Protein AF-0000000085054450 (afdb_homodimer)

Sequence (594 aa):
MSSVLVLGSTGAIGFDIAAAFLNKGFKVYGLTRDQEKAKFLQKNEIIPIVGNAGDVNVWSPIAEKVDVVIEAVGDFTNPATSDSIFAKLKEISAKRKELTVIYTSGGMVYGEHDQELVFENSKKVVVNGLISGRVDIENQYLSIGAIVVQPSFVFGRKGSASGVYFDIATKHTGDVTIFGKATQYRSFVHSYDLAQLYLLIALRGQSLRGEVFIANSHYIRTEELIRDVARVANIPIKSVNYVSPPDDNPMAQILAVSLKLSSKKAQTILGWNPTQPSLSDDIERYYQAWKLSKEQQMSSVLVLGSTGAIGFDIAAAFLNKGFKVYGLTRDQEKAKFLQKNEIIPIVGNAGDVNVWSPIAEKVDVVIEAVGDFTNPATSDSIFAKLKEISAKRKELTVIYTSGGMVYGEHDQELVFENSKKVVVNGLISGRVDIENQYLSIGAIVVQPSFVFGRKGSASGVYFDIATKHTGDVTIFGKATQYRSFVHSYDLAQLYLLIALRGQSLRGEVFIANSHYIRTEELIRDVARVANIPIKSVNYVSPPDDNPMAQILAVSLKLSSKKAQTILGWNPTQPSLSDDIERYYQAWKLSKEQQ

Solvent-accessible surface area (backbone atoms only — not comparable to full-atom values): 30443 Å² total; per-residue (Å²): 124,60,28,35,36,30,37,25,22,78,42,78,57,21,30,45,31,49,49,48,39,40,68,65,28,32,48,36,36,26,31,29,75,43,70,69,56,31,51,54,34,24,35,67,56,25,46,58,39,79,38,53,73,54,46,46,80,67,52,44,72,55,61,72,68,34,44,30,38,35,45,43,59,77,59,83,84,42,64,64,36,58,51,41,40,47,54,50,48,51,55,47,43,73,74,33,78,80,49,31,42,38,40,56,66,41,46,63,41,33,30,65,44,95,82,41,80,37,49,85,84,48,73,69,29,76,74,43,72,74,40,43,52,49,50,54,50,51,52,55,43,37,73,76,38,19,26,39,37,19,39,33,41,33,26,51,36,65,14,62,63,43,34,58,48,52,44,55,29,65,72,45,82,28,61,37,75,43,44,28,57,86,83,26,30,39,28,30,19,43,37,64,45,50,18,50,46,55,48,54,49,58,75,55,32,73,82,44,51,48,39,70,35,41,40,40,66,45,64,44,46,49,60,59,51,30,51,52,47,9,56,74,67,70,40,65,75,73,44,78,44,64,37,79,48,54,90,90,31,67,66,38,45,58,62,29,42,28,33,39,62,43,26,60,65,35,31,70,76,65,65,50,70,70,48,67,71,48,65,81,78,41,41,63,50,44,48,50,4,24,56,52,46,56,68,79,98,124,59,28,33,36,30,38,25,22,79,42,77,56,21,31,44,32,49,50,49,39,40,68,67,28,31,48,35,35,26,32,29,75,42,71,70,56,30,51,52,33,24,36,67,55,24,45,56,38,80,39,54,72,53,47,47,80,66,52,44,72,55,60,72,68,34,46,31,39,35,46,42,59,78,60,83,86,42,64,65,35,60,51,43,40,46,55,50,48,52,55,46,43,72,75,33,78,79,48,31,43,37,39,57,65,40,44,62,38,34,29,66,42,96,82,42,80,36,49,86,85,48,74,70,31,76,74,44,72,74,40,42,53,48,51,55,50,50,51,55,42,38,74,74,38,19,26,38,37,19,39,32,41,32,26,51,35,65,14,62,62,43,35,57,48,52,44,55,28,65,73,46,80,28,62,36,77,41,43,28,60,86,83,27,30,38,29,28,20,44,37,63,46,51,17,50,47,55,48,53,50,57,74,54,32,74,83,42,53,48,40,69,33,40,40,40,65,44,65,43,46,49,60,59,50,30,51,54,47,10,56,73,68,68,38,66,74,74,44,80,43,64,37,79,46,54,90,91,32,67,67,40,46,58,61,28,40,28,33,39,61,43,26,60,66,37,32,72,76,64,63,50,70,70,48,66,73,49,65,81,77,42,39,63,52,42,47,51,4,24,55,51,47,56,68,79,101

Nearest PDB structures (foldseek):
  2x4g-assembly1_A-2  TM=8.032E-01  e=1.997E-15  Pseudomonas aeruginosa PAO1
  2pzl-assembly1_A  TM=7.691E-01  e=6.117E-14  Bordetella bronchiseptica
  3gpi-assembly1_A  TM=7.588E-01  e=5.988E-13  Methylobacillus flagellatus KT
  3e48-assembly1_A  TM=7.073E-01  e=2.476E-11  Staphylococcus aureus subsp. aureus Mu50
  7er7-assembly1_A  TM=6.919E-01  e=6.842E-08  Homo sapiens

Foldseek 3Di:
DAEEEEEQCLDPQNVLLQLVCVVVPYQAEYEDQDPVVCVVCVVSVHHYQHHQLLVCVRCLVVLLPGQEYEYDNLPLPDLSSLVSNLVSVLVSCVVPVRHAYEYEAAPCQQFADPQDEDEPPHDGDDLDDSSVSRVVSLVSCLVSQYEYEHEFLEQAQLGHSNVVLLCQLQVDAAEGEFEADQQAKGFYAYSNLSSVLVVLDSVCGNVQGSYYFYGTQDMDRSVLLSVLSNVLVVGDYNYYHYDHFDPPDSVSSSRRHRHHYDRVVSCVPRVRHGDDDDCNVCVNNRSVSNVVSVVVD/DAEEEEEQCLDPQNVLLQLVCVVVPHQAEYEDQDPVVCVVCVVSVHHYQHHQLLVCVRCLVVLLPGQEYEYDNLPLPDVSSLVSNLVSVLVSCVVPVRHAYEYEAAPCQQFADPQDADEPPHDGDDLDPSSVSSVVSLVSCLVSQYEYEHEFLEQFQLGHSNVVLLCQLQVDAAEGEFEADQQAKGFYAYSNLSSVLVVLDSVCGNVQGSYYFYGTQDMDRSVLLSVLSNVLVVGDHNYYHYDHFDPPDSVSSSRRHRHHYDRVVSCVVRVRHGDDDDCNVCVNNRSVSNVVSVVVD

InterPro domains:
  IPR001509 NAD-dependent epimerase/dehydratase [PF01370] (138-207)
  IPR008030 NmrA-like domain [PF05368] (2-75)
  IPR036291 NAD(P)-binding domain superfamily [SSF51735] (4-290)
  IPR051783 NAD(P)-dependent oxidoreductase-like [PTHR48079] (1-295)

Radius of gyration: 25.68 Å; Cα contacts (8 Å, |Δi|>4): 1299; chains: 2; bounding box: 60×76×54 Å

Secondary structure (DSSP, 8-state):
--EEEEETTTSTTHHHHHHHHHHTT-EEEEEES-HHHHHHHHHTTPEEEES-TT-HHHHHHHHTT-SEEEE----SS-HHHHHHHHHHHHHHHHH-TT-EEEEE--GGGG---TT-EE-TTSPP---SHHHHHHHHHHHHHHHTT-EEEEE-EEESTT-GGGHHHHHHHHHSSEEEEEES-TT-EEEEEEHHHHHHHHHHHHHHGGGGTT-EEEE-SEEEEHHHHHHHHHHHTT--EEEEEEEPPPTT-HHHHHHT---EE--HHHHHHH-----SPPTTTTHHHHHHHHHHHHHT-/--EEEEETTTSTTHHHHHHHHHHTT-EEEEEES-HHHHHHHHHTT-EEEES-TT-HHHHHHHHTT-SEEEE-----S-HHHHHHHHHHHHHHHHH-TT-EEEEE--GGGG---TT-EE-TTSPP---SHHHHHHHHHHHHHHHTT-EEEEE-EEESTT-GGGHHHHHHHHHSSEEEEEES-TT-EEEEEEHHHHHHHHHHHHHHGGGGTT-EEEE--EEEEHHHHHHHHHHHHT--EEEEEEEPPPTT-HHHHHHT---EE--HHHHHHH-----SPPTTTTHHHHHHHHHHHHHT-

Organism: Heterostelium pallidum (strain ATCC 26659 / Pp 5 / PN500) (NCBI:txid670386)

pLDDT: mean 94.54, std 5.99, range [50.66, 98.88]

Structure (mmCIF, N/CA/C/O backbone):
data_AF-0000000085054450-model_v1
#
loop_
_entity.id
_entity.type
_entity.pdbx_description
1 polymer 'Uncharacterized protein'
#
loop_
_atom_site.group_PDB
_atom_site.id
_atom_site.type_symbol
_atom_site.label_atom_id
_atom_site.label_alt_id
_atom_site.label_comp_id
_atom_site.label_asym_id
_atom_site.label_entity_id
_atom_site.label_seq_id
_atom_site.pdbx_PDB_ins_code
_atom_site.Cartn_x
_atom_site.Cartn_y
_atom_site.Cartn_z
_atom_site.occupancy
_atom_site.B_iso_or_equiv
_atom_site.auth_seq_id
_atom_site.auth_comp_id
_atom_site.auth_asym_id
_atom_site.auth_atom_id
_atom_site.pdbx_PDB_model_num
ATOM 1 N N . MET A 1 1 ? -15.68 -10.57 8.109 1 72.62 1 MET A N 1
ATOM 2 C CA . MET A 1 1 ? -14.633 -9.68 7.629 1 72.62 1 MET A CA 1
ATOM 3 C C . MET A 1 1 ? -14.898 -8.242 8.062 1 72.62 1 MET A C 1
ATOM 5 O O . MET A 1 1 ? -16.016 -7.742 7.906 1 72.62 1 MET A O 1
ATOM 9 N N . SER A 1 2 ? -13.984 -7.594 8.719 1 93.75 2 SER A N 1
ATOM 10 C CA . SER A 1 2 ? -14.18 -6.203 9.117 1 93.75 2 SER A CA 1
ATOM 11 C C . SER A 1 2 ? -14.297 -5.293 7.906 1 93.75 2 SER A C 1
ATOM 13 O O . SER A 1 2 ? -13.844 -5.641 6.812 1 93.75 2 SER A O 1
ATOM 15 N N . SER A 1 3 ? -15.07 -4.258 8.055 1 98.06 3 SER A N 1
ATOM 16 C CA . SER A 1 3 ? -15.305 -3.357 6.934 1 98.06 3 SER A CA 1
ATOM 17 C C . SER A 1 3 ? -15.148 -1.899 7.348 1 98.06 3 SER A C 1
ATOM 19 O O . SER A 1 3 ? -15.336 -1.559 8.516 1 98.06 3 SER A O 1
ATOM 21 N N . VAL A 1 4 ? -14.766 -1.105 6.344 1 98.75 4 VAL A N 1
ATOM 22 C CA . VAL A 1 4 ? -14.523 0.303 6.637 1 98.75 4 VAL A CA 1
ATOM 23 C C . VAL A 1 4 ? -15.023 1.165 5.48 1 98.75 4 VAL A C 1
ATOM 25 O O . VAL A 1 4 ? -14.93 0.773 4.316 1 98.75 4 VAL A O 1
ATOM 28 N N . LEU A 1 5 ? -15.617 2.289 5.812 1 98.88 5 LEU A N 1
ATOM 29 C CA . LEU A 1 5 ? -15.953 3.348 4.867 1 98.88 5 LEU A CA 1
ATOM 30 C C . LEU A 1 5 ? -15.031 4.551 5.051 1 98.88 5 LEU A C 1
ATOM 32 O O . LEU A 1 5 ? -14.938 5.102 6.152 1 98.88 5 LEU A O 1
ATOM 36 N N . VAL A 1 6 ? -14.352 4.914 4.039 1 98.81 6 VAL A N 1
ATOM 37 C CA . VAL A 1 6 ? -13.484 6.082 4.059 1 98.81 6 VAL A CA 1
ATOM 38 C C . VAL A 1 6 ? -14.109 7.215 3.25 1 98.81 6 VAL A C 1
ATOM 40 O O . VAL A 1 6 ? -14.227 7.121 2.025 1 98.81 6 VAL A O 1
ATOM 43 N N . LEU A 1 7 ? -14.547 8.25 3.936 1 98.25 7 LEU A N 1
ATOM 44 C CA . LEU A 1 7 ? -14.961 9.477 3.266 1 98.25 7 LEU A CA 1
ATOM 45 C C . LEU A 1 7 ? -13.75 10.32 2.877 1 98.25 7 LEU A C 1
ATOM 47 O O . LEU A 1 7 ? -12.969 10.727 3.74 1 98.25 7 LEU A O 1
ATOM 51 N N . GLY A 1 8 ? -13.578 10.57 1.613 1 95.75 8 GLY A N 1
ATOM 52 C CA . GLY A 1 8 ? -12.367 11.211 1.114 1 95.75 8 GLY A CA 1
ATOM 53 C C . GLY A 1 8 ? -11.305 10.227 0.682 1 95.75 8 GLY A C 1
ATOM 54 O O . GLY A 1 8 ? -10.109 10.469 0.873 1 95.75 8 GLY A O 1
ATOM 55 N N . SER A 1 9 ? -11.688 9.125 0.067 1 96.69 9 SER A N 1
ATOM 56 C CA . SER A 1 9 ? -10.82 7.98 -0.181 1 96.69 9 SER A CA 1
ATOM 57 C C . SER A 1 9 ? -9.859 8.25 -1.338 1 96.69 9 SER A C 1
ATOM 59 O O . SER A 1 9 ? -8.898 7.508 -1.542 1 96.69 9 SER A O 1
ATOM 61 N N . THR A 1 10 ? -10.016 9.312 -2.096 1 94.69 10 THR A N 1
ATOM 62 C CA . THR A 1 10 ? -9.117 9.594 -3.211 1 94.69 10 THR A CA 1
ATOM 63 C C . THR A 1 10 ? -8.227 10.789 -2.9 1 94.69 10 THR A C 1
ATOM 65 O O . THR A 1 10 ? -7.504 11.273 -3.771 1 94.69 10 THR A O 1
ATOM 68 N N . GLY A 1 11 ? -8.32 11.242 -1.687 1 92.44 11 GLY A N 1
ATOM 69 C CA . GLY A 1 11 ? -7.457 12.336 -1.251 1 92.44 11 GLY A CA 1
ATOM 70 C C . GLY A 1 11 ? -6.078 11.867 -0.827 1 92.44 11 GLY A C 1
ATOM 71 O O . GLY A 1 11 ? -5.762 10.68 -0.92 1 92.44 11 GLY A O 1
ATOM 72 N N . ALA A 1 12 ? -5.246 12.797 -0.379 1 89.44 12 ALA A N 1
ATOM 73 C CA . ALA A 1 12 ? -3.848 12.562 -0.025 1 89.44 12 ALA A CA 1
ATOM 74 C C . ALA A 1 12 ? -3.736 11.602 1.153 1 89.44 12 ALA A C 1
ATOM 76 O O . ALA A 1 12 ? -2.818 10.781 1.206 1 89.44 12 ALA A O 1
ATOM 77 N N . ILE A 1 13 ? -4.691 11.719 2.045 1 94.81 13 ILE A N 1
ATOM 78 C CA . ILE A 1 13 ? -4.648 10.906 3.254 1 94.81 13 ILE A CA 1
ATOM 79 C C . ILE A 1 13 ? -5.559 9.688 3.09 1 94.81 13 ILE A C 1
ATOM 81 O O . ILE A 1 13 ? -5.168 8.562 3.418 1 94.81 13 ILE A O 1
ATOM 85 N N . GLY A 1 14 ? -6.695 9.906 2.512 1 96.94 14 GLY A N 1
ATOM 86 C CA . GLY A 1 14 ? -7.754 8.914 2.477 1 96.94 14 GLY A CA 1
ATOM 87 C C . GLY A 1 14 ? -7.383 7.672 1.688 1 96.94 14 GLY A C 1
ATOM 88 O O . GLY A 1 14 ? -7.734 6.555 2.072 1 96.94 14 GLY A O 1
ATOM 89 N N . PHE A 1 15 ? -6.695 7.883 0.596 1 96.5 15 PHE A N 1
ATOM 90 C CA . PHE A 1 15 ? -6.355 6.73 -0.229 1 96.5 15 PHE A CA 1
ATOM 91 C C . PHE A 1 15 ? -5.379 5.812 0.497 1 96.5 15 PHE A C 1
ATOM 93 O O . PHE A 1 15 ? -5.527 4.59 0.468 1 96.5 15 PHE A O 1
ATOM 100 N N . ASP A 1 16 ? -4.363 6.375 1.074 1 96.88 16 ASP A N 1
ATOM 101 C CA . ASP A 1 16 ? -3.385 5.574 1.807 1 96.88 16 ASP A CA 1
ATOM 102 C C . ASP A 1 16 ? -4.039 4.844 2.977 1 96.88 16 ASP A C 1
ATOM 104 O O . ASP A 1 16 ? -3.672 3.709 3.289 1 96.88 16 ASP A O 1
ATOM 108 N N . ILE A 1 17 ? -5.02 5.492 3.594 1 98.19 17 ILE A N 1
ATOM 109 C CA . ILE A 1 17 ? -5.777 4.84 4.656 1 98.19 17 ILE A CA 1
ATOM 110 C C . ILE A 1 17 ? -6.531 3.641 4.09 1 98.19 17 ILE A C 1
ATOM 112 O O . ILE A 1 17 ? -6.438 2.531 4.617 1 98.19 17 ILE A O 1
ATOM 116 N N . ALA A 1 18 ? -7.23 3.857 2.992 1 98.31 18 ALA A N 1
ATOM 117 C CA . ALA A 1 18 ? -7.992 2.783 2.359 1 98.31 18 ALA A CA 1
ATOM 118 C C . ALA A 1 18 ? -7.09 1.605 2.006 1 98.31 18 ALA A C 1
ATOM 120 O O . ALA A 1 18 ? -7.434 0.45 2.271 1 98.31 18 ALA A O 1
ATOM 121 N N . ALA A 1 19 ? -5.957 1.936 1.486 1 96.44 19 ALA A N 1
ATOM 122 C CA . ALA A 1 19 ? -5.008 0.905 1.072 1 96.44 19 ALA A CA 1
ATOM 123 C C . ALA A 1 19 ? -4.504 0.109 2.273 1 96.44 19 ALA A C 1
ATOM 125 O O . ALA A 1 19 ? -4.367 -1.114 2.201 1 96.44 19 ALA A O 1
ATOM 126 N N . ALA A 1 20 ? -4.195 0.809 3.348 1 97.25 20 ALA A N 1
ATOM 127 C CA . ALA A 1 20 ? -3.721 0.133 4.551 1 97.25 20 ALA A CA 1
ATOM 128 C C . ALA A 1 20 ? -4.77 -0.84 5.086 1 97.25 20 ALA A C 1
ATOM 130 O O . ALA A 1 20 ? -4.438 -1.957 5.492 1 97.25 20 ALA A O 1
ATOM 131 N N . PHE A 1 21 ? -6.008 -0.415 5.07 1 98.25 21 PHE A N 1
ATOM 132 C CA . PHE A 1 21 ? -7.086 -1.277 5.543 1 98.25 21 PHE A CA 1
ATOM 133 C C . PHE A 1 21 ? -7.273 -2.469 4.609 1 98.25 21 PHE A C 1
ATOM 135 O O . PHE A 1 21 ? -7.484 -3.594 5.066 1 98.25 21 PHE A O 1
ATOM 142 N N . LEU A 1 22 ? -7.172 -2.174 3.314 1 96.94 22 LEU A N 1
ATOM 143 C CA . LEU A 1 22 ? -7.289 -3.25 2.336 1 96.94 22 LEU A CA 1
ATOM 144 C C . LEU A 1 22 ? -6.195 -4.293 2.545 1 96.94 22 LEU A C 1
ATOM 146 O O . LEU A 1 22 ? -6.469 -5.496 2.535 1 96.94 22 LEU A O 1
ATOM 150 N N . ASN A 1 23 ? -5.008 -3.834 2.734 1 95.06 23 ASN A N 1
ATOM 151 C CA . ASN A 1 23 ? -3.865 -4.715 2.951 1 95.06 23 ASN A CA 1
ATOM 152 C C . ASN A 1 23 ? -4.062 -5.598 4.18 1 95.06 23 ASN A C 1
ATOM 154 O O . ASN A 1 23 ? -3.523 -6.703 4.246 1 95.06 23 ASN A O 1
ATOM 158 N N . LYS A 1 24 ? -4.848 -5.133 5.074 1 95.62 24 LYS A N 1
ATOM 159 C CA . LYS A 1 24 ? -5.09 -5.875 6.309 1 95.62 24 LYS A CA 1
ATOM 160 C C . LYS A 1 24 ? -6.324 -6.766 6.188 1 95.62 24 LYS A C 1
ATOM 162 O O . LYS A 1 24 ? -6.754 -7.375 7.164 1 95.62 24 LYS A O 1
ATOM 167 N N . GLY A 1 25 ? -6.988 -6.754 5.012 1 95.69 25 GLY A N 1
ATOM 168 C CA . GLY A 1 25 ? -8.055 -7.707 4.734 1 95.69 25 GLY A CA 1
ATOM 169 C C . GLY A 1 25 ? -9.438 -7.125 4.945 1 95.69 25 GLY A C 1
ATOM 170 O O . GLY A 1 25 ? -10.438 -7.848 4.879 1 95.69 25 GLY A O 1
ATOM 171 N N . PHE A 1 26 ? -9.555 -5.816 5.227 1 97.69 26 PHE A N 1
ATOM 172 C CA . PHE A 1 26 ? -10.852 -5.176 5.363 1 97.69 26 PHE A CA 1
ATOM 173 C C . PHE A 1 26 ? -11.57 -5.105 4.02 1 97.69 26 PHE A C 1
ATOM 175 O O . PHE A 1 26 ? -10.93 -4.953 2.977 1 97.69 26 PHE A O 1
ATOM 182 N N . LYS A 1 27 ? -12.867 -5.301 4.102 1 97.88 27 LYS A N 1
ATOM 183 C CA . LYS A 1 27 ? -13.68 -4.793 2.994 1 97.88 27 LYS A CA 1
ATOM 184 C C . LYS A 1 27 ? -13.734 -3.27 3.01 1 97.88 27 LYS A C 1
ATOM 186 O O . LYS A 1 27 ? -14.156 -2.67 4.004 1 97.88 27 LYS A O 1
ATOM 191 N N . VAL A 1 28 ? -13.289 -2.592 1.932 1 98.62 28 VAL A N 1
ATOM 192 C CA . VAL A 1 28 ? -13.094 -1.146 1.977 1 98.62 28 VAL A CA 1
ATOM 193 C C . VAL A 1 28 ? -14.031 -0.468 0.978 1 98.62 28 VAL A C 1
ATOM 195 O O . VAL A 1 28 ? -14.008 -0.785 -0.214 1 98.62 28 VAL A O 1
ATOM 198 N N . TYR A 1 29 ? -14.82 0.45 1.522 1 98.75 29 TYR A N 1
ATOM 199 C CA . TYR A 1 29 ? -15.625 1.363 0.72 1 98.75 29 TYR A CA 1
ATOM 200 C C . TYR A 1 29 ? -14.992 2.75 0.673 1 98.75 29 TYR A C 1
ATOM 202 O O . TYR A 1 29 ? -14.492 3.244 1.686 1 98.75 29 TYR A O 1
ATOM 210 N N . GLY A 1 30 ? -14.922 3.312 -0.495 1 98.69 30 GLY A N 1
ATOM 211 C CA . GLY A 1 30 ? -14.344 4.641 -0.646 1 98.69 30 GLY A CA 1
ATOM 212 C C . GLY A 1 30 ? -15.266 5.609 -1.365 1 98.69 30 GLY A C 1
ATOM 213 O O . GLY A 1 30 ? -15.711 5.34 -2.482 1 98.69 30 GLY A O 1
ATOM 214 N N . LEU A 1 31 ? -15.516 6.723 -0.777 1 98.25 31 LEU A N 1
ATOM 215 C CA . LEU A 1 31 ? -16.312 7.777 -1.389 1 98.25 31 LEU A CA 1
ATOM 216 C C . LEU A 1 31 ? -15.453 8.656 -2.291 1 98.25 31 LEU A C 1
ATOM 218 O O . LEU A 1 31 ? -14.336 9.031 -1.922 1 98.25 31 LEU A O 1
ATOM 222 N N . THR A 1 32 ? -15.914 8.922 -3.424 1 96.5 32 THR A N 1
ATOM 223 C CA . THR A 1 32 ? -15.297 9.852 -4.359 1 96.5 32 THR A CA 1
ATOM 224 C C . THR A 1 32 ? -16.359 10.625 -5.137 1 96.5 32 THR A C 1
ATOM 226 O O . THR A 1 32 ? -17.469 10.125 -5.352 1 96.5 32 THR A O 1
ATOM 229 N N . ARG A 1 33 ? -16.016 11.883 -5.512 1 92.44 33 ARG A N 1
ATOM 230 C CA . ARG A 1 33 ? -16.953 12.688 -6.277 1 92.44 33 ARG A CA 1
ATOM 231 C C . ARG A 1 33 ? -16.797 12.445 -7.773 1 92.44 33 ARG A C 1
ATOM 233 O O . ARG A 1 33 ? -17.672 12.812 -8.562 1 92.44 33 ARG A O 1
ATOM 240 N N . ASP A 1 34 ? -15.734 11.75 -8.156 1 91.44 34 ASP A N 1
ATOM 241 C CA . ASP A 1 34 ? -15.281 11.664 -9.539 1 91.44 34 ASP A CA 1
ATOM 242 C C . ASP A 1 34 ? -15.398 10.227 -10.062 1 91.44 34 ASP A C 1
ATOM 244 O O . ASP A 1 34 ? -14.914 9.289 -9.422 1 91.44 34 ASP A O 1
ATOM 248 N N . GLN A 1 35 ? -15.961 10.102 -11.25 1 90.12 35 GLN A N 1
ATOM 249 C CA . GLN A 1 35 ? -16.172 8.781 -11.828 1 90.12 35 GLN A CA 1
ATOM 250 C C . GLN A 1 35 ? -14.852 8.133 -12.211 1 90.12 35 GLN A C 1
ATOM 252 O O . GLN A 1 35 ? -14.695 6.914 -12.086 1 90.12 35 GLN A O 1
ATOM 257 N N . GLU A 1 36 ? -14.008 8.914 -12.727 1 92.62 36 GLU A N 1
ATOM 258 C CA . GLU A 1 36 ? -12.695 8.375 -13.078 1 92.62 36 GLU A CA 1
ATOM 259 C C . GLU A 1 36 ? -11.953 7.879 -11.844 1 92.62 36 GLU A C 1
ATOM 261 O O . GLU A 1 36 ? -11.289 6.84 -11.891 1 92.62 36 GLU A O 1
ATOM 266 N N . LYS A 1 37 ? -12.07 8.602 -10.805 1 95.25 37 LYS A N 1
ATOM 267 C CA . LYS A 1 37 ? -11.422 8.18 -9.562 1 95.25 37 LYS A CA 1
ATOM 268 C C . LYS A 1 37 ? -12.117 6.965 -8.961 1 95.25 37 LYS A C 1
ATOM 270 O O . LYS A 1 37 ? -11.484 6.164 -8.266 1 95.25 37 LYS A O 1
ATOM 275 N N . ALA A 1 38 ? -13.422 6.855 -9.266 1 96.25 38 ALA A N 1
ATOM 276 C CA . ALA A 1 38 ? -14.125 5.645 -8.859 1 96.25 38 ALA A CA 1
ATOM 277 C C . ALA A 1 38 ? -13.516 4.41 -9.516 1 96.25 38 ALA A C 1
ATOM 279 O O . ALA A 1 38 ? -13.336 3.377 -8.867 1 96.25 38 ALA A O 1
ATOM 280 N N . LYS A 1 39 ? -13.195 4.5 -10.789 1 95.75 39 LYS A N 1
ATOM 281 C CA . LYS A 1 39 ? -12.539 3.4 -11.492 1 95.75 39 LYS A CA 1
ATOM 282 C C . LYS A 1 39 ? -11.172 3.098 -10.891 1 95.75 39 LYS A C 1
ATOM 284 O O . LYS A 1 39 ? -10.797 1.934 -10.734 1 95.75 39 LYS A O 1
ATOM 289 N N . PHE A 1 40 ? -10.516 4.18 -10.578 1 94.81 40 PHE A N 1
ATOM 290 C CA . PHE A 1 40 ? -9.219 4.031 -9.938 1 94.81 40 PHE A CA 1
ATOM 291 C C . PHE A 1 40 ? -9.344 3.264 -8.625 1 94.81 40 PHE A C 1
ATOM 293 O O . PHE A 1 40 ? -8.562 2.346 -8.359 1 94.81 40 PHE A O 1
ATOM 300 N N . LEU A 1 41 ? -10.352 3.598 -7.801 1 97.38 41 LEU A N 1
ATOM 301 C CA . LEU A 1 41 ? -10.602 2.889 -6.551 1 97.38 41 LEU A CA 1
ATOM 302 C C . LEU A 1 41 ? -10.891 1.414 -6.812 1 97.38 41 LEU A C 1
ATOM 304 O O . LEU A 1 41 ? -10.312 0.538 -6.164 1 97.38 41 LEU A O 1
ATOM 308 N N . GLN A 1 42 ? -11.695 1.16 -7.754 1 96.31 42 GLN A N 1
ATOM 309 C CA . GLN A 1 42 ? -12.102 -0.207 -8.07 1 96.31 42 GLN A CA 1
ATOM 310 C C . GLN A 1 42 ? -10.914 -1.032 -8.555 1 96.31 42 GLN A C 1
ATOM 312 O O . GLN A 1 42 ? -10.766 -2.197 -8.18 1 96.31 42 GLN A O 1
ATOM 317 N N . LYS A 1 43 ? -10.047 -0.457 -9.375 1 95.31 43 LYS A N 1
ATOM 318 C CA . LYS A 1 43 ? -8.852 -1.134 -9.859 1 95.31 43 LYS A CA 1
ATOM 319 C C . LYS A 1 43 ? -7.945 -1.547 -8.703 1 95.31 43 LYS A C 1
ATOM 321 O O . LYS A 1 43 ? -7.191 -2.518 -8.812 1 95.31 43 LYS A O 1
ATOM 326 N N . ASN A 1 44 ? -8.102 -0.781 -7.648 1 96 44 ASN A N 1
ATOM 327 C CA . ASN A 1 44 ? -7.305 -1.064 -6.461 1 96 44 ASN A CA 1
ATOM 328 C C . ASN A 1 44 ? -8.109 -1.823 -5.41 1 96 44 ASN A C 1
ATOM 330 O O . ASN A 1 44 ? -7.762 -1.815 -4.227 1 96 44 ASN A O 1
ATOM 334 N N . GLU A 1 45 ? -9.219 -2.418 -5.84 1 97.25 45 GLU A N 1
ATOM 335 C CA . GLU A 1 45 ? -10.023 -3.357 -5.07 1 97.25 45 GLU A CA 1
ATOM 336 C C . GLU A 1 45 ? -10.75 -2.656 -3.922 1 97.25 45 GLU A C 1
ATOM 338 O O . GLU A 1 45 ? -11.039 -3.271 -2.895 1 97.25 45 GLU A O 1
ATOM 343 N N . ILE A 1 46 ? -10.93 -1.337 -4.031 1 98 46 ILE A N 1
ATOM 344 C CA . ILE A 1 46 ? -11.766 -0.535 -3.145 1 98 46 ILE A CA 1
ATOM 345 C C . ILE A 1 46 ? -13.141 -0.33 -3.775 1 98 46 ILE A C 1
ATOM 347 O O . ILE A 1 46 ? -13.242 0.01 -4.957 1 98 46 ILE A O 1
ATOM 351 N N . ILE A 1 47 ? -14.172 -0.625 -3.029 1 97.94 47 ILE A N 1
ATOM 352 C CA . ILE A 1 47 ? -15.523 -0.492 -3.561 1 97.94 47 ILE A CA 1
ATOM 353 C C . ILE A 1 47 ? -15.922 0.981 -3.584 1 97.94 47 ILE A C 1
ATOM 355 O O . ILE A 1 47 ? -16.094 1.6 -2.533 1 97.94 47 ILE A O 1
ATOM 359 N N . PRO A 1 48 ? -16.156 1.52 -4.75 1 98 48 PRO A N 1
ATOM 360 C CA . PRO A 1 48 ? -16.406 2.959 -4.832 1 98 48 PRO A CA 1
ATOM 361 C C . PRO A 1 48 ? -17.859 3.316 -4.512 1 98 48 PRO A C 1
ATOM 363 O O . PRO A 1 48 ? -18.781 2.557 -4.84 1 98 48 PRO A O 1
ATOM 366 N N . ILE A 1 49 ? -18 4.355 -3.789 1 98.06 49 ILE A N 1
ATOM 367 C CA . ILE A 1 49 ? -19.25 5.094 -3.66 1 98.06 49 ILE A CA 1
ATOM 368 C C . ILE A 1 49 ? -19.125 6.461 -4.328 1 98.06 49 ILE A C 1
ATOM 370 O O . ILE A 1 49 ? -18.25 7.258 -3.957 1 98.06 49 ILE A O 1
ATOM 374 N N . VAL A 1 50 ? -19.984 6.73 -5.305 1 97.38 50 VAL A N 1
ATOM 375 C CA . VAL A 1 50 ? -19.812 7.957 -6.078 1 97.38 50 VAL A CA 1
ATOM 376 C C . VAL A 1 50 ? -20.812 9.008 -5.598 1 97.38 50 VAL A C 1
ATOM 378 O O . VAL A 1 50 ? -22.031 8.773 -5.629 1 97.38 50 VAL A O 1
ATOM 381 N N . GLY A 1 51 ? -20.297 10.086 -5.188 1 96 51 GLY A N 1
ATOM 382 C CA . GLY A 1 51 ? -21.125 11.203 -4.742 1 96 51 GLY A CA 1
ATOM 383 C C . GLY A 1 51 ? -20.359 12.203 -3.889 1 96 51 GLY A C 1
ATOM 384 O O . GLY A 1 51 ? -19.203 11.969 -3.531 1 96 51 GLY A O 1
ATOM 385 N N . ASN A 1 52 ? -21.047 13.273 -3.627 1 93.94 52 ASN A N 1
ATOM 386 C CA . ASN A 1 52 ? -20.484 14.289 -2.74 1 93.94 52 ASN A CA 1
ATOM 387 C C . ASN A 1 52 ? -20.641 13.898 -1.273 1 93.94 52 ASN A C 1
ATOM 389 O O . ASN A 1 52 ? -21.656 13.32 -0.879 1 93.94 52 ASN A O 1
ATOM 393 N N . ALA A 1 53 ? -19.625 14.242 -0.488 1 94.12 53 ALA A N 1
ATOM 394 C CA . ALA A 1 53 ? -19.641 13.891 0.93 1 94.12 53 ALA A CA 1
ATOM 395 C C . ALA A 1 53 ? -20.812 14.539 1.646 1 94.12 53 ALA A C 1
ATOM 397 O O . ALA A 1 53 ? -21.359 13.977 2.602 1 94.12 53 ALA A O 1
ATOM 398 N N . GLY A 1 54 ? -21.203 15.703 1.153 1 93.94 54 GLY A N 1
ATOM 399 C CA . GLY A 1 54 ? -22.328 16.406 1.761 1 93.94 54 GLY A CA 1
ATOM 400 C C . GLY A 1 54 ? -23.672 15.758 1.468 1 93.94 54 GLY A C 1
ATOM 401 O O . GLY A 1 54 ? -24.656 16.062 2.133 1 93.94 54 GLY A O 1
ATOM 402 N N . ASP A 1 55 ? -23.719 14.992 0.401 1 95.12 55 ASP A N 1
ATOM 403 C CA . ASP A 1 55 ? -24.922 14.203 0.126 1 95.12 55 ASP A CA 1
ATOM 404 C C . ASP A 1 55 ? -24.906 12.898 0.929 1 95.12 55 ASP A C 1
ATOM 406 O O . ASP A 1 55 ? -24.531 11.844 0.412 1 95.12 55 ASP A O 1
ATOM 410 N N . VAL A 1 56 ? -25.406 13.023 2.092 1 97.19 56 VAL A N 1
ATOM 411 C CA . VAL A 1 56 ? -25.234 11.977 3.092 1 97.19 56 VAL A CA 1
ATOM 412 C C . VAL A 1 56 ? -26 10.727 2.668 1 97.19 56 VAL A C 1
ATOM 414 O O . VAL A 1 56 ? -25.688 9.617 3.111 1 97.19 56 VAL A O 1
ATOM 417 N N . ASN A 1 57 ? -26.984 10.852 1.812 1 97.19 57 ASN A N 1
ATOM 418 C CA . ASN A 1 57 ? -27.797 9.719 1.396 1 97.19 57 ASN A CA 1
ATOM 419 C C . ASN A 1 57 ? -27.016 8.758 0.501 1 97.19 57 ASN A C 1
ATOM 421 O O . ASN A 1 57 ? -27.391 7.598 0.349 1 97.19 57 ASN A O 1
ATOM 425 N N . VAL A 1 58 ? -25.969 9.266 0.004 1 97 58 VAL A N 1
ATOM 426 C CA . VAL A 1 58 ? -25.188 8.477 -0.944 1 97 58 VAL A CA 1
ATOM 427 C C . VAL A 1 58 ? -24.344 7.457 -0.191 1 97 58 VAL A C 1
ATOM 429 O O . VAL A 1 58 ? -24.156 6.328 -0.651 1 97 58 VAL A O 1
ATOM 432 N N . TRP A 1 59 ? -23.828 7.809 0.948 1 98.31 59 TRP A N 1
ATOM 433 C CA . TRP A 1 59 ? -22.875 6.941 1.616 1 98.31 59 TRP A CA 1
ATOM 434 C C . TRP A 1 59 ? -23.422 6.438 2.945 1 98.31 59 TRP A C 1
ATOM 436 O O . TRP A 1 59 ? -22.891 5.477 3.518 1 98.31 59 TRP A O 1
ATOM 446 N N . SER A 1 60 ? -24.516 6.996 3.457 1 98.44 60 SER A N 1
ATOM 447 C CA . SER A 1 60 ? -25 6.652 4.785 1 98.44 60 SER A CA 1
ATOM 448 C C . SER A 1 60 ? -25.5 5.211 4.836 1 98.44 60 SER A C 1
ATOM 450 O O . SER A 1 60 ? -25.359 4.531 5.852 1 98.44 60 SER A O 1
ATOM 452 N N . PRO A 1 61 ? -26.141 4.676 3.77 1 98.44 61 PRO A N 1
ATOM 453 C CA . PRO A 1 61 ? -26.547 3.271 3.832 1 98.44 61 PRO A CA 1
ATOM 454 C C . PRO A 1 61 ? -25.375 2.326 4.078 1 98.44 61 PRO A C 1
ATOM 456 O O . PRO A 1 61 ? -25.547 1.288 4.723 1 98.44 61 PRO A O 1
ATOM 459 N N . ILE A 1 62 ? -24.219 2.637 3.543 1 98.38 62 ILE A N 1
ATOM 460 C CA . ILE A 1 62 ? -23.031 1.835 3.756 1 98.38 62 ILE A CA 1
ATOM 461 C C . ILE A 1 62 ? -22.5 2.064 5.168 1 98.38 62 ILE A C 1
ATOM 463 O O . ILE A 1 62 ? -22.109 1.114 5.859 1 98.38 62 ILE A O 1
ATOM 467 N N . ALA A 1 63 ? -22.516 3.303 5.578 1 98.44 63 ALA A N 1
ATOM 468 C CA . ALA A 1 63 ? -22.047 3.65 6.918 1 98.44 63 ALA A CA 1
ATOM 469 C C . ALA A 1 63 ? -22.828 2.904 7.988 1 98.44 63 ALA A C 1
ATOM 471 O O . ALA A 1 63 ? -22.312 2.602 9.062 1 98.44 63 ALA A O 1
ATOM 472 N N . GLU A 1 64 ? -24.062 2.592 7.703 1 98.25 64 GLU A N 1
ATOM 473 C CA . GLU A 1 64 ? -24.953 1.913 8.648 1 98.25 64 GLU A CA 1
ATOM 474 C C . GLU A 1 64 ? -24.578 0.438 8.781 1 98.25 64 GLU A C 1
ATOM 476 O O . GLU A 1 64 ? -25.062 -0.248 9.688 1 98.25 64 GLU A O 1
ATOM 481 N N . LYS A 1 65 ? -23.688 -0.024 7.949 1 97.94 65 LYS A N 1
ATOM 482 C CA . LYS A 1 65 ? -23.438 -1.461 7.918 1 97.94 65 LYS A CA 1
ATOM 483 C C . LYS A 1 65 ? -21.969 -1.766 8.227 1 97.94 65 LYS A C 1
ATOM 485 O O . LYS A 1 65 ? -21.625 -2.885 8.617 1 97.94 65 LYS A O 1
ATOM 490 N N . VAL A 1 66 ? -21.094 -0.831 8.07 1 98.44 66 VAL A N 1
ATOM 491 C CA . VAL A 1 66 ? -19.656 -1.089 8.203 1 98.44 66 VAL A CA 1
ATOM 492 C C . VAL A 1 66 ? -19.266 -1.029 9.68 1 98.44 66 VAL A C 1
ATOM 494 O O . VAL A 1 66 ? -20.016 -0.541 10.516 1 98.44 66 VAL A O 1
ATOM 497 N N . ASP A 1 67 ? -18.047 -1.507 9.977 1 98.38 67 ASP A N 1
ATOM 498 C CA . ASP A 1 67 ? -17.531 -1.528 11.344 1 98.38 67 ASP A CA 1
ATOM 499 C C . ASP A 1 67 ? -16.859 -0.2 11.695 1 98.38 67 ASP A C 1
ATOM 501 O O . ASP A 1 67 ? -16.828 0.194 12.859 1 98.38 67 ASP A O 1
ATOM 505 N N . VAL A 1 68 ? -16.266 0.436 10.711 1 98.69 68 VAL A N 1
ATOM 506 C CA . VAL A 1 68 ? -15.5 1.661 10.914 1 98.69 68 VAL A CA 1
ATOM 507 C C . VAL A 1 68 ? -15.883 2.691 9.852 1 98.69 68 VAL A C 1
ATOM 509 O O . VAL A 1 68 ? -16.062 2.35 8.68 1 98.69 68 VAL A O 1
ATOM 512 N N . VAL A 1 69 ? -16.031 3.91 10.258 1 98.81 69 VAL A N 1
ATOM 513 C CA . VAL A 1 69 ? -16.156 5.039 9.344 1 98.81 69 VAL A CA 1
ATOM 514 C C . VAL A 1 69 ? -15.031 6.043 9.617 1 98.81 69 VAL A C 1
ATOM 516 O O . VAL A 1 69 ? -14.836 6.461 10.758 1 98.81 69 VAL A O 1
ATOM 519 N N . ILE A 1 70 ? -14.328 6.395 8.602 1 98.75 70 ILE A N 1
ATOM 520 C CA . ILE A 1 70 ? -13.266 7.387 8.695 1 98.75 70 ILE A CA 1
ATOM 521 C C . ILE A 1 70 ? -13.641 8.625 7.895 1 98.75 70 ILE A C 1
ATOM 523 O O . ILE A 1 70 ? -13.922 8.539 6.699 1 98.75 70 ILE A O 1
ATOM 527 N N . GLU A 1 71 ? -13.711 9.695 8.539 1 98.19 71 GLU A N 1
ATOM 528 C CA . GLU A 1 71 ? -13.953 10.984 7.902 1 98.19 71 GLU A CA 1
ATOM 529 C C . GLU A 1 71 ? -12.648 11.695 7.574 1 98.19 71 GLU A C 1
ATOM 531 O O . GLU A 1 71 ? -12.023 12.289 8.453 1 98.19 71 GLU A O 1
ATOM 536 N N . ALA A 1 72 ? -12.258 11.625 6.309 1 96.75 72 ALA A N 1
ATOM 537 C CA . ALA A 1 72 ? -11.008 12.227 5.852 1 96.75 72 ALA A CA 1
ATOM 538 C C . ALA A 1 72 ? -11.25 13.211 4.711 1 96.75 72 ALA A C 1
ATOM 540 O O . ALA A 1 72 ? -10.406 13.375 3.832 1 96.75 72 ALA A O 1
ATOM 541 N N . VAL A 1 73 ? -12.305 13.844 4.547 1 92.5 73 VAL A N 1
ATOM 542 C CA . VAL A 1 73 ? -12.688 14.758 3.471 1 92.5 73 VAL A CA 1
ATOM 543 C C . VAL A 1 73 ? -11.914 16.062 3.605 1 92.5 73 VAL A C 1
ATOM 545 O O . VAL A 1 73 ? -11.328 16.547 2.637 1 92.5 73 VAL A O 1
ATOM 548 N N . GLY A 1 74 ? -11.648 16.609 4.691 1 79.06 74 GLY A N 1
ATOM 549 C CA . GLY A 1 74 ? -10.961 17.875 4.902 1 79.06 74 GLY A CA 1
ATOM 550 C C . GLY A 1 74 ? -11.453 18.984 3.98 1 79.06 74 GLY A C 1
ATOM 551 O O . GLY A 1 74 ? -10.648 19.672 3.354 1 79.06 74 GLY A O 1
ATOM 552 N N . ASP A 1 75 ? -12.75 19.188 3.814 1 69.06 75 ASP A N 1
ATOM 553 C CA . ASP A 1 75 ? -13.312 20.234 2.982 1 69.06 75 ASP A CA 1
ATOM 554 C C . ASP A 1 75 ? -13.258 21.594 3.695 1 69.06 75 ASP A C 1
ATOM 556 O O . ASP A 1 75 ? -14.164 21.922 4.461 1 69.06 75 ASP A O 1
ATOM 560 N N . PHE A 1 76 ? -12.219 22.328 3.404 1 65.19 76 PHE A N 1
ATOM 561 C CA . PHE A 1 76 ? -12.016 23.594 4.09 1 65.19 76 PHE A CA 1
ATOM 562 C C . PHE A 1 76 ? -12.797 24.719 3.396 1 65.19 76 PHE A C 1
ATOM 564 O O . PHE A 1 76 ? -12.984 25.797 3.965 1 65.19 76 PHE A O 1
ATOM 571 N N . THR A 1 77 ? -13.344 24.359 2.279 1 68.44 77 THR A N 1
ATOM 572 C CA . THR A 1 77 ? -14 25.406 1.49 1 68.44 77 THR A CA 1
ATOM 573 C C . THR A 1 77 ? -15.484 25.484 1.828 1 68.44 77 THR A C 1
ATOM 575 O O . THR A 1 77 ? -16.109 26.531 1.647 1 68.44 77 THR A O 1
ATOM 578 N N . ASN A 1 78 ? -16.031 24.406 2.256 1 79.38 78 ASN A N 1
ATOM 579 C CA . ASN A 1 78 ? -17.469 24.359 2.557 1 79.38 78 ASN A CA 1
ATOM 580 C C . ASN A 1 78 ? -17.734 23.719 3.92 1 79.38 78 ASN A C 1
ATOM 582 O O . ASN A 1 78 ? -17.953 22.516 4.02 1 79.38 78 ASN A O 1
ATOM 586 N N . PRO A 1 79 ? -17.828 24.562 4.891 1 79.81 79 PRO A N 1
ATOM 587 C CA . PRO A 1 79 ? -18.047 24.062 6.25 1 79.81 79 PRO A CA 1
ATOM 588 C C . PRO A 1 79 ? -19.344 23.25 6.371 1 79.81 79 PRO A C 1
ATOM 590 O O . PRO A 1 79 ? -19.453 22.391 7.246 1 79.81 79 PRO A O 1
ATOM 593 N N . ALA A 1 80 ? -20.281 23.531 5.453 1 86.88 80 ALA A N 1
ATOM 594 C CA . ALA A 1 80 ? -21.562 22.812 5.5 1 86.88 80 ALA A CA 1
ATOM 595 C C . ALA A 1 80 ? -21.375 21.328 5.254 1 86.88 80 ALA A C 1
ATOM 597 O O . ALA A 1 80 ? -22.156 20.5 5.742 1 86.88 80 ALA A O 1
ATOM 598 N N . THR A 1 81 ? -20.375 21.031 4.562 1 91.31 81 THR A N 1
ATOM 599 C CA . THR A 1 81 ? -20.109 19.625 4.273 1 91.31 81 THR A CA 1
ATOM 600 C C . THR A 1 81 ? -19.766 18.859 5.547 1 91.31 81 THR A C 1
ATOM 602 O O . THR A 1 81 ? -20.344 17.812 5.828 1 91.31 81 THR A O 1
ATOM 605 N N . SER A 1 82 ? -18.891 19.422 6.332 1 91.62 82 SER A N 1
ATOM 606 C CA . SER A 1 82 ? -18.484 18.781 7.578 1 91.62 82 SER A CA 1
ATOM 607 C C . SER A 1 82 ? -19.672 18.641 8.539 1 91.62 82 SER A C 1
ATOM 609 O O . SER A 1 82 ? -19.797 17.625 9.227 1 91.62 82 SER A O 1
ATOM 611 N N . ASP A 1 83 ? -20.516 19.656 8.516 1 92.5 83 ASP A N 1
ATOM 612 C CA . ASP A 1 83 ? -21.688 19.641 9.398 1 92.5 83 ASP A CA 1
ATOM 613 C C . ASP A 1 83 ? -22.641 18.516 9.008 1 92.5 83 ASP A C 1
ATOM 615 O O . ASP A 1 83 ? -23.156 17.812 9.875 1 92.5 83 ASP A O 1
ATOM 619 N N . SER A 1 84 ? -22.844 18.422 7.727 1 95.56 84 SER A N 1
ATOM 620 C CA . SER A 1 84 ? -23.75 17.391 7.238 1 95.56 84 SER A CA 1
ATOM 621 C C . SER A 1 84 ? -23.219 16 7.539 1 95.56 84 SER A C 1
ATOM 623 O O . SER A 1 84 ? -23.969 15.117 7.957 1 95.56 84 SER A O 1
ATOM 625 N N . ILE A 1 85 ? -21.969 15.805 7.332 1 97.38 85 ILE A N 1
ATOM 626 C CA . ILE A 1 85 ? -21.344 14.516 7.602 1 97.38 85 ILE A CA 1
ATOM 627 C C . ILE A 1 85 ? -21.484 14.172 9.086 1 97.38 85 ILE A C 1
ATOM 629 O O . ILE A 1 85 ? -21.938 13.078 9.438 1 97.38 85 ILE A O 1
ATOM 633 N N . PHE A 1 86 ? -21.219 15.133 9.914 1 97.12 86 PHE A N 1
ATOM 634 C CA . PHE A 1 86 ? -21.281 14.906 11.352 1 97.12 86 PHE A CA 1
ATOM 635 C C . PHE A 1 86 ? -22.688 14.57 11.789 1 97.12 86 PHE A C 1
ATOM 637 O O . PHE A 1 86 ? -22.906 13.617 12.547 1 97.12 86 PHE A O 1
ATOM 644 N N . ALA A 1 87 ? -23.578 15.383 11.312 1 97.81 87 ALA A N 1
ATOM 645 C CA . ALA A 1 87 ? -24.969 15.164 11.711 1 97.81 87 ALA A CA 1
ATOM 646 C C . ALA A 1 87 ? -25.422 13.75 11.383 1 97.81 87 ALA A C 1
ATOM 648 O O . ALA A 1 87 ? -26.078 13.094 12.195 1 97.81 87 ALA A O 1
ATOM 649 N N . LYS A 1 88 ? -25.031 13.312 10.258 1 98.38 88 LYS A N 1
ATOM 650 C CA . LYS A 1 88 ? -25.438 11.969 9.844 1 98.38 88 LYS A CA 1
ATOM 651 C C . LYS A 1 88 ? -24.703 10.898 10.656 1 98.38 88 LYS A C 1
ATOM 653 O O . LYS A 1 88 ? -25.312 9.914 11.078 1 98.38 88 LYS A O 1
ATOM 658 N N . LEU A 1 89 ? -23.438 11.086 10.898 1 98.44 89 LEU A N 1
ATOM 659 C CA . LEU A 1 89 ? -22.688 10.117 11.672 1 98.44 89 LEU A CA 1
ATOM 660 C C . LEU A 1 89 ? -23.172 10.078 13.117 1 98.44 89 LEU A C 1
ATOM 662 O O . LEU A 1 89 ? -23.172 9.016 13.75 1 98.44 89 LEU A O 1
ATOM 666 N N . LYS A 1 90 ? -23.562 11.234 13.617 1 98.5 90 LYS A N 1
ATOM 667 C CA . LYS A 1 90 ? -24.172 11.281 14.938 1 98.5 90 LYS A CA 1
ATOM 668 C C . LYS A 1 90 ? -25.422 10.398 15 1 98.5 90 LYS A C 1
ATOM 670 O O . LYS A 1 90 ? -25.578 9.609 15.93 1 98.5 90 LYS A O 1
ATOM 675 N N . GLU A 1 91 ? -26.203 10.547 13.969 1 98.44 91 GLU A N 1
ATOM 676 C CA . GLU A 1 91 ? -27.422 9.742 13.883 1 98.44 91 GLU A CA 1
ATOM 677 C C . GLU A 1 91 ? -27.094 8.25 13.828 1 98.44 91 GLU A C 1
ATOM 679 O O . GLU A 1 91 ? -27.672 7.453 14.562 1 98.44 91 GLU A O 1
ATOM 684 N N . ILE A 1 92 ? -26.172 7.875 13.008 1 98.44 92 ILE A N 1
ATOM 685 C CA . ILE A 1 92 ? -25.812 6.477 12.797 1 98.44 92 ILE A CA 1
ATOM 686 C C . ILE A 1 92 ? -25.172 5.906 14.055 1 98.44 92 ILE A C 1
ATOM 688 O O . ILE A 1 92 ? -25.5 4.793 14.477 1 98.44 92 ILE A O 1
ATOM 692 N N . SER A 1 93 ? -24.312 6.715 14.641 1 97.19 93 SER A N 1
ATOM 693 C CA . SER A 1 93 ? -23.594 6.258 15.828 1 97.19 93 SER A CA 1
ATOM 694 C C . SER A 1 93 ? -24.562 6.051 17 1 97.19 93 SER A C 1
ATOM 696 O O . SER A 1 93 ? -24.312 5.211 17.859 1 97.19 93 SER A O 1
ATOM 698 N N . ALA A 1 94 ? -25.594 6.832 17.047 1 97.44 94 ALA A N 1
ATOM 699 C CA . ALA A 1 94 ? -26.594 6.684 18.109 1 97.44 94 ALA A CA 1
ATOM 700 C C . ALA A 1 94 ? -27.312 5.344 18 1 97.44 94 ALA A C 1
ATOM 702 O O . ALA A 1 94 ? -27.719 4.766 19.016 1 97.44 94 ALA A O 1
ATOM 703 N N . LYS A 1 95 ? -27.438 4.879 16.812 1 97.31 95 LYS A N 1
ATOM 704 C CA . LYS A 1 95 ? -28.156 3.631 16.562 1 97.31 95 LYS A CA 1
ATOM 705 C C . LYS A 1 95 ? -27.203 2.438 16.594 1 97.31 95 LYS A C 1
ATOM 707 O O . LYS A 1 95 ? -27.609 1.317 16.906 1 97.31 95 LYS A O 1
ATOM 712 N N . ARG A 1 96 ? -26 2.645 16.281 1 96.62 96 ARG A N 1
ATOM 713 C CA . ARG A 1 96 ? -24.984 1.594 16.203 1 96.62 96 ARG A CA 1
ATOM 714 C C . ARG A 1 96 ? -23.828 1.872 17.156 1 96.62 96 ARG A C 1
ATOM 716 O O . ARG A 1 96 ? -22.781 2.383 16.75 1 96.62 96 ARG A O 1
ATOM 723 N N . LYS A 1 97 ? -23.922 1.373 18.281 1 93.62 97 LYS A N 1
ATOM 724 C CA . LYS A 1 97 ? -22.969 1.674 19.344 1 93.62 97 LYS A CA 1
ATOM 725 C C . LYS A 1 97 ? -21.625 0.997 19.078 1 93.62 97 LYS A C 1
ATOM 727 O O . LYS A 1 97 ? -20.594 1.41 19.609 1 93.62 97 LYS A O 1
ATOM 732 N N . GLU A 1 98 ? -21.672 -0.007 18.266 1 95.12 98 GLU A N 1
ATOM 733 C CA . GLU A 1 98 ? -20.453 -0.758 17.984 1 95.12 98 GLU A CA 1
ATOM 734 C C . GLU A 1 98 ? -19.641 -0.103 16.875 1 95.12 98 GLU A C 1
ATOM 736 O O . GLU A 1 98 ? -18.484 -0.474 16.625 1 95.12 98 GLU A O 1
ATOM 741 N N . LEU A 1 99 ? -20.203 0.908 16.172 1 97.56 99 LEU A N 1
ATOM 742 C CA . LEU A 1 99 ? -19.516 1.597 15.086 1 97.56 99 LEU A CA 1
ATOM 743 C C . LEU A 1 99 ? -18.328 2.408 15.609 1 97.56 99 LEU A C 1
ATOM 745 O O . LEU A 1 99 ? -18.469 3.156 16.578 1 97.56 99 LEU A O 1
ATOM 749 N N . THR A 1 100 ? -17.188 2.223 15.039 1 98.38 100 THR A N 1
ATOM 750 C CA . THR A 1 100 ? -16.047 3.084 15.305 1 98.38 100 THR A CA 1
ATOM 751 C C . THR A 1 100 ? -16 4.242 14.312 1 98.38 100 THR A C 1
ATOM 753 O O . THR A 1 100 ? -15.93 4.027 13.102 1 98.38 100 THR A O 1
ATOM 756 N N . VAL A 1 101 ? -16.078 5.441 14.836 1 98.62 101 VAL A N 1
ATOM 757 C CA . VAL A 1 101 ? -15.969 6.641 14.008 1 98.62 101 VAL A CA 1
ATOM 758 C C . VAL A 1 101 ? -14.633 7.324 14.273 1 98.62 101 VAL A C 1
ATOM 760 O O . VAL A 1 101 ? -14.289 7.605 15.422 1 98.62 101 VAL A O 1
ATOM 763 N N . ILE A 1 102 ? -13.844 7.551 13.25 1 98.75 102 ILE A N 1
ATOM 764 C CA . ILE A 1 102 ? -12.57 8.25 13.344 1 98.75 102 ILE A CA 1
ATOM 765 C C . ILE A 1 102 ? -12.633 9.547 12.539 1 98.75 102 ILE A C 1
ATOM 767 O O . ILE A 1 102 ? -12.953 9.531 11.344 1 98.75 102 ILE A O 1
ATOM 771 N N . TYR A 1 103 ? -12.367 10.656 13.172 1 98.25 103 TYR A N 1
ATOM 772 C CA . TYR A 1 103 ? -12.344 11.969 12.539 1 98.25 103 TYR A CA 1
ATOM 773 C C . TYR A 1 103 ? -10.914 12.445 12.328 1 98.25 103 TYR A C 1
ATOM 775 O O . TYR A 1 103 ? -10.086 12.375 13.242 1 98.25 103 TYR A O 1
ATOM 783 N N . THR A 1 104 ? -10.648 12.922 11.102 1 97.81 104 THR A N 1
ATOM 784 C CA . THR A 1 104 ? -9.336 13.461 10.766 1 97.81 104 THR A CA 1
ATOM 785 C C . THR A 1 104 ? -9.297 14.969 11 1 97.81 104 THR A C 1
ATOM 787 O O . THR A 1 104 ? -9.812 15.742 10.18 1 97.81 104 THR A O 1
ATOM 790 N N . SER A 1 105 ? -8.727 15.383 11.984 1 96.31 105 SER A N 1
ATOM 791 C CA . SER A 1 105 ? -8.492 16.797 12.273 1 96.31 105 SER A CA 1
ATOM 792 C C . SER A 1 105 ? -7.117 17.234 11.789 1 96.31 105 SER A C 1
ATOM 794 O O . SER A 1 105 ? -6.77 17.031 10.625 1 96.31 105 SER A O 1
ATOM 796 N N . GLY A 1 106 ? -6.402 17.875 12.648 1 96.06 106 GLY A N 1
ATOM 797 C CA . GLY A 1 106 ? -5.055 18.328 12.344 1 96.06 106 GLY A CA 1
ATOM 798 C C . GLY A 1 106 ? -4.336 18.922 13.539 1 96.06 106 GLY A C 1
ATOM 799 O O . GLY A 1 106 ? -4.965 19.547 14.398 1 96.06 106 GLY A O 1
ATOM 800 N N . GLY A 1 107 ? -3.076 18.781 13.492 1 96.56 107 GLY A N 1
ATOM 801 C CA . GLY A 1 107 ? -2.279 19.266 14.609 1 96.56 107 GLY A CA 1
ATOM 802 C C . GLY A 1 107 ? -2.266 20.766 14.742 1 96.56 107 GLY A C 1
ATOM 803 O O . GLY A 1 107 ? -1.896 21.297 15.789 1 96.56 107 GLY A O 1
ATOM 804 N N . MET A 1 108 ? -2.719 21.5 13.742 1 95.25 108 MET A N 1
ATOM 805 C CA . MET A 1 108 ? -2.658 22.953 13.734 1 95.25 108 MET A CA 1
ATOM 806 C C . MET A 1 108 ? -3.643 23.547 14.734 1 95.25 108 MET A C 1
ATOM 808 O O . MET A 1 108 ? -3.574 24.734 15.055 1 95.25 108 MET A O 1
ATOM 812 N N . VAL A 1 109 ? -4.527 22.766 15.266 1 96.12 109 VAL A N 1
ATOM 813 C CA . VAL A 1 109 ? -5.48 23.234 16.266 1 96.12 109 VAL A CA 1
ATOM 814 C C . VAL A 1 109 ? -4.73 23.766 17.484 1 96.12 109 VAL A C 1
ATOM 816 O O . VAL A 1 109 ? -5.277 24.547 18.266 1 96.12 109 VAL A O 1
ATOM 819 N N . TYR A 1 110 ? -3.475 23.391 17.641 1 96.75 110 TYR A N 1
ATOM 820 C CA . TYR A 1 110 ? -2.699 23.812 18.812 1 96.75 110 TYR A CA 1
ATOM 821 C C . TYR A 1 110 ? -2.023 25.156 18.562 1 96.75 110 TYR A C 1
ATOM 823 O O . TYR A 1 110 ? -1.639 25.844 19.516 1 96.75 110 TYR A O 1
ATOM 831 N N . GLY A 1 111 ? -1.859 25.547 17.312 1 94.44 111 GLY A N 1
ATOM 832 C CA . GLY A 1 111 ? -1.246 26.812 16.984 1 94.44 111 GLY A CA 1
ATOM 833 C C . GLY A 1 111 ? 0.157 26.969 17.531 1 94.44 111 GLY A C 1
ATOM 834 O O . GLY A 1 111 ? 0.882 25.984 17.672 1 94.44 111 GLY A O 1
ATOM 835 N N . GLU A 1 112 ? 0.549 28.156 17.766 1 92.31 112 GLU A N 1
ATOM 836 C CA . GLU A 1 112 ? 1.904 28.5 18.188 1 92.31 112 GLU A CA 1
ATOM 837 C C . GLU A 1 112 ? 2.15 28.094 19.641 1 92.31 112 GLU A C 1
ATOM 839 O O . GLU A 1 112 ? 1.365 28.438 20.531 1 92.31 112 GLU A O 1
ATOM 844 N N . HIS A 1 113 ? 3.248 27.359 19.984 1 90.31 113 HIS A N 1
ATOM 845 C CA . HIS A 1 113 ? 3.643 27 21.344 1 90.31 113 HIS A CA 1
ATOM 846 C C . HIS A 1 113 ? 5.121 27.281 21.594 1 90.31 113 HIS A C 1
ATOM 848 O O . HIS A 1 113 ? 5.855 26.422 22.062 1 90.31 113 HIS A O 1
ATOM 854 N N . ASP A 1 114 ? 5.578 28.484 21.547 1 80 114 ASP A N 1
ATOM 855 C CA . ASP A 1 114 ? 6.895 29.031 21.891 1 80 114 ASP A CA 1
ATOM 856 C C . ASP A 1 114 ? 7.953 27.922 21.906 1 80 114 ASP A C 1
ATOM 858 O O . ASP A 1 114 ? 8.711 27.797 22.875 1 80 114 ASP A O 1
ATOM 862 N N . GLN A 1 115 ? 8.102 26.922 21.094 1 84.56 115 GLN A N 1
ATOM 863 C CA . GLN A 1 115 ? 9.117 25.906 20.828 1 84.56 115 GLN A CA 1
ATOM 864 C C . GLN A 1 115 ? 8.93 24.688 21.734 1 84.56 115 GLN A C 1
ATOM 866 O O . GLN A 1 115 ? 9.719 23.75 21.688 1 84.56 115 GLN A O 1
ATOM 871 N N . GLU A 1 116 ? 7.918 24.781 22.5 1 92.69 116 GLU A N 1
ATOM 872 C CA . GLU A 1 116 ? 7.617 23.641 23.359 1 92.69 116 GLU A CA 1
ATOM 873 C C . GLU A 1 116 ? 7 22.5 22.562 1 92.69 116 GLU A C 1
ATOM 875 O O . GLU A 1 116 ? 6.34 22.719 21.547 1 92.69 116 GLU A O 1
ATOM 880 N N . LEU A 1 117 ? 7.324 21.281 23.125 1 97.06 117 LEU A N 1
ATOM 881 C CA . LEU A 1 117 ? 6.652 20.109 22.562 1 97.06 117 LEU A CA 1
ATOM 882 C C . LEU A 1 117 ? 5.176 20.094 22.953 1 97.06 117 LEU A C 1
ATOM 884 O O . LEU A 1 117 ? 4.824 20.391 24.094 1 97.06 117 LEU A O 1
ATOM 888 N N . VAL A 1 118 ? 4.316 19.828 22 1 98.12 118 VAL A N 1
ATOM 889 C CA . VAL A 1 118 ? 2.867 19.891 22.188 1 98.12 118 VAL A CA 1
ATOM 890 C C . VAL A 1 118 ? 2.307 18.469 22.281 1 98.12 118 VAL A C 1
ATOM 892 O O . VAL A 1 118 ? 2.68 17.594 21.5 1 98.12 118 VAL A O 1
ATOM 895 N N . PHE A 1 119 ? 1.476 18.266 23.266 1 98.38 119 PHE A N 1
ATOM 896 C CA . PHE A 1 119 ? 0.774 17 23.484 1 98.38 119 PHE A CA 1
ATOM 897 C C . PHE A 1 119 ? -0.733 17.203 23.375 1 98.38 119 PHE A C 1
ATOM 899 O O . PHE A 1 119 ? -1.212 18.328 23.234 1 98.38 119 PHE A O 1
ATOM 906 N N . GLU A 1 120 ? -1.48 16.094 23.406 1 98.25 120 GLU A N 1
ATOM 907 C CA . GLU A 1 120 ? -2.92 16.141 23.172 1 98.25 120 GLU A CA 1
ATOM 908 C C . GLU A 1 120 ? -3.627 16.953 24.266 1 98.25 120 GLU A C 1
ATOM 910 O O . GLU A 1 120 ? -4.727 17.469 24.047 1 98.25 120 GLU A O 1
ATOM 915 N N . ASN A 1 121 ? -2.984 17.078 25.391 1 97.06 121 ASN A N 1
ATOM 916 C CA . ASN A 1 121 ? -3.604 17.828 26.469 1 97.06 121 ASN A CA 1
ATOM 917 C C . ASN A 1 121 ? -3.133 19.281 26.484 1 97.06 121 ASN A C 1
ATOM 919 O O . ASN A 1 121 ? -3.539 20.062 27.344 1 97.06 121 ASN A O 1
ATOM 923 N N . SER A 1 122 ? -2.289 19.656 25.531 1 97.19 122 SER A N 1
ATOM 924 C CA . SER A 1 122 ? -1.854 21.047 25.438 1 97.19 122 SER A CA 1
ATOM 925 C C . SER A 1 122 ? -3.01 21.969 25.062 1 97.19 122 SER A C 1
ATOM 927 O O . SER A 1 122 ? -4.008 21.516 24.484 1 97.19 122 SER A O 1
ATOM 929 N N . LYS A 1 123 ? -2.861 23.219 25.391 1 94.5 123 LYS A N 1
ATOM 930 C CA . LYS A 1 123 ? -3.889 24.219 25.094 1 94.5 123 LYS A CA 1
ATOM 931 C C . LYS A 1 123 ? -4.027 24.422 23.578 1 94.5 123 LYS A C 1
ATOM 933 O O . LYS A 1 123 ? -3.027 24.5 22.875 1 94.5 123 LYS A O 1
ATOM 938 N N . LYS A 1 124 ? -5.273 24.406 23.125 1 94.69 124 LYS A N 1
ATOM 939 C CA . LYS A 1 124 ? -5.527 24.75 21.734 1 94.69 124 LYS A CA 1
ATOM 940 C C . LYS A 1 124 ? -5.492 26.25 21.516 1 94.69 124 LYS A C 1
ATOM 942 O O . LYS A 1 124 ? -5.977 27.016 22.359 1 94.69 124 LYS A O 1
ATOM 947 N N . VAL A 1 125 ? -4.793 26.656 20.453 1 90.06 125 VAL A N 1
ATOM 948 C CA . VAL A 1 125 ? -4.59 28.078 20.172 1 90.06 125 VAL A CA 1
ATOM 949 C C . VAL A 1 125 ? -5.203 28.422 18.812 1 90.06 125 VAL A C 1
ATOM 951 O O . VAL A 1 125 ? -4.898 27.781 17.797 1 90.06 125 VAL A O 1
ATOM 954 N N . VAL A 1 126 ? -6.086 29.344 18.781 1 87.19 126 VAL A N 1
ATOM 955 C CA . VAL A 1 126 ? -6.762 29.766 17.562 1 87.19 126 VAL A CA 1
ATOM 956 C C . VAL A 1 126 ? -5.785 30.516 16.656 1 87.19 126 VAL A C 1
ATOM 958 O O . VAL A 1 126 ? -5.328 31.609 17.016 1 87.19 126 VAL A O 1
ATOM 961 N N . VAL A 1 127 ? -5.457 29.969 15.523 1 87.94 127 VAL A N 1
ATOM 962 C CA . VAL A 1 127 ? -4.59 30.609 14.539 1 87.94 127 VAL A CA 1
ATOM 963 C C . VAL A 1 127 ? -5.414 31.516 13.633 1 87.94 127 VAL A C 1
ATOM 965 O O . VAL A 1 127 ? -5.027 32.656 13.375 1 87.94 127 VAL A O 1
ATOM 968 N N . ASN A 1 128 ? -6.5 31.062 13.227 1 89.56 128 ASN A N 1
ATOM 969 C CA . ASN A 1 128 ? -7.449 31.781 12.383 1 89.56 128 ASN A CA 1
ATOM 970 C C . ASN A 1 128 ? -8.805 31.078 12.336 1 89.56 128 ASN A C 1
ATOM 972 O O . ASN A 1 128 ? -9.031 30.109 13.07 1 89.56 128 ASN A O 1
ATOM 976 N N . GLY A 1 129 ? -9.68 31.641 11.602 1 84.69 129 GLY A N 1
ATOM 977 C CA . GLY A 1 129 ? -11.031 31.109 11.539 1 84.69 129 GLY A CA 1
ATOM 978 C C . GLY A 1 129 ? -11.102 29.688 11 1 84.69 129 GLY A C 1
ATOM 979 O O . GLY A 1 129 ? -11.953 28.906 11.422 1 84.69 129 GLY A O 1
ATOM 980 N N . LEU A 1 130 ? -10.258 29.359 10.094 1 82.81 130 LEU A N 1
ATOM 981 C CA . LEU A 1 130 ? -10.219 28.031 9.516 1 82.81 130 LEU A CA 1
ATOM 982 C C . LEU A 1 130 ? -9.875 26.984 10.578 1 82.81 130 LEU A C 1
ATOM 984 O O . LEU A 1 130 ? -10.539 25.953 10.672 1 82.81 130 LEU A O 1
ATOM 988 N N . ILE A 1 131 ? -8.977 27.328 11.414 1 87.94 131 ILE A N 1
ATOM 989 C CA . ILE A 1 131 ? -8.5 26.391 12.422 1 87.94 131 ILE A CA 1
ATOM 990 C C . ILE A 1 131 ? -9.477 26.344 13.594 1 87.94 131 ILE A C 1
ATOM 992 O O . ILE A 1 131 ? -9.719 25.281 14.164 1 87.94 131 ILE A O 1
ATOM 996 N N . SER A 1 132 ? -10.031 27.5 13.953 1 88.19 132 SER A N 1
ATOM 997 C CA . SER A 1 132 ? -10.992 27.516 15.047 1 88.19 132 SER A CA 1
ATOM 998 C C . SER A 1 132 ? -12.188 26.625 14.75 1 88.19 132 SER A C 1
ATOM 1000 O O . SER A 1 132 ? -12.734 25.984 15.648 1 88.19 132 SER A O 1
ATOM 1002 N N . GLY A 1 133 ? -12.656 26.656 13.555 1 88.12 133 GLY A N 1
ATOM 1003 C CA . GLY A 1 133 ? -13.758 25.797 13.156 1 88.12 133 GLY A CA 1
ATOM 1004 C C . GLY A 1 133 ? -13.453 24.328 13.352 1 88.12 133 GLY A C 1
ATOM 1005 O O . GLY A 1 133 ? -14.328 23.547 13.742 1 88.12 133 GLY A O 1
ATOM 1006 N N . ARG A 1 134 ? -12.25 23.953 13.188 1 91 134 ARG A N 1
ATOM 1007 C CA . ARG A 1 134 ? -11.844 22.562 13.336 1 91 134 ARG A CA 1
ATOM 1008 C C . ARG A 1 134 ? -11.914 22.125 14.789 1 91 134 ARG A C 1
ATOM 1010 O O . ARG A 1 134 ? -12.242 20.969 15.086 1 91 134 ARG A O 1
ATOM 1017 N N . VAL A 1 135 ? -11.594 23.016 15.664 1 93 135 VAL A N 1
ATOM 1018 C CA . VAL A 1 135 ? -11.68 22.719 17.094 1 93 135 VAL A CA 1
ATOM 1019 C C . VAL A 1 135 ? -13.125 22.391 17.469 1 93 135 VAL A C 1
ATOM 1021 O O . VAL A 1 135 ? -13.375 21.422 18.188 1 93 135 VAL A O 1
ATOM 1024 N N . ASP A 1 136 ? -14.008 23.172 16.969 1 92.31 136 ASP A N 1
ATOM 1025 C CA . ASP A 1 136 ? -15.43 22.938 17.234 1 92.31 136 ASP A CA 1
ATOM 1026 C C . ASP A 1 136 ? -15.867 21.578 16.688 1 92.31 136 ASP A C 1
ATOM 1028 O O . ASP A 1 136 ? -16.594 20.844 17.359 1 92.31 136 ASP A O 1
ATOM 1032 N N . ILE A 1 137 ? -15.43 21.266 15.562 1 94.06 137 ILE A N 1
ATOM 1033 C CA . ILE A 1 137 ? -15.781 20 14.93 1 94.06 137 ILE A CA 1
ATOM 1034 C C . ILE A 1 137 ? -15.211 18.844 15.742 1 94.06 137 ILE A C 1
ATOM 1036 O O . ILE A 1 137 ? -15.891 17.844 15.969 1 94.06 137 ILE A O 1
ATOM 1040 N N . GLU A 1 138 ? -13.977 18.969 16.219 1 95.62 138 GLU A N 1
ATOM 1041 C CA . GLU A 1 138 ? -13.383 17.953 17.094 1 95.62 138 GLU A CA 1
ATOM 1042 C C . GLU A 1 138 ? -14.273 17.656 18.297 1 95.62 138 GLU A C 1
ATOM 1044 O O . GLU A 1 138 ? -14.523 16.5 18.625 1 95.62 138 GLU A O 1
ATOM 1049 N N . ASN A 1 139 ? -14.68 18.75 18.891 1 96.12 139 ASN A N 1
ATOM 1050 C CA . ASN A 1 139 ? -15.508 18.609 20.078 1 96.12 139 ASN A CA 1
ATOM 1051 C C . ASN A 1 139 ? -16.812 17.891 19.7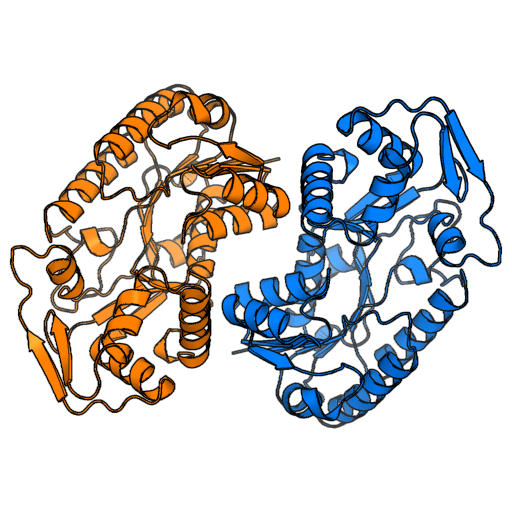81 1 96.12 139 ASN A C 1
ATOM 1053 O O . ASN A 1 139 ? -17.281 17.078 20.578 1 96.12 139 ASN A O 1
ATOM 1057 N N . GLN A 1 140 ? -17.391 18.188 18.672 1 97 140 GLN A N 1
ATOM 1058 C CA . GLN A 1 140 ? -18.594 17.5 18.234 1 97 140 GLN A CA 1
ATOM 1059 C C . GLN A 1 140 ? -18.359 16 18.109 1 97 140 GLN A C 1
ATOM 1061 O O . GLN A 1 140 ? -19.109 15.195 18.656 1 97 140 GLN A O 1
ATOM 1066 N N . TYR A 1 141 ? -17.312 15.641 17.438 1 98.06 141 TYR A N 1
ATOM 1067 C CA . TYR A 1 141 ? -17.016 14.227 17.234 1 98.06 141 TYR A CA 1
ATOM 1068 C C . TYR A 1 141 ? -16.719 13.523 18.547 1 98.06 141 TYR A C 1
ATOM 1070 O O . TYR A 1 141 ? -17.141 12.391 18.766 1 98.06 141 TYR A O 1
ATOM 1078 N N . LEU A 1 142 ? -15.992 14.211 19.406 1 98.19 142 LEU A N 1
ATOM 1079 C CA . LEU A 1 142 ? -15.688 13.641 20.719 1 98.19 142 LEU A CA 1
ATOM 1080 C C . LEU A 1 142 ? -16.969 13.43 21.516 1 98.19 142 LEU A C 1
ATOM 1082 O O . LEU A 1 142 ? -17.062 12.477 22.297 1 98.19 142 LEU A O 1
ATOM 1086 N N . SER A 1 143 ? -17.953 14.266 21.344 1 97.62 143 SER A N 1
ATOM 1087 C CA . SER A 1 143 ? -19.188 14.195 22.094 1 97.62 143 SER A CA 1
ATOM 1088 C C . SER A 1 143 ? -19.953 12.906 21.781 1 97.62 143 SER A C 1
ATOM 1090 O O . SER A 1 143 ? -20.781 12.461 22.594 1 97.62 143 SER A O 1
ATOM 1092 N N . ILE A 1 144 ? -19.656 12.297 20.656 1 97.5 144 ILE A N 1
ATOM 1093 C CA . ILE A 1 144 ? -20.359 11.062 20.312 1 97.5 144 ILE A CA 1
ATOM 1094 C C . ILE A 1 144 ? -19.438 9.867 20.484 1 97.5 144 ILE A C 1
ATOM 1096 O O . ILE A 1 144 ? -19.703 8.781 19.984 1 97.5 144 ILE A O 1
ATOM 1100 N N . GLY A 1 145 ? -18.281 10.125 21.094 1 97.62 145 GLY A N 1
ATOM 1101 C CA . GLY A 1 145 ? -17.359 9.047 21.391 1 97.62 145 GLY A CA 1
ATOM 1102 C C . GLY A 1 145 ? -16.453 8.695 20.234 1 97.62 145 GLY A C 1
ATOM 1103 O O . GLY A 1 145 ? -15.781 7.66 20.25 1 97.62 145 GLY A O 1
ATOM 1104 N N . ALA A 1 146 ? -16.375 9.523 19.219 1 98.44 146 ALA A N 1
ATOM 1105 C CA . ALA A 1 146 ? -15.477 9.289 18.078 1 98.44 146 ALA A CA 1
ATOM 1106 C C . ALA A 1 146 ? -14.023 9.469 18.5 1 98.44 146 ALA A C 1
ATOM 1108 O O . ALA A 1 146 ? -13.734 10.109 19.516 1 98.44 146 ALA A O 1
ATOM 1109 N N . ILE A 1 147 ? -13.188 8.828 17.781 1 98.81 147 ILE A N 1
ATOM 1110 C CA . ILE A 1 147 ? -11.75 9 17.953 1 98.81 147 ILE A CA 1
ATOM 1111 C C . ILE A 1 147 ? -11.25 10.102 17.016 1 98.81 147 ILE A C 1
ATOM 1113 O O . ILE A 1 147 ? -11.648 10.156 15.844 1 98.81 147 ILE A O 1
ATOM 1117 N N . VAL A 1 148 ? -10.438 10.977 17.516 1 98.62 148 VAL A N 1
ATOM 1118 C CA . VAL A 1 148 ? -9.922 12.086 16.719 1 98.62 148 VAL A CA 1
ATOM 1119 C C . VAL A 1 148 ? -8.43 11.883 16.453 1 98.62 148 VAL A C 1
ATOM 1121 O O . VAL A 1 148 ? -7.66 11.609 17.375 1 98.62 148 VAL A O 1
ATOM 1124 N N . VAL A 1 149 ? -8.047 11.938 15.227 1 98.81 149 VAL A N 1
ATOM 1125 C CA . VAL A 1 149 ? -6.645 11.93 14.836 1 98.81 149 VAL A CA 1
ATOM 1126 C C . VAL A 1 149 ? -6.23 13.328 14.383 1 98.81 149 VAL A C 1
ATOM 1128 O O . VAL A 1 149 ? -6.949 13.984 13.625 1 98.81 149 VAL A O 1
ATOM 1131 N N . GLN A 1 150 ? -5.121 13.773 14.859 1 98.5 150 GLN A N 1
ATOM 1132 C CA . GLN A 1 150 ? -4.586 15.094 14.539 1 98.5 150 GLN A CA 1
ATOM 1133 C C . GLN A 1 150 ? -3.244 14.984 13.82 1 98.5 150 GLN A C 1
ATOM 1135 O O . GLN A 1 150 ? -2.188 15.117 14.438 1 98.5 150 GLN A O 1
ATOM 1140 N N . PRO A 1 151 ? -3.309 14.828 12.531 1 98.19 151 PRO A N 1
ATOM 1141 C CA . PRO A 1 151 ? -2.053 14.734 11.781 1 98.19 151 PRO A CA 1
ATOM 1142 C C . PRO A 1 151 ? -1.292 16.062 11.734 1 98.19 151 PRO A C 1
ATOM 1144 O O . PRO A 1 151 ? -1.906 17.125 11.664 1 98.19 151 PRO A O 1
ATOM 1147 N N . SER A 1 152 ? 0.019 15.969 11.797 1 97.81 152 SER A N 1
ATOM 1148 C CA . SER A 1 152 ? 0.861 17.094 11.406 1 97.81 152 SER A CA 1
ATOM 1149 C C . SER A 1 152 ? 0.869 17.281 9.891 1 97.81 152 SER A C 1
ATOM 1151 O O . SER A 1 152 ? 0.018 16.734 9.188 1 97.81 152 SER A O 1
ATOM 1153 N N . PHE A 1 153 ? 1.757 18.172 9.367 1 97.12 153 PHE A N 1
ATOM 1154 C CA . PHE A 1 153 ? 1.829 18.359 7.922 1 97.12 153 PHE A CA 1
ATOM 1155 C C . PHE A 1 153 ? 2.182 17.047 7.227 1 97.12 153 PHE A C 1
ATOM 1157 O O . PHE A 1 153 ? 3.268 16.5 7.434 1 97.12 153 PHE A O 1
ATOM 1164 N N . VAL A 1 154 ? 1.263 16.562 6.441 1 97.38 154 VAL A N 1
ATOM 1165 C CA . VAL A 1 154 ? 1.452 15.297 5.762 1 97.38 154 VAL A CA 1
ATOM 1166 C C . VAL A 1 154 ? 2.436 15.461 4.605 1 97.38 154 VAL A C 1
ATOM 1168 O O . VAL A 1 154 ? 2.375 16.453 3.873 1 97.38 154 VAL A O 1
ATOM 1171 N N . PHE A 1 155 ? 3.359 14.531 4.52 1 96.88 155 PHE A N 1
ATOM 1172 C CA . PHE A 1 155 ? 4.277 14.516 3.387 1 96.88 155 PHE A CA 1
ATOM 1173 C C . PHE A 1 155 ? 4.355 13.117 2.777 1 96.88 155 PHE A C 1
ATOM 1175 O O . PHE A 1 155 ? 3.758 12.18 3.297 1 96.88 155 PHE A O 1
ATOM 1182 N N . GLY A 1 156 ? 5.074 13.062 1.646 1 95.12 156 GLY A N 1
ATOM 1183 C CA . GLY A 1 156 ? 5.215 11.828 0.892 1 95.12 156 GLY A CA 1
ATOM 1184 C C . GLY A 1 156 ? 4.441 11.836 -0.414 1 95.12 156 GLY A C 1
ATOM 1185 O O . GLY A 1 156 ? 3.486 12.594 -0.573 1 95.12 156 GLY A O 1
ATOM 1186 N N . ARG A 1 157 ? 4.902 11.047 -1.359 1 91.62 157 ARG A N 1
ATOM 1187 C CA . ARG A 1 157 ? 4.277 10.906 -2.67 1 91.62 157 ARG A CA 1
ATOM 1188 C C . ARG A 1 157 ? 4.07 12.266 -3.33 1 91.62 157 ARG A C 1
ATOM 1190 O O . ARG A 1 157 ? 5.023 13.023 -3.521 1 91.62 157 ARG A O 1
ATOM 1197 N N . LYS A 1 158 ? 2.842 12.703 -3.49 1 86.44 158 LYS A N 1
ATOM 1198 C CA . LYS A 1 158 ? 2.564 13.977 -4.164 1 86.44 158 LYS A CA 1
ATOM 1199 C C . LYS A 1 158 ? 2.85 15.156 -3.242 1 86.44 158 LYS A C 1
ATOM 1201 O O . LYS A 1 158 ? 2.719 16.312 -3.652 1 86.44 158 LYS A O 1
ATOM 1206 N N . GLY A 1 159 ? 3.32 14.875 -2.031 1 80.62 159 GLY A N 1
ATOM 1207 C CA . GLY A 1 159 ? 3.725 15.914 -1.101 1 80.62 159 GLY A CA 1
ATOM 1208 C C . GLY A 1 159 ? 2.639 16.281 -0.105 1 80.62 159 GLY A C 1
ATOM 1209 O O . GLY A 1 159 ? 2.895 16.359 1.099 1 80.62 159 GLY A O 1
ATOM 1210 N N . SER A 1 160 ? 1.388 16.516 -0.586 1 87.56 160 SER A N 1
ATOM 1211 C CA . SER A 1 160 ? 0.263 16.984 0.217 1 87.56 160 SER A CA 1
ATOM 1212 C C . SER A 1 160 ? 0.572 18.328 0.87 1 87.56 160 SER A C 1
ATOM 1214 O O . SER A 1 160 ? 0.899 19.297 0.183 1 87.56 160 SER A O 1
ATOM 1216 N N . ALA A 1 161 ? 0.491 18.453 2.176 1 90 161 ALA A N 1
ATOM 1217 C CA . ALA A 1 161 ? 0.711 19.734 2.861 1 90 161 ALA A CA 1
ATOM 1218 C C . ALA A 1 161 ? 2.172 20.156 2.76 1 90 161 ALA A C 1
ATOM 1220 O O . ALA A 1 161 ? 2.469 21.359 2.707 1 90 161 ALA A O 1
ATOM 1221 N N . SER A 1 162 ? 3.068 19.281 2.631 1 93.25 162 SER A N 1
ATOM 1222 C CA . SER A 1 162 ? 4.492 19.594 2.562 1 93.25 162 SER A CA 1
ATOM 1223 C C . SER A 1 162 ? 4.855 20.203 1.217 1 93.25 162 SER A C 1
ATOM 1225 O O . SER A 1 162 ? 5.918 20.812 1.073 1 93.25 162 SER A O 1
ATOM 1227 N N . GLY A 1 163 ? 4.016 20.016 0.252 1 93.94 163 GLY A N 1
ATOM 1228 C CA . GLY A 1 163 ? 4.262 20.547 -1.08 1 93.94 163 GLY A CA 1
ATOM 1229 C C . GLY A 1 163 ? 4.48 22.047 -1.096 1 93.94 163 GLY A C 1
ATOM 1230 O O . GLY A 1 163 ? 5.211 22.562 -1.943 1 93.94 163 GLY A O 1
ATOM 1231 N N . VAL A 1 164 ? 3.887 22.75 -0.141 1 93.94 164 VAL A N 1
ATOM 1232 C CA . VAL A 1 164 ? 4.004 24.203 -0.072 1 93.94 164 VAL A CA 1
ATOM 1233 C C . VAL A 1 164 ? 5.469 24.594 0.119 1 93.94 164 VAL A C 1
ATOM 1235 O O . VAL A 1 164 ? 5.934 25.578 -0.457 1 93.94 164 VAL A O 1
ATOM 1238 N N . TYR A 1 165 ? 6.164 23.859 0.868 1 94.31 165 TYR A N 1
ATOM 1239 C CA . TYR A 1 165 ? 7.566 24.172 1.123 1 94.31 165 TYR A CA 1
ATOM 1240 C C . TYR A 1 165 ? 8.422 23.844 -0.095 1 94.31 165 TYR A C 1
ATOM 1242 O O . TYR A 1 165 ? 9.414 24.531 -0.359 1 94.31 165 TYR A O 1
ATOM 1250 N N . PHE A 1 166 ? 8.062 22.734 -0.781 1 95.25 166 PHE A N 1
ATOM 1251 C CA . PHE A 1 166 ? 8.742 22.438 -2.039 1 95.25 166 PHE A CA 1
ATOM 1252 C C . PHE A 1 166 ? 8.508 23.562 -3.049 1 95.25 166 PHE A C 1
ATOM 1254 O O . PHE A 1 166 ? 9.438 23.984 -3.744 1 95.25 166 PHE A O 1
ATOM 1261 N N . ASP A 1 167 ? 7.32 24.078 -3.043 1 93.88 167 ASP A N 1
ATOM 1262 C CA . ASP A 1 167 ? 6.992 25.203 -3.916 1 93.88 167 ASP A CA 1
ATOM 1263 C C . ASP A 1 167 ? 7.801 26.438 -3.549 1 93.88 167 ASP A C 1
ATOM 1265 O O . ASP A 1 167 ? 8.359 27.109 -4.422 1 93.88 167 ASP A O 1
ATOM 1269 N N . ILE A 1 168 ? 7.855 26.781 -2.311 1 93.19 168 ILE A N 1
ATOM 1270 C CA . ILE A 1 168 ? 8.578 27.953 -1.827 1 93.19 168 ILE A CA 1
ATOM 1271 C C . ILE A 1 168 ? 10.047 27.844 -2.229 1 93.19 168 ILE A C 1
ATOM 1273 O O . ILE A 1 168 ? 10.641 28.828 -2.695 1 93.19 168 ILE A O 1
ATOM 1277 N N . ALA A 1 169 ? 10.625 26.703 -2.105 1 93.94 169 ALA A N 1
ATOM 1278 C CA . ALA A 1 169 ? 12.047 26.5 -2.348 1 93.94 169 ALA A CA 1
ATOM 1279 C C . ALA A 1 169 ? 12.367 26.547 -3.84 1 93.94 169 ALA A C 1
ATOM 1281 O O . ALA A 1 169 ? 13.492 26.859 -4.23 1 93.94 169 ALA A O 1
ATOM 1282 N N . THR A 1 170 ? 11.336 26.234 -4.668 1 93.12 170 THR A N 1
ATOM 1283 C CA . THR A 1 170 ? 11.672 26 -6.066 1 93.12 170 THR A CA 1
ATOM 1284 C C . THR A 1 170 ? 11.102 27.109 -6.949 1 93.12 170 THR A C 1
ATOM 1286 O O . THR A 1 170 ? 11.453 27.219 -8.125 1 93.12 170 THR A O 1
ATOM 1289 N N . LYS A 1 171 ? 10.133 27.875 -6.473 1 85.69 171 LYS A N 1
ATOM 1290 C CA . LYS A 1 171 ? 9.438 28.875 -7.289 1 85.69 171 LYS A CA 1
ATOM 1291 C C . LYS A 1 171 ? 10.375 30.031 -7.664 1 85.69 171 LYS A C 1
ATOM 1293 O O . LYS A 1 171 ? 10.297 30.562 -8.766 1 85.69 171 LYS A O 1
ATOM 1298 N N . HIS A 1 172 ? 11.164 30.594 -6.703 1 75.06 172 HIS A N 1
ATOM 1299 C CA . HIS A 1 172 ? 11.984 31.75 -7 1 75.06 172 HIS A CA 1
ATOM 1300 C C . HIS A 1 172 ? 13.469 31.438 -6.824 1 75.06 172 HIS A C 1
ATOM 1302 O O . HIS A 1 172 ? 13.836 30.594 -6.008 1 75.06 172 HIS A O 1
ATOM 1308 N N . THR A 1 173 ? 14.18 31.969 -7.789 1 76.69 173 THR A N 1
ATOM 1309 C CA . THR A 1 173 ? 15.633 31.812 -7.703 1 76.69 173 THR A CA 1
ATOM 1310 C C . THR A 1 173 ? 16.234 32.875 -6.797 1 76.69 173 THR A C 1
ATOM 1312 O O . THR A 1 173 ? 15.938 34.062 -6.953 1 76.69 173 THR A O 1
ATOM 1315 N N . GLY A 1 174 ? 16.906 32.469 -5.762 1 82.31 174 GLY A N 1
ATOM 1316 C CA . GLY A 1 174 ? 17.766 33.312 -4.969 1 82.31 174 GLY A CA 1
ATOM 1317 C C . GLY A 1 174 ? 17.156 33.719 -3.635 1 82.31 174 GLY A C 1
ATOM 1318 O O . GLY A 1 174 ? 17.625 33.281 -2.582 1 82.31 174 GLY A O 1
ATOM 1319 N N . ASP A 1 175 ? 15.992 34.531 -3.721 1 89.94 175 ASP A N 1
ATOM 1320 C CA . ASP A 1 175 ? 15.438 35.062 -2.477 1 89.94 175 ASP A CA 1
ATOM 1321 C C . ASP A 1 175 ? 14.195 34.281 -2.061 1 89.94 175 ASP A C 1
ATOM 1323 O O . ASP A 1 175 ? 13.25 34.125 -2.846 1 89.94 175 ASP A O 1
ATOM 1327 N N . VAL A 1 176 ? 14.25 33.781 -0.866 1 94.5 176 VAL A N 1
ATOM 1328 C CA . VAL A 1 176 ? 13.133 33 -0.339 1 94.5 176 VAL A CA 1
ATOM 1329 C C . VAL A 1 176 ? 12.484 33.75 0.823 1 94.5 176 VAL A C 1
ATOM 1331 O O . VAL A 1 176 ? 13.172 34.312 1.666 1 94.5 176 VAL A O 1
ATOM 1334 N N . THR A 1 177 ? 11.203 33.812 0.814 1 93.69 177 THR A N 1
ATOM 1335 C CA . THR A 1 177 ? 10.445 34.406 1.916 1 93.69 177 THR A CA 1
ATOM 1336 C C . THR A 1 177 ? 9.727 33.312 2.717 1 93.69 177 THR A C 1
ATOM 1338 O O . THR A 1 177 ? 9.047 32.469 2.145 1 93.69 177 THR A O 1
ATOM 1341 N N . ILE A 1 178 ? 9.93 33.312 3.945 1 94.56 178 ILE A N 1
ATOM 1342 C CA . ILE A 1 178 ? 9.266 32.406 4.879 1 94.56 178 ILE A CA 1
ATOM 1343 C C . ILE A 1 178 ? 8.391 33.219 5.84 1 94.56 178 ILE A C 1
ATOM 1345 O O . ILE A 1 178 ? 8.844 34.219 6.41 1 94.56 178 ILE A O 1
ATOM 1349 N N . PHE A 1 179 ? 7.145 32.875 5.883 1 95.56 179 PHE A N 1
ATOM 1350 C CA . PHE A 1 179 ? 6.297 33.5 6.895 1 95.56 179 PHE A CA 1
ATOM 1351 C C . PHE A 1 179 ? 6.664 33 8.289 1 95.56 179 PHE A C 1
ATOM 1353 O O . PHE A 1 179 ? 6.789 31.797 8.5 1 95.56 179 PHE A O 1
ATOM 1360 N N . GLY A 1 180 ? 6.812 33.938 9.266 1 94.62 180 GLY A N 1
ATOM 1361 C CA . GLY A 1 180 ? 7.172 33.531 10.625 1 94.62 180 GLY A CA 1
ATOM 1362 C C . GLY A 1 180 ? 8.602 33.906 10.992 1 94.62 180 GLY A C 1
ATOM 1363 O O . GLY A 1 180 ? 9.125 34.938 10.539 1 94.62 180 GLY A O 1
ATOM 1364 N N . LYS A 1 181 ? 9.156 33.156 11.883 1 94.38 181 LYS A N 1
ATOM 1365 C CA . LYS A 1 181 ? 10.477 33.438 12.422 1 94.38 181 LYS A CA 1
ATOM 1366 C C . LYS A 1 181 ? 11.5 32.406 12 1 94.38 181 LYS A C 1
ATOM 1368 O O . LYS A 1 181 ? 11.141 31.281 11.641 1 94.38 181 LYS A O 1
ATOM 1373 N N . ALA A 1 182 ? 12.719 32.75 12.047 1 93.62 182 ALA A N 1
ATOM 1374 C CA . ALA A 1 182 ? 13.828 31.891 11.664 1 93.62 182 ALA A CA 1
ATOM 1375 C C . ALA A 1 182 ? 13.883 30.656 12.555 1 93.62 182 ALA A C 1
ATOM 1377 O O . ALA A 1 182 ? 14.367 29.594 12.141 1 93.62 182 ALA A O 1
ATOM 1378 N N . THR A 1 183 ? 13.336 30.75 13.719 1 93.56 183 THR A N 1
ATOM 1379 C CA . THR A 1 183 ? 13.438 29.672 14.695 1 93.56 183 THR A CA 1
ATOM 1380 C C . THR A 1 183 ? 12.273 28.688 14.555 1 93.56 183 THR A C 1
ATOM 1382 O O . THR A 1 183 ? 12.18 27.719 15.305 1 93.56 183 THR A O 1
ATOM 1385 N N . GLN A 1 184 ? 11.477 28.906 13.617 1 94.69 184 GLN A N 1
ATOM 1386 C CA . GLN A 1 184 ? 10.234 28.141 13.539 1 94.69 184 GLN A CA 1
ATOM 1387 C C . GLN A 1 184 ? 10.5 26.703 13.133 1 94.69 184 GLN A C 1
ATOM 1389 O O . GLN A 1 184 ? 11.367 26.438 12.297 1 94.69 184 GLN A O 1
ATOM 1394 N N . TYR A 1 185 ? 9.781 25.766 13.82 1 96.56 185 TYR A N 1
ATOM 1395 C CA . TYR A 1 185 ? 9.727 24.359 13.469 1 96.56 185 TYR A CA 1
ATOM 1396 C C . TYR A 1 185 ? 8.375 24 12.875 1 96.56 185 TYR A C 1
ATOM 1398 O O . TYR A 1 185 ? 7.363 24.641 13.172 1 96.56 185 TYR A O 1
ATOM 1406 N N . ARG A 1 186 ? 8.398 23.031 12.062 1 96.38 186 ARG A N 1
ATOM 1407 C CA . ARG A 1 186 ? 7.184 22.406 11.555 1 96.38 186 ARG A CA 1
ATOM 1408 C C . ARG A 1 186 ? 7.223 20.891 11.75 1 96.38 186 ARG A C 1
ATOM 1410 O O . ARG A 1 186 ? 8.266 20.266 11.562 1 96.38 186 ARG A O 1
ATOM 1417 N N . SER A 1 187 ? 6.133 20.359 12.188 1 97.62 187 SER A N 1
ATOM 1418 C CA . SER A 1 187 ? 5.977 18.922 12.344 1 97.62 187 SER A CA 1
ATOM 1419 C C . SER A 1 187 ? 5.41 18.281 11.086 1 97.62 187 SER A C 1
ATOM 1421 O O . SER A 1 187 ? 4.559 18.875 10.414 1 97.62 187 SER A O 1
ATOM 1423 N N . PHE A 1 188 ? 5.91 17.047 10.805 1 98.06 188 PHE A N 1
ATOM 1424 C CA . PHE A 1 188 ? 5.531 16.344 9.586 1 98.06 188 PHE A CA 1
ATOM 1425 C C . PHE A 1 188 ? 5.227 14.875 9.875 1 98.06 188 PHE A C 1
ATOM 1427 O O . PHE A 1 188 ? 5.852 14.266 10.75 1 98.06 188 PHE A O 1
ATOM 1434 N N . VAL A 1 189 ? 4.301 14.305 9.156 1 98.44 189 VAL A N 1
ATOM 1435 C CA . VAL A 1 189 ? 4.02 12.875 9.219 1 98.44 189 VAL A CA 1
ATOM 1436 C C . VAL A 1 189 ? 3.846 12.328 7.801 1 98.44 189 VAL A C 1
ATOM 1438 O O . VAL A 1 189 ? 3.154 12.93 6.977 1 98.44 189 VAL A O 1
ATOM 1441 N N . HIS A 1 190 ? 4.547 11.258 7.496 1 98.12 190 HIS A N 1
ATOM 1442 C CA . HIS A 1 190 ? 4.395 10.641 6.188 1 98.12 190 HIS A CA 1
ATOM 1443 C C . HIS A 1 190 ? 3.027 9.984 6.043 1 98.12 190 HIS A C 1
ATOM 1445 O O . HIS A 1 190 ? 2.533 9.352 6.984 1 98.12 190 HIS A O 1
ATOM 1451 N N . SER A 1 191 ? 2.496 10 4.879 1 96.88 191 SER A N 1
ATOM 1452 C CA . SER A 1 191 ? 1.149 9.492 4.633 1 96.88 191 SER A CA 1
ATOM 1453 C C . SER A 1 191 ? 1.052 8.008 4.953 1 96.88 191 SER A C 1
ATOM 1455 O O . SER A 1 191 ? 0.03 7.539 5.461 1 96.88 191 SER A O 1
ATOM 1457 N N . TYR A 1 192 ? 2.119 7.191 4.703 1 96.75 192 TYR A N 1
ATOM 1458 C CA . TYR A 1 192 ? 2.121 5.77 5.02 1 96.75 192 TYR A CA 1
ATOM 1459 C C . TYR A 1 192 ? 2.039 5.543 6.527 1 96.75 192 TYR A C 1
ATOM 1461 O O . TYR A 1 192 ? 1.257 4.715 6.996 1 96.75 192 TYR A O 1
ATOM 1469 N N . ASP A 1 193 ? 2.885 6.277 7.234 1 98.31 193 ASP A N 1
ATOM 1470 C CA . ASP A 1 193 ? 2.871 6.156 8.688 1 98.31 193 ASP A CA 1
ATOM 1471 C C . ASP A 1 193 ? 1.521 6.582 9.258 1 98.31 193 ASP A C 1
ATOM 1473 O O . ASP A 1 193 ? 0.999 5.941 10.18 1 98.31 193 ASP A O 1
ATOM 1477 N N . LEU A 1 194 ? 0.995 7.652 8.688 1 98.44 194 LEU A N 1
ATOM 1478 C CA . LEU A 1 194 ? -0.307 8.141 9.133 1 98.44 194 LEU A CA 1
ATOM 1479 C C . LEU A 1 194 ? -1.383 7.078 8.922 1 98.44 194 LEU A C 1
ATOM 1481 O O . LEU A 1 194 ? -2.189 6.82 9.82 1 98.44 194 LEU A O 1
ATOM 1485 N N . ALA A 1 195 ? -1.397 6.453 7.789 1 98.19 195 ALA A N 1
ATOM 1486 C CA . ALA A 1 195 ? -2.375 5.418 7.473 1 98.19 195 ALA A CA 1
ATOM 1487 C C . ALA A 1 195 ? -2.301 4.27 8.469 1 98.19 195 ALA A C 1
ATOM 1489 O O . ALA A 1 195 ? -3.332 3.736 8.898 1 98.19 195 ALA A O 1
ATOM 1490 N N . GLN A 1 196 ? -1.104 3.92 8.867 1 98.25 196 GLN A N 1
ATOM 1491 C CA . GLN A 1 196 ? -0.923 2.842 9.836 1 98.25 196 GLN A CA 1
ATOM 1492 C C . GLN A 1 196 ? -1.54 3.203 11.18 1 98.25 196 GLN A C 1
ATOM 1494 O O . GLN A 1 196 ? -2.055 2.334 11.891 1 98.25 196 GLN A O 1
ATOM 1499 N N . LEU A 1 197 ? -1.436 4.441 11.555 1 98.75 197 LEU A N 1
ATOM 1500 C CA . LEU A 1 197 ? -2.059 4.859 12.805 1 98.75 197 LEU A CA 1
ATOM 1501 C C . LEU A 1 197 ? -3.566 4.633 12.758 1 98.75 197 LEU A C 1
ATOM 1503 O O . LEU A 1 197 ? -4.148 4.125 13.719 1 98.75 197 LEU A O 1
ATOM 1507 N N . TYR A 1 198 ? -4.223 4.984 11.648 1 98.75 198 TYR A N 1
ATOM 1508 C CA . TYR A 1 198 ? -5.66 4.777 11.508 1 98.75 198 TYR A CA 1
ATOM 1509 C C . TYR A 1 198 ? -6.016 3.305 11.648 1 98.75 198 TYR A C 1
ATOM 1511 O O . TYR A 1 198 ? -7.02 2.959 12.281 1 98.75 198 TYR A O 1
ATOM 1519 N N . LEU A 1 199 ? -5.203 2.473 11.047 1 98.31 199 LEU A N 1
ATOM 1520 C CA . LEU A 1 199 ? -5.445 1.037 11.125 1 98.31 199 LEU A CA 1
ATOM 1521 C C . LEU A 1 199 ? -5.344 0.549 12.57 1 98.31 199 LEU A C 1
ATOM 1523 O O . LEU A 1 199 ? -6.215 -0.182 13.039 1 98.31 199 LEU A O 1
ATOM 1527 N N . LEU A 1 200 ? -4.262 0.961 13.273 1 98.5 200 LEU A N 1
ATOM 1528 C CA . LEU A 1 200 ? -4.074 0.556 14.656 1 98.5 200 LEU A CA 1
ATOM 1529 C C . LEU A 1 200 ? -5.242 1.017 15.523 1 98.5 200 LEU A C 1
ATOM 1531 O O . LEU A 1 200 ? -5.699 0.28 16.406 1 98.5 200 LEU A O 1
ATOM 1535 N N . ILE A 1 201 ? -5.691 2.219 15.234 1 98.69 201 ILE A N 1
ATOM 1536 C CA . ILE A 1 201 ? -6.828 2.762 15.969 1 98.69 201 ILE A CA 1
ATOM 1537 C C . ILE A 1 201 ? -8.07 1.917 15.703 1 98.69 201 ILE A C 1
ATOM 1539 O O . ILE A 1 201 ? -8.781 1.522 16.625 1 98.69 201 ILE A O 1
ATOM 1543 N N . ALA A 1 202 ? -8.336 1.586 14.469 1 98.25 202 ALA A N 1
ATOM 1544 C CA . ALA A 1 202 ? -9.516 0.824 14.078 1 98.25 202 ALA A CA 1
ATOM 1545 C C . ALA A 1 202 ? -9.5 -0.571 14.695 1 98.25 202 ALA A C 1
ATOM 1547 O O . ALA A 1 202 ? -10.547 -1.102 15.078 1 98.25 202 ALA A O 1
ATOM 1548 N N . LEU A 1 203 ? -8.328 -1.133 14.82 1 97 203 LEU A N 1
ATOM 1549 C CA . LEU A 1 203 ? -8.195 -2.486 15.344 1 97 203 LEU A CA 1
ATOM 1550 C C . LEU A 1 203 ? -8.492 -2.521 16.844 1 97 203 LEU A C 1
ATOM 1552 O O . LEU A 1 203 ? -8.906 -3.555 17.375 1 97 203 LEU A O 1
ATOM 1556 N N . ARG A 1 204 ? -8.25 -1.401 17.469 1 95.5 204 ARG A N 1
ATOM 1557 C CA . ARG A 1 204 ? -8.578 -1.318 18.891 1 95.5 204 ARG A CA 1
ATOM 1558 C C . ARG A 1 204 ? -10.031 -0.908 19.094 1 95.5 204 ARG A C 1
ATOM 1560 O O . ARG A 1 204 ? -10.633 -1.237 20.125 1 95.5 204 ARG A O 1
ATOM 1567 N N . GLY A 1 205 ? -10.57 -0.13 18.109 1 90.62 205 GLY A N 1
ATOM 1568 C CA . GLY A 1 205 ? -11.992 0.152 18 1 90.62 205 GLY A CA 1
ATOM 1569 C C . GLY A 1 205 ? -12.555 0.855 19.219 1 90.62 205 GLY A C 1
ATOM 1570 O O . GLY A 1 205 ? -12.047 1.902 19.625 1 90.62 205 GLY A O 1
ATOM 1571 N N . GLN A 1 206 ? -13.453 0.189 19.828 1 89.12 206 GLN A N 1
ATOM 1572 C CA . GLN A 1 206 ? -14.305 0.749 20.875 1 89.12 206 GLN A CA 1
ATOM 1573 C C . GLN A 1 206 ? -13.5 1.096 22.125 1 89.12 206 GLN A C 1
ATOM 1575 O O . GLN A 1 206 ? -13.852 2.023 22.859 1 89.12 206 GLN A O 1
ATOM 1580 N N . SER A 1 207 ? -12.391 0.47 22.312 1 95.88 207 SER A N 1
ATOM 1581 C CA . SER A 1 207 ? -11.602 0.713 23.516 1 95.88 207 SER A CA 1
ATOM 1582 C C . SER A 1 207 ? -10.953 2.096 23.484 1 95.88 207 SER A C 1
ATOM 1584 O O . SER A 1 207 ? -10.469 2.586 24.5 1 95.88 207 SER A O 1
ATOM 1586 N N . LEU A 1 208 ? -11.047 2.76 22.359 1 97.94 208 LEU A N 1
ATOM 1587 C CA . LEU A 1 208 ? -10.383 4.051 22.219 1 97.94 208 LEU A CA 1
ATOM 1588 C C . LEU A 1 208 ? -11.398 5.172 22.062 1 97.94 208 LEU A C 1
ATOM 1590 O O . LEU A 1 208 ? -11.047 6.289 21.656 1 97.94 208 LEU A O 1
ATOM 1594 N N . ARG A 1 209 ? -12.625 4.84 22.344 1 97 209 ARG A N 1
ATOM 1595 C CA . ARG A 1 209 ? -13.68 5.84 22.188 1 97 209 ARG A CA 1
ATOM 1596 C C . ARG A 1 209 ? -13.344 7.113 22.953 1 97 209 ARG A C 1
ATOM 1598 O O . ARG A 1 209 ? -12.961 7.055 24.125 1 97 209 ARG A O 1
ATOM 1605 N N . GLY A 1 210 ? -13.406 8.234 22.266 1 97.69 210 GLY A N 1
ATOM 1606 C CA . GLY A 1 210 ? -13.211 9.531 22.891 1 97.69 210 GLY A CA 1
ATOM 1607 C C . GLY A 1 210 ? -11.758 9.953 22.938 1 97.69 210 GLY A C 1
ATOM 1608 O O . GLY A 1 210 ? -11.438 11.047 23.422 1 97.69 210 GLY A O 1
ATOM 1609 N N . GLU A 1 211 ? -10.914 9.172 22.422 1 98.5 211 GLU A N 1
ATOM 1610 C CA . GLU A 1 211 ? -9.484 9.492 22.484 1 98.5 211 GLU A CA 1
ATOM 1611 C C . GLU A 1 211 ? -9.094 10.43 21.344 1 98.5 211 GLU A C 1
ATOM 1613 O O . GLU A 1 211 ? -9.758 10.477 20.312 1 98.5 211 GLU A O 1
ATOM 1618 N N . VAL A 1 212 ? -8.055 11.18 21.594 1 98.75 212 VAL A N 1
ATOM 1619 C CA . VAL A 1 212 ? -7.395 12.039 20.609 1 98.75 212 VAL A CA 1
ATOM 1620 C C . VAL A 1 212 ? -5.945 11.594 20.422 1 98.75 212 VAL A C 1
ATOM 1622 O O . VAL A 1 212 ? -5.242 11.32 21.406 1 98.75 212 VAL A O 1
ATOM 1625 N N . PHE A 1 213 ? -5.488 11.469 19.219 1 98.88 213 PHE A N 1
ATOM 1626 C CA . PHE A 1 213 ? -4.109 11.086 18.938 1 98.88 213 PHE A CA 1
ATOM 1627 C C . PHE A 1 213 ? -3.453 12.07 17.984 1 98.88 213 PHE A C 1
ATOM 1629 O O . PHE A 1 213 ? -3.957 12.312 16.875 1 98.88 213 PHE A O 1
ATOM 1636 N N . ILE A 1 214 ? -2.322 12.633 18.375 1 98.81 214 ILE A N 1
ATOM 1637 C CA . ILE A 1 214 ? -1.455 13.391 17.484 1 98.81 214 ILE A CA 1
ATOM 1638 C C . ILE A 1 214 ? -0.626 12.422 16.641 1 98.81 214 ILE A C 1
ATOM 1640 O O . ILE A 1 214 ? -0.064 11.453 17.156 1 98.81 214 ILE A O 1
ATOM 1644 N N . ALA A 1 215 ? -0.662 12.602 15.375 1 98.75 215 ALA A N 1
ATOM 1645 C CA . ALA A 1 215 ? 0.188 11.844 14.461 1 98.75 215 ALA A CA 1
ATOM 1646 C C . ALA A 1 215 ? 1.345 12.695 13.953 1 98.75 215 ALA A C 1
ATOM 1648 O O . ALA A 1 215 ? 1.157 13.547 13.078 1 98.75 215 ALA A O 1
ATOM 1649 N N . ASN A 1 216 ? 2.498 12.469 14.383 1 98.56 216 ASN A N 1
ATOM 1650 C CA . ASN A 1 216 ? 3.713 13.172 13.984 1 98.56 216 ASN A CA 1
ATOM 1651 C C . ASN A 1 216 ? 4.918 12.234 13.953 1 98.56 216 ASN A C 1
ATOM 1653 O O . ASN A 1 216 ? 5.066 11.383 14.828 1 98.56 216 ASN A O 1
ATOM 1657 N N . SER A 1 217 ? 5.723 12.391 12.992 1 96.69 217 SER A N 1
ATOM 1658 C CA . SER A 1 217 ? 6.922 11.562 12.883 1 96.69 217 SER A CA 1
ATOM 1659 C C . SER A 1 217 ? 8.172 12.359 13.258 1 96.69 217 SER A C 1
ATOM 1661 O O . SER A 1 217 ? 9.047 11.844 13.953 1 96.69 217 SER A O 1
ATOM 1663 N N . HIS A 1 218 ? 8.234 13.586 12.648 1 96.12 218 HIS A N 1
ATOM 1664 C CA . HIS A 1 218 ? 9.414 14.414 12.898 1 96.12 218 HIS A CA 1
ATOM 1665 C C . HIS A 1 218 ? 9.062 15.898 12.859 1 96.12 218 HIS A C 1
ATOM 1667 O O . HIS A 1 218 ? 7.98 16.266 12.398 1 96.12 218 HIS A O 1
ATOM 1673 N N . TYR A 1 219 ? 9.836 16.672 13.438 1 96.69 219 TYR A N 1
ATOM 1674 C CA . TYR A 1 219 ? 9.789 18.109 13.227 1 96.69 219 TYR A CA 1
ATOM 1675 C C . TYR A 1 219 ? 11.125 18.641 12.719 1 96.69 219 TYR A C 1
ATOM 1677 O O . TYR A 1 219 ? 12.18 18.094 13.047 1 96.69 219 TYR A O 1
ATOM 1685 N N . ILE A 1 220 ? 11.039 19.609 11.852 1 96.44 220 ILE A N 1
ATOM 1686 C CA . ILE A 1 220 ? 12.203 20.172 11.172 1 96.44 220 ILE A CA 1
ATOM 1687 C C . ILE A 1 220 ? 12.125 21.688 11.18 1 96.44 220 ILE A C 1
ATOM 1689 O O . ILE A 1 220 ? 11.031 22.266 11.117 1 96.44 220 ILE A O 1
ATOM 1693 N N . ARG A 1 221 ? 13.312 22.312 11.328 1 96.19 221 ARG A N 1
ATOM 1694 C CA . ARG A 1 221 ? 13.328 23.766 11.102 1 96.19 221 ARG A CA 1
ATOM 1695 C C . ARG A 1 221 ? 12.898 24.094 9.672 1 96.19 221 ARG A C 1
ATOM 1697 O O . ARG A 1 221 ? 13.406 23.5 8.711 1 96.19 221 ARG A O 1
ATOM 1704 N N . THR A 1 222 ? 11.992 25.031 9.594 1 95.56 222 THR A N 1
ATOM 1705 C CA . THR A 1 222 ? 11.398 25.344 8.297 1 95.56 222 THR A CA 1
ATOM 1706 C C . THR A 1 222 ? 12.477 25.766 7.301 1 95.56 222 THR A C 1
ATOM 1708 O O . THR A 1 222 ? 12.484 25.297 6.16 1 95.56 222 THR A O 1
ATOM 1711 N N . GLU A 1 223 ? 13.375 26.609 7.77 1 95.88 223 GLU A N 1
ATOM 1712 C CA . GLU A 1 223 ? 14.438 27.078 6.871 1 95.88 223 GLU A CA 1
ATOM 1713 C C . GLU A 1 223 ? 15.297 25.906 6.398 1 95.88 223 GLU A C 1
ATOM 1715 O O . GLU A 1 223 ? 15.695 25.859 5.23 1 95.88 223 GLU A O 1
ATOM 1720 N N . GLU A 1 224 ? 15.641 25.016 7.293 1 96.44 224 GLU A N 1
ATOM 1721 C CA . GLU A 1 224 ? 16.438 23.844 6.93 1 96.44 224 GLU A CA 1
ATOM 1722 C C . GLU A 1 224 ? 15.758 23.031 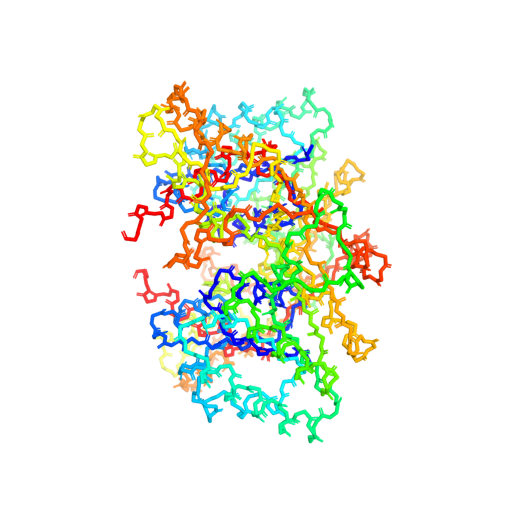5.832 1 96.44 224 GLU A C 1
ATOM 1724 O O . GLU A 1 224 ? 16.406 22.594 4.883 1 96.44 224 GLU A O 1
ATOM 1729 N N . LEU A 1 225 ? 14.445 22.844 5.977 1 96.38 225 LEU A N 1
ATOM 1730 C CA . LEU A 1 225 ? 13.688 22.109 4.961 1 96.38 225 LEU A CA 1
ATOM 1731 C C . LEU A 1 225 ? 13.781 22.812 3.611 1 96.38 225 LEU A C 1
ATOM 1733 O O . LEU A 1 225 ? 14.07 22.188 2.596 1 96.38 225 LEU A O 1
ATOM 1737 N N . ILE A 1 226 ? 13.586 24.094 3.609 1 95.81 226 ILE A N 1
ATOM 1738 C CA . ILE A 1 226 ? 13.594 24.875 2.377 1 95.81 226 ILE A CA 1
ATOM 1739 C C . ILE A 1 226 ? 14.977 24.797 1.722 1 95.81 226 ILE A C 1
ATOM 1741 O O . ILE A 1 226 ? 15.078 24.594 0.51 1 95.81 226 ILE A O 1
ATOM 1745 N N . ARG A 1 227 ? 16.016 24.906 2.502 1 96.12 227 ARG A N 1
ATOM 1746 C CA . ARG A 1 227 ? 17.375 24.828 1.987 1 96.12 227 ARG A CA 1
ATOM 1747 C C . ARG A 1 227 ? 17.672 23.438 1.437 1 96.12 227 ARG A C 1
ATOM 1749 O O . ARG A 1 227 ? 18.344 23.297 0.41 1 96.12 227 ARG A O 1
ATOM 1756 N N . ASP A 1 228 ? 17.188 22.375 2.133 1 96.56 228 ASP A N 1
ATOM 1757 C CA . ASP A 1 228 ? 17.375 21 1.658 1 96.56 228 ASP A CA 1
ATOM 1758 C C . ASP A 1 228 ? 16.719 20.812 0.292 1 96.56 228 ASP A C 1
ATOM 1760 O O . ASP A 1 228 ? 17.312 20.219 -0.611 1 96.56 228 ASP A O 1
ATOM 1764 N N . VAL A 1 229 ? 15.484 21.312 0.16 1 96.38 229 VAL A N 1
ATOM 1765 C CA . VAL A 1 229 ? 14.758 21.188 -1.098 1 96.38 229 VAL A CA 1
ATOM 1766 C C . VAL A 1 229 ? 15.492 21.953 -2.199 1 96.38 229 VAL A C 1
ATOM 1768 O O . VAL A 1 229 ? 15.688 21.422 -3.301 1 96.38 229 VAL A O 1
ATOM 1771 N N . ALA A 1 230 ? 15.898 23.141 -1.883 1 96.25 230 ALA A N 1
ATOM 1772 C CA . ALA A 1 230 ? 16.609 23.953 -2.861 1 96.25 230 ALA A CA 1
ATOM 1773 C C . ALA A 1 230 ? 17.891 23.266 -3.33 1 96.25 230 ALA A C 1
ATOM 1775 O O . ALA A 1 230 ? 18.203 23.297 -4.52 1 96.25 230 ALA A O 1
ATOM 1776 N N . ARG A 1 231 ? 18.578 22.734 -2.426 1 96.06 231 ARG A N 1
ATOM 1777 C CA . ARG A 1 231 ? 19.828 22.031 -2.736 1 96.06 231 ARG A CA 1
ATOM 1778 C C . ARG A 1 231 ? 19.594 20.906 -3.742 1 96.06 231 ARG A C 1
ATOM 1780 O O . ARG A 1 231 ? 20.266 20.844 -4.773 1 96.06 231 ARG A O 1
ATOM 1787 N N . VAL A 1 232 ? 18.609 20.047 -3.508 1 96.06 232 VAL A N 1
ATOM 1788 C CA . VAL A 1 232 ? 18.375 18.906 -4.379 1 96.06 232 VAL A CA 1
ATOM 1789 C C . VAL A 1 232 ? 17.766 19.375 -5.699 1 96.06 232 VAL A C 1
ATOM 1791 O O . VAL A 1 232 ? 17.938 18.719 -6.73 1 96.06 232 VAL A O 1
ATOM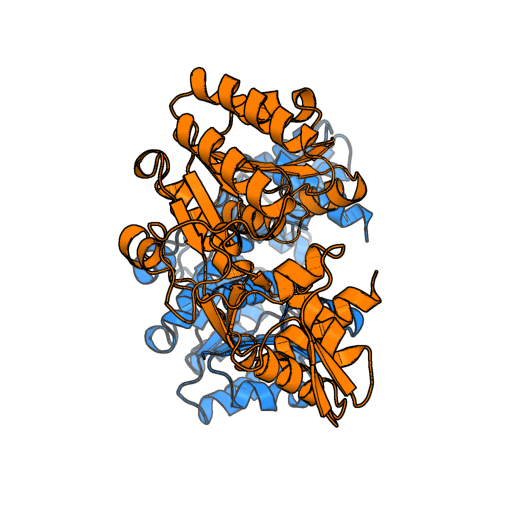 1794 N N . ALA A 1 233 ? 17.125 20.469 -5.664 1 95.38 233 ALA A N 1
ATOM 1795 C CA . ALA A 1 233 ? 16.531 21.031 -6.875 1 95.38 233 ALA A CA 1
ATOM 1796 C C . ALA A 1 233 ? 17.578 21.812 -7.672 1 95.38 233 ALA A C 1
ATOM 1798 O O . ALA A 1 233 ? 17.297 22.297 -8.773 1 95.38 233 ALA A O 1
ATOM 1799 N N . ASN A 1 234 ? 18.75 22 -7.074 1 95.25 234 ASN A N 1
ATOM 1800 C CA . ASN A 1 234 ? 19.828 22.781 -7.676 1 95.25 234 ASN A CA 1
ATOM 1801 C C . ASN A 1 234 ? 19.406 24.234 -7.891 1 95.25 234 ASN A C 1
ATOM 1803 O O . ASN A 1 234 ? 19.625 24.797 -8.969 1 95.25 234 ASN A O 1
ATOM 1807 N N . ILE A 1 235 ? 18.766 24.781 -6.945 1 94.81 235 ILE A N 1
ATOM 1808 C CA . ILE A 1 235 ? 18.375 26.188 -6.926 1 94.81 235 ILE A CA 1
ATOM 1809 C C . ILE A 1 235 ? 19.125 26.906 -5.805 1 94.81 235 ILE A C 1
ATOM 1811 O O . ILE A 1 235 ? 18.891 26.656 -4.625 1 94.81 235 ILE A O 1
ATOM 1815 N N . PRO A 1 236 ? 19.969 27.797 -6.105 1 92.75 236 PRO A N 1
ATOM 1816 C CA . PRO A 1 236 ? 20.734 28.516 -5.066 1 92.75 236 PRO A CA 1
ATOM 1817 C C . PRO A 1 236 ? 19.859 29.469 -4.258 1 92.75 236 PRO A C 1
ATOM 1819 O O . PRO A 1 236 ? 19 30.156 -4.82 1 92.75 236 PRO A O 1
ATOM 1822 N N . ILE A 1 237 ? 20.031 29.484 -2.982 1 93.94 237 ILE A N 1
ATOM 1823 C CA . ILE A 1 237 ? 19.375 30.453 -2.102 1 93.94 237 ILE A CA 1
ATOM 1824 C C . ILE A 1 237 ? 20.344 31.562 -1.722 1 93.94 237 ILE A C 1
ATOM 1826 O O . ILE A 1 237 ? 21.375 31.297 -1.085 1 93.94 237 ILE A O 1
ATOM 1830 N N . LYS A 1 238 ? 20.031 32.719 -2.121 1 93.94 238 LYS A N 1
ATOM 1831 C CA . LYS A 1 238 ? 20.875 33.844 -1.819 1 93.94 238 LYS A CA 1
ATOM 1832 C C . LYS A 1 238 ? 20.516 34.469 -0.472 1 93.94 238 LYS A C 1
ATOM 1834 O O . LYS A 1 238 ? 21.391 34.906 0.276 1 93.94 238 LYS A O 1
ATOM 1839 N N . SER A 1 239 ? 19.25 34.594 -0.222 1 93.81 239 SER A N 1
ATOM 1840 C CA . SER A 1 239 ? 18.781 35.156 1.042 1 93.81 239 SER A CA 1
ATOM 1841 C C . SER A 1 239 ? 17.453 34.531 1.463 1 93.81 239 SER A C 1
ATOM 1843 O O . SER A 1 239 ? 16.688 34.062 0.62 1 93.81 239 SER A O 1
ATOM 1845 N N . VAL A 1 240 ? 17.312 34.406 2.775 1 94.69 240 VAL A N 1
ATOM 1846 C CA . VAL A 1 240 ? 16.047 34 3.367 1 94.69 240 VAL A CA 1
ATOM 1847 C C . VAL A 1 240 ? 15.484 35.125 4.219 1 94.69 240 VAL A C 1
ATOM 1849 O O . VAL A 1 240 ? 16.125 35.562 5.18 1 94.69 240 VAL A O 1
ATOM 1852 N N . ASN A 1 241 ? 14.32 35.594 3.803 1 95.12 241 ASN A N 1
ATOM 1853 C CA . ASN A 1 241 ? 13.633 36.656 4.531 1 95.12 241 ASN A CA 1
ATOM 1854 C C . ASN A 1 241 ? 12.469 36.125 5.348 1 95.12 241 ASN A C 1
ATOM 1856 O O . ASN A 1 241 ? 11.688 35.312 4.859 1 95.12 241 ASN A O 1
ATOM 1860 N N . TYR A 1 242 ? 12.43 36.562 6.555 1 96.25 242 TYR A N 1
ATOM 1861 C CA . TYR A 1 242 ? 11.32 36.219 7.434 1 96.25 242 TYR A CA 1
ATOM 1862 C C . TYR A 1 242 ? 10.352 37.375 7.574 1 96.25 242 TYR A C 1
ATOM 1864 O O . TYR A 1 242 ? 10.758 38.5 7.891 1 96.25 242 TYR A O 1
ATOM 1872 N N . VAL A 1 243 ? 9.047 37.094 7.277 1 96 243 VAL A N 1
ATOM 1873 C CA . VAL A 1 243 ? 8.062 38.156 7.332 1 96 243 VAL A CA 1
ATOM 1874 C C . VAL A 1 243 ? 6.859 37.719 8.164 1 96 243 VAL A C 1
ATOM 1876 O O . VAL A 1 243 ? 6.586 36.531 8.273 1 96 243 VAL A O 1
ATOM 1879 N N . SER A 1 244 ? 6.176 38.688 8.773 1 95.81 244 SER A N 1
ATOM 1880 C CA . SER A 1 244 ? 4.902 38.406 9.43 1 95.81 244 SER A CA 1
ATOM 1881 C C . SER A 1 244 ? 3.816 38.094 8.406 1 95.81 244 SER A C 1
ATOM 1883 O O . SER A 1 244 ? 3.746 38.719 7.352 1 95.81 244 SER A O 1
ATOM 1885 N N . PRO A 1 245 ? 3.062 37.062 8.742 1 95.31 245 PRO A N 1
ATOM 1886 C CA . PRO A 1 245 ? 1.986 36.75 7.801 1 95.31 245 PRO A CA 1
ATOM 1887 C C . PRO A 1 245 ? 0.941 37.875 7.715 1 95.31 245 PRO A C 1
ATOM 1889 O O . PRO A 1 245 ? 0.599 38.469 8.734 1 95.31 245 PRO A O 1
ATOM 1892 N N . PRO A 1 246 ? 0.483 38.156 6.492 1 93.94 246 PRO A N 1
ATOM 1893 C CA . PRO A 1 246 ? -0.621 39.094 6.379 1 93.94 246 PRO A CA 1
ATOM 1894 C C . PRO A 1 246 ? -1.908 38.594 7.027 1 93.94 246 PRO A C 1
ATOM 1896 O O . PRO A 1 246 ? -2.189 37.406 6.992 1 93.94 246 PRO A O 1
ATOM 1899 N N . ASP A 1 247 ? -2.758 39.5 7.504 1 90.75 247 ASP A N 1
ATOM 1900 C CA . ASP A 1 247 ? -3.98 39.156 8.219 1 90.75 247 ASP A CA 1
ATOM 1901 C C . ASP A 1 247 ? -5.012 38.531 7.281 1 90.75 247 ASP A C 1
ATOM 1903 O O . ASP A 1 247 ? -5.855 37.75 7.707 1 90.75 247 ASP A O 1
ATOM 1907 N N . ASP A 1 248 ? -4.914 38.875 6.039 1 92.38 248 ASP A N 1
ATOM 1908 C CA . ASP A 1 248 ? -5.938 38.438 5.094 1 92.38 248 ASP A CA 1
ATOM 1909 C C . ASP A 1 248 ? -5.492 37.188 4.344 1 92.38 248 ASP A C 1
ATOM 1911 O O . ASP A 1 248 ? -6.062 36.844 3.307 1 92.38 248 ASP A O 1
ATOM 1915 N N . ASN A 1 249 ? -4.488 36.562 4.855 1 93 249 ASN A N 1
ATOM 1916 C CA . ASN A 1 249 ? -3.98 35.344 4.242 1 93 249 ASN A CA 1
ATOM 1917 C C . ASN A 1 249 ? -3.895 34.188 5.25 1 93 249 ASN A C 1
ATOM 1919 O O . ASN A 1 249 ? -2.844 33.969 5.852 1 93 249 ASN A O 1
ATOM 1923 N N . PRO A 1 250 ? -5.004 33.5 5.355 1 91.12 250 PRO A N 1
ATOM 1924 C CA . PRO A 1 250 ? -5.07 32.438 6.363 1 91.12 250 PRO A CA 1
ATOM 1925 C C . PRO A 1 250 ? -3.967 31.391 6.195 1 91.12 250 PRO A C 1
ATOM 1927 O O . PRO A 1 250 ? -3.434 30.875 7.188 1 91.12 250 PRO A O 1
ATOM 1930 N N . MET A 1 251 ? -3.658 31.109 5.008 1 91.56 251 MET A N 1
ATOM 1931 C CA . MET A 1 251 ? -2.607 30.109 4.777 1 91.56 251 MET A CA 1
ATOM 1932 C C . MET A 1 251 ? -1.257 30.641 5.262 1 91.56 251 MET A C 1
ATOM 1934 O O . MET A 1 251 ? -0.474 29.891 5.852 1 91.56 251 MET A O 1
ATOM 1938 N N . ALA A 1 252 ? -1 31.891 5.012 1 94.62 252 ALA A N 1
ATOM 1939 C CA . ALA A 1 252 ? 0.24 32.5 5.5 1 94.62 252 ALA A CA 1
ATOM 1940 C C . ALA A 1 252 ? 0.314 32.438 7.023 1 94.62 252 ALA A C 1
ATOM 1942 O O . ALA A 1 252 ? 1.387 32.219 7.59 1 94.62 252 ALA A O 1
ATOM 1943 N N . GLN A 1 253 ? -0.82 32.656 7.625 1 95 253 GLN A N 1
ATOM 1944 C CA . GLN A 1 253 ? -0.878 32.594 9.086 1 95 253 GLN A CA 1
ATOM 1945 C C . GLN A 1 253 ? -0.555 31.188 9.594 1 95 253 GLN A C 1
ATOM 1947 O O . GLN A 1 253 ? 0.155 31.031 10.594 1 95 253 GLN A O 1
ATOM 1952 N N . ILE A 1 254 ? -1.055 30.219 8.898 1 94.19 254 ILE A N 1
ATOM 1953 C CA . ILE A 1 254 ? -0.79 28.828 9.242 1 94.19 254 ILE A CA 1
ATOM 1954 C C . ILE A 1 254 ? 0.693 28.516 9.047 1 94.19 254 ILE A C 1
ATOM 1956 O O . ILE A 1 254 ? 1.329 27.922 9.922 1 94.19 254 ILE A O 1
ATOM 1960 N N . LEU A 1 255 ? 1.274 29 7.973 1 95.06 255 LEU A N 1
ATOM 1961 C CA . LEU A 1 255 ? 2.658 28.703 7.625 1 95.06 255 LEU A CA 1
ATOM 1962 C C . LEU A 1 255 ? 3.623 29.391 8.578 1 95.06 255 LEU A C 1
ATOM 1964 O O . LEU A 1 255 ? 4.777 28.969 8.711 1 95.06 255 LEU A O 1
ATOM 1968 N N . ALA A 1 256 ? 3.152 30.391 9.281 1 95.69 256 ALA A N 1
ATOM 1969 C CA . ALA A 1 256 ? 4.016 31.172 10.156 1 95.69 256 ALA A CA 1
ATOM 1970 C C . ALA A 1 256 ? 4.102 30.547 11.547 1 95.69 256 ALA A C 1
ATOM 1972 O O . ALA A 1 256 ? 4.93 30.953 12.367 1 95.69 256 ALA A O 1
ATOM 1973 N N . VAL A 1 257 ? 3.295 29.547 11.805 1 94.94 257 VAL A N 1
ATOM 1974 C CA . VAL A 1 257 ? 3.201 28.953 13.133 1 94.94 257 VAL A CA 1
ATOM 1975 C C . VAL A 1 257 ? 4.355 27.969 13.336 1 94.94 257 VAL A C 1
ATOM 1977 O O . VAL A 1 257 ? 4.641 27.141 12.469 1 94.94 257 VAL A O 1
ATOM 1980 N N . SER A 1 258 ? 5.086 28.125 14.453 1 95.75 258 SER A N 1
ATOM 1981 C CA . SER A 1 258 ? 6.059 27.125 14.898 1 95.75 258 SER A CA 1
ATOM 1982 C C . SER A 1 258 ? 5.402 26.078 15.773 1 95.75 258 SER A C 1
ATOM 1984 O O . SER A 1 258 ? 4.84 26.391 16.828 1 95.75 258 SER A O 1
ATOM 1986 N N . LEU A 1 259 ? 5.504 24.875 15.344 1 96.38 259 LEU A N 1
ATOM 1987 C CA . LEU A 1 259 ? 4.75 23.844 16.047 1 96.38 259 LEU A CA 1
ATOM 1988 C C . LEU A 1 259 ? 5.508 22.531 16.047 1 96.38 259 LEU A C 1
ATOM 1990 O O . LEU A 1 259 ? 5.816 21.984 14.984 1 96.38 259 LEU A O 1
ATOM 1994 N N . LYS A 1 260 ? 5.887 22.016 17.234 1 97.88 260 LYS A N 1
ATOM 1995 C CA . LYS A 1 260 ? 6.445 20.688 17.484 1 97.88 260 LYS A CA 1
ATOM 1996 C C . LYS A 1 260 ? 5.43 19.781 18.172 1 97.88 260 LYS A C 1
ATOM 1998 O O . LYS A 1 260 ? 5.066 20 19.328 1 97.88 260 LYS A O 1
ATOM 2003 N N . LEU A 1 261 ? 5.023 18.766 17.438 1 98.25 261 LEU A N 1
ATOM 2004 C CA . LEU A 1 261 ? 3.98 17.875 17.938 1 98.25 261 LEU A CA 1
ATOM 2005 C C . LEU A 1 261 ? 4.574 16.562 18.422 1 98.25 261 LEU A C 1
ATOM 2007 O O . LEU A 1 261 ? 5.492 16.016 17.812 1 98.25 261 LEU A O 1
ATOM 2011 N N . SER A 1 262 ? 4.055 16.047 19.516 1 98.38 262 SER A N 1
ATOM 2012 C CA . SER A 1 262 ? 4.504 14.773 20.062 1 98.38 262 SER A CA 1
ATOM 2013 C C . SER A 1 262 ? 3.502 13.664 19.781 1 98.38 262 SER A C 1
ATOM 2015 O O . SER A 1 262 ? 2.297 13.836 19.969 1 98.38 262 SER A O 1
ATOM 2017 N N . SER A 1 263 ? 3.982 12.531 19.328 1 98.44 263 SER A N 1
ATOM 2018 C CA . SER A 1 263 ? 3.131 11.375 19.094 1 98.44 263 SER A CA 1
ATOM 2019 C C . SER A 1 263 ? 3.277 10.352 20.219 1 98.44 263 SER A C 1
ATOM 2021 O O . SER A 1 263 ? 2.959 9.172 20.031 1 98.44 263 SER A O 1
ATOM 2023 N N . LYS A 1 264 ? 3.781 10.742 21.328 1 98.31 264 LYS A N 1
ATOM 2024 C CA . LYS A 1 264 ? 4.074 9.852 22.453 1 98.31 264 LYS A CA 1
ATOM 2025 C C . LYS A 1 264 ? 2.848 9.031 22.828 1 98.31 264 LYS A C 1
ATOM 2027 O O . LYS A 1 264 ? 2.961 7.836 23.125 1 98.31 264 LYS A O 1
ATOM 2032 N N . LYS A 1 265 ? 1.687 9.625 22.875 1 98.62 265 LYS A N 1
ATOM 2033 C CA . LYS A 1 265 ? 0.472 8.906 23.25 1 98.62 265 LYS A CA 1
ATOM 2034 C C . LYS A 1 265 ? 0.207 7.742 22.297 1 98.62 265 LYS A C 1
ATOM 2036 O O . LYS A 1 265 ? -0.042 6.621 22.75 1 98.62 265 LYS A O 1
ATOM 2041 N N . ALA A 1 266 ? 0.249 7.98 20.969 1 98.62 266 ALA A N 1
ATOM 2042 C CA . ALA A 1 266 ? 0.029 6.934 19.984 1 98.62 266 ALA A CA 1
ATOM 2043 C C . ALA A 1 266 ? 1.074 5.828 20.109 1 98.62 266 ALA A C 1
ATOM 2045 O O . ALA A 1 266 ? 0.756 4.645 19.969 1 98.62 266 ALA A O 1
ATOM 2046 N N . GLN A 1 267 ? 2.32 6.223 20.375 1 98.38 267 GLN A N 1
ATOM 2047 C CA . GLN A 1 267 ? 3.402 5.262 20.562 1 98.38 267 GLN A CA 1
ATOM 2048 C C . GLN A 1 267 ? 3.154 4.371 21.766 1 98.38 267 GLN A C 1
ATOM 2050 O O . GLN A 1 267 ? 3.279 3.148 21.688 1 98.38 267 GLN A O 1
ATOM 2055 N N . THR A 1 268 ? 2.752 4.973 22.812 1 98 268 THR A N 1
ATOM 2056 C CA . THR A 1 268 ? 2.609 4.266 24.094 1 98 268 THR A CA 1
ATOM 2057 C C . THR A 1 268 ? 1.354 3.396 24.094 1 98 268 THR A C 1
ATOM 2059 O O . THR A 1 268 ? 1.402 2.229 24.484 1 98 268 THR A O 1
ATOM 2062 N N . ILE A 1 269 ? 0.243 3.885 23.578 1 97.69 269 ILE A N 1
ATOM 2063 C CA . ILE A 1 269 ? -1.053 3.227 23.703 1 97.69 269 ILE A CA 1
ATOM 2064 C C . ILE A 1 269 ? -1.229 2.219 22.562 1 97.69 269 ILE A C 1
ATOM 2066 O O . ILE A 1 269 ? -1.817 1.151 22.766 1 97.69 269 ILE A O 1
ATOM 2070 N N . LEU A 1 270 ? -0.682 2.549 21.406 1 98.31 270 LEU A N 1
ATOM 2071 C CA . LEU A 1 270 ? -1.025 1.758 20.234 1 98.31 270 LEU A CA 1
ATOM 2072 C C . LEU A 1 270 ? 0.205 1.05 19.672 1 98.31 270 LEU A C 1
ATOM 2074 O O . LEU A 1 270 ? 0.094 0.23 18.766 1 98.31 270 LEU A O 1
ATOM 2078 N N . GLY A 1 271 ? 1.387 1.404 20.203 1 98.12 271 GLY A N 1
ATOM 2079 C CA . GLY A 1 271 ? 2.609 0.888 19.609 1 98.12 271 GLY A CA 1
ATOM 2080 C C . GLY A 1 271 ? 2.881 1.447 18.234 1 98.12 271 GLY A C 1
ATOM 2081 O O . GLY A 1 271 ? 3.512 0.787 17.406 1 98.12 271 GLY A O 1
ATOM 2082 N N . TRP A 1 272 ? 2.324 2.57 17.938 1 98.31 272 TRP A N 1
ATOM 2083 C CA . TRP A 1 272 ? 2.539 3.209 16.641 1 98.31 272 TRP A CA 1
ATOM 2084 C C . TRP A 1 272 ? 3.951 3.777 16.547 1 98.31 272 TRP A C 1
ATOM 2086 O O . TRP A 1 272 ? 4.355 4.598 17.359 1 98.31 272 TRP A O 1
ATOM 2096 N N . ASN A 1 273 ? 4.711 3.32 15.594 1 96.31 273 ASN A N 1
ATOM 2097 C CA . ASN A 1 273 ? 6.078 3.766 15.367 1 96.31 273 ASN A CA 1
ATOM 2098 C C . ASN A 1 273 ? 6.312 4.137 13.906 1 96.31 273 ASN A C 1
ATOM 2100 O O . ASN A 1 273 ? 6.492 3.262 13.062 1 96.31 273 ASN A O 1
ATOM 2104 N N . PRO A 1 274 ? 6.332 5.465 13.641 1 96.81 274 PRO A N 1
ATOM 2105 C CA . PRO A 1 274 ? 6.621 5.883 12.273 1 96.81 274 PRO A CA 1
ATOM 2106 C C . PRO A 1 274 ? 7.949 5.332 11.75 1 96.81 274 PRO A C 1
ATOM 2108 O O . PRO A 1 274 ? 8.93 5.27 12.5 1 96.81 274 PRO A O 1
ATOM 2111 N N . THR A 1 275 ? 7.953 4.934 10.516 1 96.25 275 THR A N 1
ATOM 2112 C CA . THR A 1 275 ? 9.117 4.238 9.992 1 96.25 275 THR A CA 1
ATOM 2113 C C . THR A 1 275 ? 9.758 5.039 8.859 1 96.25 275 THR A C 1
ATOM 2115 O O . THR A 1 275 ? 10.906 4.789 8.492 1 96.25 275 THR A O 1
ATOM 2118 N N . GLN A 1 276 ? 9.086 5.965 8.273 1 97.25 276 GLN A N 1
ATOM 2119 C CA . GLN A 1 276 ? 9.594 6.672 7.102 1 97.25 276 GLN A CA 1
ATOM 2120 C C . GLN A 1 276 ? 10.672 7.676 7.484 1 97.25 276 GLN A C 1
ATOM 2122 O O . GLN A 1 276 ? 10.562 8.352 8.516 1 97.25 276 GLN A O 1
ATOM 2127 N N . PRO A 1 277 ? 11.734 7.758 6.676 1 96.31 277 PRO A N 1
ATOM 2128 C CA . PRO A 1 277 ? 12.734 8.789 6.949 1 96.31 277 PRO A CA 1
ATOM 2129 C C . PRO A 1 277 ? 12.148 10.203 6.891 1 96.31 277 PRO A C 1
ATOM 2131 O O . PRO A 1 277 ? 11.195 10.453 6.156 1 96.31 277 PRO A O 1
ATOM 2134 N N . SER A 1 278 ? 12.75 11.078 7.664 1 96.44 278 SER A N 1
ATOM 2135 C CA . SER A 1 278 ? 12.305 12.461 7.648 1 96.44 278 SER A CA 1
ATOM 2136 C C . SER A 1 278 ? 12.547 13.102 6.285 1 96.44 278 SER A C 1
ATOM 2138 O O . SER A 1 278 ? 13.305 12.578 5.473 1 96.44 278 SER A O 1
ATOM 2140 N N . LEU A 1 279 ? 11.852 14.195 6.027 1 96.12 279 LEU A N 1
ATOM 2141 C CA . LEU A 1 279 ? 12.062 14.969 4.805 1 96.12 279 LEU A CA 1
ATOM 2142 C C . LEU A 1 279 ? 13.539 15.289 4.617 1 96.12 279 LEU A C 1
ATOM 2144 O O . LEU A 1 279 ? 14.078 15.133 3.52 1 96.12 279 LEU A O 1
ATOM 2148 N N . SER A 1 280 ? 14.203 15.641 5.656 1 94.38 280 SER A N 1
ATOM 2149 C CA . SER A 1 280 ? 15.602 16.031 5.562 1 94.38 280 SER A CA 1
ATOM 2150 C C . SER A 1 280 ? 16.5 14.812 5.305 1 94.38 280 SER A C 1
ATOM 2152 O O . SER A 1 280 ? 17.484 14.914 4.586 1 94.38 280 SER A O 1
ATOM 2154 N N . ASP A 1 281 ? 16.141 13.688 5.891 1 94.75 281 ASP A N 1
ATOM 2155 C CA . ASP A 1 281 ? 16.984 12.508 5.812 1 94.75 281 ASP A CA 1
ATOM 2156 C C . ASP A 1 281 ? 16.938 11.891 4.418 1 94.75 281 ASP A C 1
ATOM 2158 O O . ASP A 1 281 ? 17.859 11.164 4.02 1 94.75 281 ASP A O 1
ATOM 2162 N N . ASP A 1 282 ? 15.891 12.102 3.664 1 95.94 282 ASP A N 1
ATOM 2163 C CA . ASP A 1 282 ? 15.742 11.531 2.33 1 95.94 282 ASP A CA 1
ATOM 2164 C C . ASP A 1 282 ? 15.016 12.492 1.396 1 95.94 282 ASP A C 1
ATOM 2166 O O . ASP A 1 282 ? 14.07 12.102 0.702 1 95.94 282 ASP A O 1
ATOM 2170 N N . ILE A 1 283 ? 15.523 13.688 1.345 1 96.44 283 ILE A N 1
ATOM 2171 C CA . ILE A 1 283 ? 14.859 14.789 0.66 1 96.44 283 ILE A CA 1
ATOM 2172 C C . ILE A 1 283 ? 14.781 14.5 -0.837 1 96.44 283 ILE A C 1
ATOM 2174 O O . ILE A 1 283 ? 13.805 14.852 -1.498 1 96.44 283 ILE A O 1
ATOM 2178 N N . GLU A 1 284 ? 15.742 13.867 -1.404 1 95.88 284 GLU A N 1
ATOM 2179 C CA . GLU A 1 284 ? 15.758 13.578 -2.836 1 95.88 284 GLU A CA 1
ATOM 2180 C C . GLU A 1 284 ? 14.578 12.688 -3.23 1 95.88 284 GLU A C 1
ATOM 2182 O O . GLU A 1 284 ? 13.914 12.945 -4.238 1 95.88 284 GLU A O 1
ATOM 2187 N N . ARG A 1 285 ? 14.352 11.656 -2.404 1 95.25 285 ARG A N 1
ATOM 2188 C CA . ARG A 1 285 ? 13.234 10.742 -2.605 1 95.25 285 ARG A CA 1
ATOM 2189 C C . ARG A 1 285 ? 11.914 11.5 -2.678 1 95.25 285 ARG A C 1
ATOM 2191 O O . ARG A 1 285 ? 11.148 11.336 -3.633 1 95.25 285 ARG A O 1
ATOM 2198 N N . TYR A 1 286 ? 11.727 12.328 -1.756 1 96.88 286 TYR A N 1
ATOM 2199 C CA . TYR A 1 286 ? 10.438 13.016 -1.624 1 96.88 286 TYR A CA 1
ATOM 2200 C C . TYR A 1 286 ? 10.305 14.125 -2.652 1 96.88 286 TYR A C 1
ATOM 2202 O O . TYR A 1 286 ? 9.227 14.359 -3.191 1 96.88 286 TYR A O 1
ATOM 2210 N N . TYR A 1 287 ? 11.43 14.781 -2.969 1 96.62 287 TYR A N 1
ATOM 2211 C CA . TYR A 1 287 ? 11.422 15.844 -3.969 1 96.62 287 TYR A CA 1
ATOM 2212 C C . TYR A 1 287 ? 11.086 15.289 -5.348 1 96.62 287 TYR A C 1
ATOM 2214 O O . TYR A 1 287 ? 10.258 15.859 -6.066 1 96.62 287 TYR A O 1
ATOM 2222 N N . GLN A 1 288 ? 11.672 14.195 -5.715 1 95.62 288 GLN A N 1
ATOM 2223 C CA . GLN A 1 288 ? 11.438 13.609 -7.027 1 95.62 288 GLN A CA 1
ATOM 2224 C C . GLN A 1 288 ? 9.984 13.164 -7.176 1 95.62 288 GLN A C 1
ATOM 2226 O O . GLN A 1 288 ? 9.375 13.352 -8.234 1 95.62 288 GLN A O 1
ATOM 2231 N N . ALA A 1 289 ? 9.461 12.523 -6.125 1 96.12 289 ALA A N 1
ATOM 2232 C CA . ALA A 1 289 ? 8.062 12.102 -6.152 1 96.12 289 ALA A CA 1
ATOM 2233 C C . ALA A 1 289 ? 7.129 13.297 -6.352 1 96.12 289 ALA A C 1
ATOM 2235 O O . ALA A 1 289 ? 6.238 13.266 -7.203 1 96.12 289 ALA A O 1
ATOM 2236 N N . TRP A 1 290 ? 7.398 14.336 -5.594 1 96 290 TRP A N 1
ATOM 2237 C CA . TRP A 1 290 ? 6.59 15.547 -5.676 1 96 290 TRP A CA 1
ATOM 2238 C C . TRP A 1 290 ? 6.703 16.188 -7.059 1 96 290 TRP A C 1
ATOM 2240 O O . TRP A 1 290 ? 5.691 16.516 -7.68 1 96 290 TRP A O 1
ATOM 2250 N N . LYS A 1 291 ? 7.914 16.344 -7.57 1 94.75 291 LYS A N 1
ATOM 2251 C CA . LYS A 1 291 ? 8.18 16.984 -8.852 1 94.75 291 LYS A CA 1
ATOM 2252 C C . LYS A 1 291 ? 7.441 16.281 -9.984 1 94.75 291 LYS A C 1
ATOM 2254 O O . LYS A 1 291 ? 6.777 16.922 -10.805 1 94.75 291 LYS A O 1
ATOM 2259 N N . LEU A 1 292 ? 7.457 14.992 -9.969 1 93.38 292 LEU A N 1
ATOM 2260 C CA . LEU A 1 292 ? 6.844 14.195 -11.031 1 93.38 292 LEU A CA 1
ATOM 2261 C C . LEU A 1 292 ? 5.32 14.242 -10.93 1 93.38 292 LEU A C 1
ATOM 2263 O O . LEU A 1 292 ? 4.625 14.156 -11.938 1 93.38 292 LEU A O 1
ATOM 2267 N N . SER A 1 293 ? 4.883 14.336 -9.695 1 90.5 293 SER A N 1
ATOM 2268 C CA . SER A 1 293 ? 3.439 14.406 -9.508 1 90.5 293 SER A CA 1
ATOM 2269 C C . SER A 1 293 ? 2.873 15.719 -10.047 1 90.5 293 SER A C 1
ATOM 2271 O O . SER A 1 293 ? 1.7 15.789 -10.414 1 90.5 293 SER A O 1
ATOM 2273 N N . LYS A 1 294 ? 3.635 16.75 -10.078 1 87.5 294 LYS A N 1
ATOM 2274 C CA . LYS A 1 294 ? 3.215 18.047 -10.594 1 87.5 294 LYS A CA 1
ATOM 2275 C C . LYS A 1 294 ? 3.211 18.062 -12.125 1 87.5 294 LYS A C 1
ATOM 2277 O O . LYS A 1 294 ? 2.447 18.797 -12.742 1 87.5 294 LYS A O 1
ATOM 2282 N N . GLU A 1 295 ? 4.105 17.328 -12.742 1 79.5 295 GLU A N 1
ATOM 2283 C CA . GLU A 1 295 ? 4.207 17.297 -14.195 1 79.5 295 GLU A CA 1
ATOM 2284 C C . GLU A 1 295 ? 2.982 16.625 -14.82 1 79.5 295 GLU A C 1
ATOM 2286 O O . GLU A 1 295 ? 2.609 16.922 -15.953 1 79.5 295 GLU A O 1
ATOM 2291 N N . GLN A 1 296 ? 2.389 15.617 -14.195 1 64.38 296 GLN A N 1
ATOM 2292 C CA . GLN A 1 296 ? 1.255 14.898 -14.766 1 64.38 296 GLN A CA 1
ATOM 2293 C C . GLN A 1 296 ? -0.055 15.633 -14.484 1 64.38 296 GLN A C 1
ATOM 2295 O O . GLN A 1 296 ? -1.117 15.211 -14.953 1 64.38 296 GLN A O 1
ATOM 2300 N N . GLN A 1 297 ? -0.082 16.719 -13.727 1 50.66 297 GLN A N 1
ATOM 2301 C CA . GLN A 1 297 ? -1.294 17.516 -13.57 1 50.66 297 GLN A CA 1
ATOM 2302 C C . GLN A 1 297 ? -1.407 18.562 -14.672 1 50.66 297 GLN A C 1
ATOM 2304 O O . GLN A 1 297 ? -0.396 19.047 -15.18 1 50.66 297 GLN A O 1
ATOM 2309 N N . MET B 1 1 ? 19.234 2.66 7.566 1 73.56 1 MET B N 1
ATOM 2310 C CA . MET B 1 1 ? 17.984 2.285 6.938 1 73.56 1 MET B CA 1
ATOM 2311 C C . MET B 1 1 ? 18.156 1.067 6.039 1 73.56 1 MET B C 1
ATOM 2313 O O . MET B 1 1 ? 19.078 1.02 5.227 1 73.56 1 MET B O 1
ATOM 2317 N N . SER B 1 2 ? 17.406 0.022 6.227 1 93.81 2 SER B N 1
ATOM 2318 C CA . SER B 1 2 ? 17.516 -1.154 5.367 1 93.81 2 SER B CA 1
ATOM 2319 C C . SER B 1 2 ? 17.125 -0.827 3.932 1 93.81 2 SER B C 1
ATOM 2321 O O . SER B 1 2 ? 16.406 0.147 3.682 1 93.81 2 SER B O 1
ATOM 2323 N N . SER B 1 3 ? 17.75 -1.504 3.018 1 98.12 3 SER B N 1
ATOM 2324 C CA . SER B 1 3 ? 17.484 -1.219 1.609 1 98.12 3 SER B CA 1
ATOM 2325 C C . SER B 1 3 ? 17.266 -2.502 0.818 1 98.12 3 SER B C 1
ATOM 2327 O O . SER B 1 3 ? 17.75 -3.568 1.2 1 98.12 3 SER B O 1
ATOM 2329 N N . VAL B 1 4 ? 16.484 -2.322 -0.254 1 98.75 4 VAL B N 1
ATOM 2330 C CA . VAL B 1 4 ? 16.141 -3.49 -1.057 1 98.75 4 VAL B CA 1
ATOM 2331 C C . VAL B 1 4 ? 16.141 -3.117 -2.537 1 98.75 4 VAL B C 1
ATOM 2333 O O . VAL B 1 4 ? 15.742 -2.008 -2.904 1 98.75 4 VAL B O 1
ATOM 2336 N N . LEU B 1 5 ? 16.641 -4.016 -3.355 1 98.88 5 LEU B N 1
ATOM 2337 C CA . LEU B 1 5 ? 16.5 -3.953 -4.809 1 98.88 5 LEU B CA 1
ATOM 2338 C C . LEU B 1 5 ? 15.523 -5.004 -5.312 1 98.88 5 LEU B C 1
ATOM 2340 O O . LEU B 1 5 ? 15.695 -6.199 -5.043 1 98.88 5 LEU B O 1
ATOM 2344 N N . VAL B 1 6 ? 14.516 -4.582 -5.973 1 98.81 6 VAL B N 1
ATOM 2345 C CA . VAL B 1 6 ? 13.531 -5.484 -6.562 1 98.81 6 VAL B CA 1
ATOM 2346 C C . VAL B 1 6 ? 13.711 -5.527 -8.078 1 98.81 6 VAL B C 1
ATOM 2348 O O . VAL B 1 6 ? 13.469 -4.531 -8.766 1 98.81 6 VAL B O 1
ATOM 2351 N N . LEU B 1 7 ? 14.18 -6.648 -8.578 1 98.19 7 LEU B N 1
ATOM 2352 C CA . LEU B 1 7 ? 14.188 -6.887 -10.016 1 98.19 7 LEU B CA 1
ATOM 2353 C C . LEU B 1 7 ? 12.812 -7.316 -10.5 1 98.19 7 LEU B C 1
ATOM 2355 O O . LEU B 1 7 ? 12.281 -8.336 -10.055 1 98.19 7 LEU B O 1
ATOM 2359 N N . GLY B 1 8 ? 12.219 -6.57 -11.383 1 95.75 8 GLY B N 1
ATOM 2360 C CA . GLY B 1 8 ? 10.836 -6.789 -11.789 1 95.75 8 GLY B CA 1
ATOM 2361 C C . GLY B 1 8 ? 9.844 -5.977 -10.977 1 95.75 8 GLY B C 1
ATOM 2362 O O . GLY B 1 8 ? 8.75 -6.449 -10.672 1 95.75 8 GLY B O 1
ATOM 2363 N N . SER B 1 9 ? 10.172 -4.746 -10.648 1 96.69 9 SER B N 1
ATOM 2364 C CA . SER B 1 9 ? 9.445 -3.945 -9.672 1 96.69 9 SER B CA 1
ATOM 2365 C C . SER B 1 9 ? 8.148 -3.395 -10.258 1 96.69 9 SER B C 1
ATOM 2367 O O . SER B 1 9 ? 7.293 -2.9 -9.523 1 96.69 9 SER B O 1
ATOM 2369 N N . THR B 1 10 ? 7.906 -3.488 -11.539 1 94.69 10 THR B N 1
ATOM 2370 C CA . THR B 1 10 ? 6.676 -2.965 -12.125 1 94.69 10 THR B CA 1
ATOM 2371 C C . THR B 1 10 ? 5.754 -4.102 -12.555 1 94.69 10 THR B C 1
ATOM 2373 O O . THR B 1 10 ? 4.73 -3.869 -13.195 1 94.69 10 THR B O 1
ATOM 2376 N N . GLY B 1 11 ? 6.156 -5.289 -12.219 1 92.38 11 GLY B N 1
ATOM 2377 C CA . GLY B 1 11 ? 5.32 -6.441 -12.508 1 92.38 11 GLY B CA 1
ATOM 2378 C C . GLY B 1 11 ? 4.223 -6.656 -11.484 1 92.38 11 GLY B C 1
ATOM 2379 O O . GLY B 1 11 ? 4.07 -5.867 -10.555 1 92.38 11 GLY B O 1
ATOM 2380 N N . ALA B 1 12 ? 3.441 -7.727 -11.664 1 89.5 12 ALA B N 1
ATOM 2381 C CA . ALA B 1 12 ? 2.27 -8.047 -10.852 1 89.5 12 ALA B CA 1
ATOM 2382 C C . ALA B 1 12 ? 2.666 -8.312 -9.398 1 89.5 12 ALA B C 1
ATOM 2384 O O . ALA B 1 12 ? 1.937 -7.957 -8.477 1 89.5 12 ALA B O 1
ATOM 2385 N N . ILE B 1 13 ? 3.828 -8.914 -9.258 1 94.75 13 ILE B N 1
ATOM 2386 C CA . ILE B 1 13 ? 4.277 -9.289 -7.922 1 94.75 13 ILE B CA 1
ATOM 2387 C C . ILE B 1 13 ? 5.258 -8.25 -7.391 1 94.75 13 ILE B C 1
ATOM 2389 O O . ILE B 1 13 ? 5.152 -7.816 -6.238 1 94.75 13 ILE B O 1
ATOM 2393 N N . GLY B 1 14 ? 6.121 -7.793 -8.25 1 96.94 14 GLY B N 1
ATOM 2394 C CA . GLY B 1 14 ? 7.25 -6.969 -7.852 1 96.94 14 GLY B CA 1
ATOM 2395 C C . GLY B 1 14 ? 6.836 -5.625 -7.277 1 96.94 14 GLY B C 1
ATOM 2396 O O . GLY B 1 14 ? 7.449 -5.137 -6.324 1 96.94 14 GLY B O 1
ATOM 2397 N N . PHE B 1 15 ? 5.82 -5.043 -7.867 1 96.5 15 PHE B N 1
ATOM 2398 C CA . PHE B 1 15 ? 5.418 -3.727 -7.387 1 96.5 15 PHE B CA 1
ATOM 2399 C C . PHE B 1 15 ? 4.852 -3.812 -5.977 1 96.5 15 PHE B C 1
ATOM 2401 O O . PHE B 1 15 ? 5.16 -2.977 -5.125 1 96.5 15 PHE B O 1
ATOM 2408 N N . ASP B 1 16 ? 3.996 -4.754 -5.742 1 96.88 16 ASP B N 1
ATOM 2409 C CA . ASP B 1 16 ? 3.416 -4.922 -4.41 1 96.88 16 ASP B CA 1
ATOM 2410 C C . ASP B 1 16 ? 4.496 -5.227 -3.377 1 96.88 16 ASP B C 1
ATOM 2412 O O . ASP B 1 16 ? 4.41 -4.777 -2.232 1 96.88 16 ASP B O 1
ATOM 2416 N N . ILE B 1 17 ? 5.516 -5.969 -3.795 1 98.12 17 ILE B N 1
ATOM 2417 C CA . ILE B 1 17 ? 6.648 -6.227 -2.914 1 98.12 17 ILE B CA 1
ATOM 2418 C C . ILE B 1 17 ? 7.359 -4.914 -2.588 1 98.12 17 ILE B C 1
ATOM 2420 O O . ILE B 1 17 ? 7.59 -4.602 -1.417 1 98.12 17 ILE B O 1
ATOM 2424 N N . ALA B 1 18 ? 7.645 -4.141 -3.611 1 98.31 18 ALA B N 1
ATOM 2425 C CA . ALA B 1 18 ? 8.32 -2.861 -3.422 1 98.31 18 ALA B CA 1
ATOM 2426 C C . ALA B 1 18 ? 7.535 -1.961 -2.475 1 98.31 18 ALA B C 1
ATOM 2428 O O . ALA B 1 18 ? 8.109 -1.357 -1.563 1 98.31 18 ALA B O 1
ATOM 2429 N N . ALA B 1 19 ? 6.262 -1.957 -2.686 1 96.44 19 ALA B N 1
ATOM 2430 C CA . ALA B 1 19 ? 5.387 -1.114 -1.871 1 96.44 19 ALA B CA 1
ATOM 2431 C C . ALA B 1 19 ? 5.398 -1.562 -0.413 1 96.44 19 ALA B C 1
ATOM 2433 O O . ALA B 1 19 ? 5.422 -0.732 0.499 1 96.44 19 ALA B O 1
ATOM 2434 N N . ALA B 1 20 ? 5.344 -2.857 -0.198 1 97.31 20 ALA B N 1
ATOM 2435 C CA . ALA B 1 20 ? 5.363 -3.385 1.163 1 97.31 20 ALA B CA 1
ATOM 2436 C C . ALA B 1 20 ? 6.652 -3 1.884 1 97.31 20 ALA B C 1
ATOM 2438 O O . ALA B 1 20 ? 6.625 -2.623 3.059 1 97.31 20 ALA B O 1
ATOM 2439 N N . PHE B 1 21 ? 7.746 -3.082 1.175 1 98.25 21 PHE B N 1
ATOM 2440 C CA . PHE B 1 21 ? 9.031 -2.721 1.765 1 98.25 21 PHE B CA 1
ATOM 2441 C C . PHE B 1 21 ? 9.094 -1.223 2.043 1 98.25 21 PHE B C 1
ATOM 2443 O O . PHE B 1 21 ? 9.602 -0.801 3.084 1 98.25 21 PHE B O 1
ATOM 2450 N N . LEU B 1 22 ? 8.562 -0.465 1.086 1 97 22 LEU B N 1
ATOM 2451 C CA . LEU B 1 22 ? 8.523 0.982 1.272 1 97 22 LEU B CA 1
ATOM 2452 C C . LEU B 1 22 ? 7.711 1.35 2.51 1 97 22 LEU B C 1
ATOM 2454 O O . LEU B 1 22 ? 8.141 2.182 3.312 1 97 22 LEU B O 1
ATOM 2458 N N . ASN B 1 23 ? 6.59 0.742 2.65 1 95.06 23 ASN B N 1
ATOM 2459 C CA . ASN B 1 23 ? 5.707 0.988 3.787 1 95.06 23 ASN B CA 1
ATOM 2460 C C . ASN B 1 23 ? 6.398 0.674 5.109 1 95.06 23 ASN B C 1
ATOM 2462 O O . ASN B 1 23 ? 6.07 1.262 6.141 1 95.06 23 ASN B O 1
ATOM 2466 N N . LYS B 1 24 ? 7.344 -0.179 5.051 1 95.75 24 LYS B N 1
ATOM 2467 C CA . LYS B 1 24 ? 8.055 -0.584 6.262 1 95.75 24 LYS B CA 1
ATOM 2468 C C . LYS B 1 24 ? 9.305 0.265 6.473 1 95.75 24 LYS B C 1
ATOM 2470 O O . LYS B 1 24 ? 10.102 -0.003 7.379 1 95.75 24 LYS B O 1
ATOM 2475 N N . GLY B 1 25 ? 9.578 1.225 5.559 1 95.75 25 GLY B N 1
ATOM 2476 C CA . GLY B 1 25 ? 10.633 2.199 5.781 1 95.75 25 GLY B CA 1
ATOM 2477 C C . GLY B 1 25 ? 11.914 1.866 5.047 1 95.75 25 GLY B C 1
ATOM 2478 O O . GLY B 1 25 ? 12.938 2.523 5.25 1 95.75 25 GLY B O 1
ATOM 2479 N N . PHE B 1 26 ? 11.914 0.819 4.195 1 97.75 26 PHE B N 1
ATOM 2480 C CA . PHE B 1 26 ? 13.094 0.488 3.4 1 97.75 26 PHE B CA 1
ATOM 2481 C C . PHE B 1 26 ? 13.344 1.549 2.336 1 97.75 26 PHE B C 1
ATOM 2483 O O . PHE B 1 26 ? 12.398 2.135 1.802 1 97.75 26 PHE B O 1
ATOM 2490 N N . LYS B 1 27 ? 14.617 1.805 2.129 1 97.94 27 LYS B N 1
ATOM 2491 C CA . LYS B 1 27 ? 14.961 2.416 0.849 1 97.94 27 LYS B CA 1
ATOM 2492 C C . LYS B 1 27 ? 14.805 1.42 -0.297 1 97.94 27 LYS B C 1
ATOM 2494 O O . LYS B 1 27 ? 15.406 0.347 -0.283 1 97.94 27 LYS B O 1
ATOM 2499 N N . VAL B 1 28 ? 13.961 1.722 -1.306 1 98.69 28 VAL B N 1
ATOM 2500 C CA . VAL B 1 28 ? 13.578 0.719 -2.295 1 98.69 28 VAL B CA 1
ATOM 2501 C C . VAL B 1 28 ? 14.047 1.153 -3.68 1 98.69 28 VAL B C 1
ATOM 2503 O O . VAL B 1 28 ? 13.711 2.244 -4.145 1 98.69 28 VAL B O 1
ATOM 2506 N N . TYR B 1 29 ? 14.828 0.266 -4.281 1 98.75 29 TYR B N 1
ATOM 2507 C CA . TYR B 1 29 ? 15.211 0.385 -5.684 1 98.75 29 TYR B CA 1
ATOM 2508 C C . TYR B 1 29 ? 14.406 -0.577 -6.551 1 98.75 29 TYR B C 1
ATOM 2510 O O . TYR B 1 29 ? 14.172 -1.725 -6.164 1 98.75 29 TYR B O 1
ATOM 2518 N N . GLY B 1 30 ? 13.898 -0.086 -7.637 1 98.69 30 GLY B N 1
ATOM 2519 C CA . GLY B 1 30 ? 13.117 -0.922 -8.539 1 98.69 30 GLY B CA 1
ATOM 2520 C C . GLY B 1 30 ? 13.617 -0.883 -9.969 1 98.69 30 GLY B C 1
ATOM 2521 O O . GLY B 1 30 ? 13.719 0.19 -10.57 1 98.69 30 GLY B O 1
ATOM 2522 N N . LEU B 1 31 ? 13.875 -2.006 -10.531 1 98.25 31 LEU B N 1
ATOM 2523 C CA . LEU B 1 31 ? 14.289 -2.123 -11.922 1 98.25 31 LEU B CA 1
ATOM 2524 C C . LEU B 1 31 ? 13.07 -2.15 -12.852 1 98.25 31 LEU B C 1
ATOM 2526 O O . LEU B 1 31 ? 12.086 -2.828 -12.562 1 98.25 31 LEU B O 1
ATOM 2530 N N . THR B 1 32 ? 13.117 -1.414 -13.852 1 96.5 32 THR B N 1
ATOM 2531 C CA . THR B 1 32 ? 12.117 -1.415 -14.906 1 96.5 32 THR B CA 1
ATOM 2532 C C . THR B 1 32 ? 12.758 -1.187 -16.266 1 96.5 32 THR B C 1
ATOM 2534 O O . THR B 1 32 ? 13.805 -0.534 -16.359 1 96.5 32 THR B O 1
ATOM 2537 N N . ARG B 1 33 ? 12.141 -1.778 -17.312 1 92.44 33 ARG B N 1
ATOM 2538 C CA . ARG B 1 33 ? 12.672 -1.6 -18.656 1 92.44 33 ARG B CA 1
ATOM 2539 C C . ARG B 1 33 ? 12.102 -0.346 -19.312 1 92.44 33 ARG B C 1
ATOM 2541 O O . ARG B 1 33 ? 12.625 0.123 -20.328 1 92.44 33 ARG B O 1
ATOM 2548 N N . ASP B 1 34 ? 11.086 0.24 -18.688 1 91.56 34 ASP B N 1
ATOM 2549 C CA . ASP B 1 34 ? 10.242 1.266 -19.297 1 91.56 34 ASP B CA 1
ATOM 2550 C C . ASP B 1 34 ? 10.406 2.604 -18.578 1 91.56 34 ASP B C 1
ATOM 2552 O O . ASP B 1 34 ? 10.281 2.678 -17.359 1 91.56 34 ASP B O 1
ATOM 2556 N N . GLN B 1 35 ? 10.586 3.652 -19.375 1 90.44 35 GLN B N 1
ATOM 2557 C CA . GLN B 1 35 ? 10.805 4.98 -18.812 1 90.44 35 GLN B CA 1
ATOM 2558 C C . GLN B 1 35 ? 9.531 5.5 -18.141 1 90.44 35 GLN B C 1
ATOM 2560 O O . GLN B 1 35 ? 9.602 6.184 -17.109 1 90.44 35 GLN B O 1
ATOM 2565 N N . GLU B 1 36 ? 8.461 5.242 -18.766 1 92.81 36 GLU B N 1
ATOM 2566 C CA . GLU B 1 36 ? 7.207 5.68 -18.172 1 92.81 36 GLU B CA 1
ATOM 2567 C C . GLU B 1 36 ? 6.949 4.98 -16.844 1 92.81 36 GLU B C 1
ATOM 2569 O O . GLU B 1 36 ? 6.469 5.598 -15.891 1 92.81 36 GLU B O 1
ATOM 2574 N N . LYS B 1 37 ? 7.277 3.748 -16.797 1 95.31 37 LYS B N 1
ATOM 2575 C CA . LYS B 1 37 ? 7.105 3.006 -15.547 1 95.31 37 LYS B CA 1
ATOM 2576 C C . LYS B 1 37 ? 8.117 3.451 -14.492 1 95.31 37 LYS B C 1
ATOM 2578 O O . LYS B 1 37 ? 7.852 3.365 -13.297 1 95.31 37 LYS B O 1
ATOM 2583 N N . ALA B 1 38 ? 9.266 3.938 -15 1 96.31 38 ALA B N 1
ATOM 2584 C CA . ALA B 1 38 ? 10.227 4.523 -14.07 1 96.31 38 ALA B CA 1
ATOM 2585 C C . ALA B 1 38 ? 9.633 5.73 -13.352 1 96.31 38 ALA B C 1
ATOM 2587 O O . ALA B 1 38 ? 9.812 5.891 -12.141 1 96.31 38 ALA B O 1
ATOM 2588 N N . LYS B 1 39 ? 8.922 6.574 -14.078 1 95.81 39 LYS B N 1
ATOM 2589 C CA . LYS B 1 39 ? 8.242 7.723 -13.469 1 95.81 39 LYS B CA 1
ATOM 2590 C C . LYS B 1 39 ? 7.188 7.27 -12.469 1 95.81 39 LYS B C 1
ATOM 2592 O O . LYS B 1 39 ? 7.051 7.863 -11.398 1 95.81 39 LYS B O 1
ATOM 2597 N N . PHE B 1 40 ? 6.52 6.238 -12.883 1 94.81 40 PHE B N 1
ATOM 2598 C CA . PHE B 1 40 ? 5.516 5.668 -11.992 1 94.81 40 PHE B CA 1
ATOM 2599 C C . PHE B 1 40 ? 6.148 5.211 -10.688 1 94.81 40 PHE B C 1
ATOM 2601 O O . PHE B 1 40 ? 5.625 5.492 -9.609 1 94.81 40 PHE B O 1
ATOM 2608 N N . LEU B 1 41 ? 7.309 4.523 -10.758 1 97.44 41 LEU B N 1
ATOM 2609 C CA . LEU B 1 41 ? 8.031 4.09 -9.562 1 97.44 41 LEU B CA 1
ATOM 2610 C C . LEU B 1 41 ? 8.438 5.285 -8.711 1 97.44 41 LEU B C 1
ATOM 2612 O O . LEU B 1 41 ? 8.219 5.293 -7.5 1 97.44 41 LEU B O 1
ATOM 2616 N N . GLN B 1 42 ? 8.938 6.281 -9.328 1 96.38 42 GLN B N 1
ATOM 2617 C CA . GLN B 1 42 ? 9.414 7.465 -8.617 1 96.38 42 GLN B CA 1
ATOM 2618 C C . GLN B 1 42 ? 8.258 8.188 -7.93 1 96.38 42 GLN B C 1
ATOM 2620 O O . GLN B 1 42 ? 8.406 8.648 -6.793 1 96.38 42 GLN B O 1
ATOM 2625 N N . LYS B 1 43 ? 7.117 8.297 -8.578 1 95.31 43 LYS B N 1
ATOM 2626 C CA . LYS B 1 43 ? 5.938 8.922 -7.988 1 95.31 43 LYS B CA 1
ATOM 2627 C C . LYS B 1 43 ? 5.504 8.203 -6.719 1 95.31 43 LYS B C 1
ATOM 2629 O O . LYS B 1 43 ? 4.902 8.805 -5.828 1 95.31 43 LYS B O 1
ATOM 2634 N N . ASN B 1 44 ? 5.863 6.934 -6.723 1 95.94 44 ASN B N 1
ATOM 2635 C CA . ASN B 1 44 ? 5.523 6.117 -5.562 1 95.94 44 ASN B CA 1
ATOM 2636 C C . ASN B 1 44 ? 6.715 5.949 -4.625 1 95.94 44 ASN B C 1
ATOM 2638 O O . ASN B 1 44 ? 6.75 5.012 -3.826 1 95.94 44 ASN B O 1
ATOM 2642 N N . GLU B 1 45 ? 7.707 6.82 -4.773 1 97.25 45 GLU B N 1
ATOM 2643 C CA . GLU B 1 45 ? 8.836 6.977 -3.865 1 97.25 45 GLU B CA 1
ATOM 2644 C C . GLU B 1 45 ? 9.773 5.77 -3.932 1 97.25 45 GLU B C 1
ATOM 2646 O O . GLU B 1 45 ? 10.453 5.449 -2.953 1 97.25 45 GLU B O 1
ATOM 2651 N N . ILE B 1 46 ? 9.719 5.016 -5.031 1 98 46 ILE B N 1
ATOM 2652 C CA . ILE B 1 46 ? 10.664 3.953 -5.359 1 98 46 ILE B CA 1
ATOM 2653 C C . ILE B 1 46 ? 11.734 4.488 -6.312 1 98 46 ILE B C 1
ATOM 2655 O O . ILE B 1 46 ? 11.414 5.168 -7.293 1 98 46 ILE B O 1
ATOM 2659 N N . ILE B 1 47 ? 12.977 4.266 -5.973 1 97.94 47 ILE B N 1
ATOM 2660 C CA . ILE B 1 47 ? 14.07 4.77 -6.801 1 97.94 47 ILE B CA 1
ATOM 2661 C C . ILE B 1 47 ? 14.227 3.883 -8.039 1 97.94 47 ILE B C 1
ATOM 2663 O O . ILE B 1 47 ? 14.625 2.721 -7.93 1 97.94 47 ILE B O 1
ATOM 2667 N N . PRO B 1 48 ? 14 4.434 -9.203 1 98 48 PRO B N 1
ATOM 2668 C CA . PRO B 1 48 ? 14.016 3.594 -10.398 1 98 48 PRO B CA 1
ATOM 2669 C C . PRO B 1 48 ? 15.422 3.33 -10.922 1 98 48 PRO B C 1
ATOM 2671 O O . PRO B 1 48 ? 16.297 4.199 -10.836 1 98 48 PRO B O 1
ATOM 2674 N N . ILE B 1 49 ? 15.633 2.143 -11.312 1 98.06 49 ILE B N 1
ATOM 2675 C CA . ILE B 1 49 ? 16.734 1.744 -12.172 1 98.06 49 ILE B CA 1
ATOM 2676 C C . ILE B 1 49 ? 16.219 1.334 -13.539 1 98.06 49 ILE B C 1
ATOM 2678 O O . ILE B 1 49 ? 15.398 0.41 -13.648 1 98.06 49 ILE B O 1
ATOM 2682 N N . VAL B 1 50 ? 16.672 2.012 -14.578 1 97.38 50 VAL B N 1
ATOM 2683 C CA . VAL B 1 50 ? 16.109 1.763 -15.898 1 97.38 50 VAL B CA 1
ATOM 2684 C C . VAL B 1 50 ? 17.047 0.868 -16.703 1 97.38 50 VAL B C 1
ATOM 2686 O O . VAL B 1 50 ? 18.203 1.218 -16.922 1 97.38 50 VAL B O 1
ATOM 2689 N N . GLY B 1 51 ? 16.531 -0.214 -17.109 1 96 51 GLY B N 1
ATOM 2690 C CA . GLY B 1 51 ? 17.281 -1.152 -17.922 1 96 51 GLY B CA 1
ATOM 2691 C C . GLY B 1 51 ? 16.688 -2.547 -17.938 1 96 51 GLY B C 1
ATOM 2692 O O . GLY B 1 51 ? 15.742 -2.828 -17.203 1 96 51 GLY B O 1
ATOM 2693 N N . ASN B 1 52 ? 17.25 -3.352 -18.781 1 93.88 52 ASN B N 1
ATOM 2694 C CA . ASN B 1 52 ? 16.859 -4.754 -18.844 1 93.88 52 ASN B CA 1
ATOM 2695 C C . ASN B 1 52 ? 17.5 -5.57 -17.734 1 93.88 52 ASN B C 1
ATOM 2697 O O . ASN B 1 52 ? 18.656 -5.344 -17.375 1 93.88 52 ASN B O 1
ATOM 2701 N N . ALA B 1 53 ? 16.75 -6.523 -17.219 1 94 53 ALA B N 1
ATOM 2702 C CA . ALA B 1 53 ? 17.234 -7.352 -16.109 1 94 53 ALA B CA 1
ATOM 2703 C C . ALA B 1 53 ? 18.484 -8.141 -16.547 1 94 53 ALA B C 1
ATOM 2705 O O . ALA B 1 53 ? 19.359 -8.398 -15.719 1 94 53 ALA B O 1
ATOM 2706 N N . GLY B 1 54 ? 18.531 -8.469 -17.812 1 93.81 54 GLY B N 1
ATOM 2707 C CA . GLY B 1 54 ? 19.672 -9.219 -18.328 1 93.81 54 GLY B CA 1
ATOM 2708 C C . GLY B 1 54 ? 20.938 -8.391 -18.438 1 93.81 54 GLY B C 1
ATOM 2709 O O . GLY B 1 54 ? 22.031 -8.938 -18.562 1 93.81 54 GLY B O 1
ATOM 2710 N N . ASP B 1 55 ? 20.766 -7.078 -18.5 1 95.06 55 ASP B N 1
ATOM 2711 C CA . ASP B 1 55 ? 21.922 -6.188 -18.438 1 95.06 55 ASP B CA 1
ATOM 2712 C C . ASP B 1 55 ? 22.359 -5.941 -17 1 95.06 55 ASP B C 1
ATOM 2714 O O . ASP B 1 55 ? 22 -4.926 -16.406 1 95.06 55 ASP B O 1
ATOM 2718 N N . VAL B 1 56 ? 23.156 -6.82 -16.562 1 97.12 56 VAL B N 1
ATOM 2719 C CA . VAL B 1 56 ? 23.453 -6.91 -15.133 1 97.12 56 VAL B CA 1
ATOM 2720 C C . VAL B 1 56 ? 24.219 -5.668 -14.68 1 97.12 56 VAL B C 1
ATOM 2722 O O . VAL B 1 56 ? 24.219 -5.328 -13.5 1 97.12 56 VAL B O 1
ATOM 2725 N N . ASN B 1 57 ? 24.875 -4.965 -15.586 1 97.25 57 ASN B N 1
ATOM 2726 C CA . ASN B 1 57 ? 25.672 -3.797 -15.234 1 97.25 57 ASN B CA 1
ATOM 2727 C C . ASN B 1 57 ? 24.797 -2.625 -14.805 1 97.25 57 ASN B C 1
ATOM 2729 O O . ASN B 1 57 ? 25.266 -1.704 -14.133 1 97.25 57 ASN B O 1
ATOM 2733 N N . VAL B 1 58 ? 23.578 -2.732 -15.156 1 97 58 VAL B N 1
ATOM 2734 C CA . VAL B 1 58 ? 22.672 -1.629 -14.891 1 97 58 VAL B CA 1
ATOM 2735 C C . VAL B 1 58 ? 22.25 -1.653 -13.422 1 97 58 VAL B C 1
ATOM 2737 O O . VAL B 1 58 ? 22.094 -0.601 -12.797 1 97 58 VAL B O 1
ATOM 2740 N N . TRP B 1 59 ? 22.078 -2.805 -12.859 1 98.31 59 TRP B N 1
ATOM 2741 C CA . TRP B 1 59 ? 21.5 -2.881 -11.523 1 98.31 59 TRP B CA 1
ATOM 2742 C C . TRP B 1 59 ? 22.5 -3.463 -10.523 1 98.31 59 TRP B C 1
ATOM 2744 O O . TRP B 1 59 ? 22.312 -3.344 -9.312 1 98.31 59 TRP B O 1
ATOM 2754 N N . SER B 1 60 ? 23.594 -4.059 -10.977 1 98.44 60 SER B N 1
ATOM 2755 C CA . SER B 1 60 ? 24.516 -4.754 -10.086 1 98.44 60 SER B CA 1
ATOM 2756 C C . SER B 1 60 ? 25.203 -3.779 -9.133 1 98.44 60 SER B C 1
ATOM 2758 O O . SER B 1 60 ? 25.484 -4.117 -7.98 1 98.44 60 SER B O 1
ATOM 2760 N N . PRO B 1 61 ? 25.562 -2.547 -9.562 1 98.44 61 PRO B N 1
ATOM 2761 C CA . PRO B 1 61 ? 26.172 -1.619 -8.602 1 98.44 61 PRO B CA 1
ATOM 2762 C C . PRO B 1 61 ? 25.266 -1.357 -7.395 1 98.44 61 PRO B C 1
ATOM 2764 O O . PRO B 1 61 ? 25.766 -1.143 -6.289 1 98.44 61 PRO B O 1
ATOM 2767 N N . ILE B 1 62 ? 23.984 -1.327 -7.594 1 98.38 62 ILE B N 1
ATOM 2768 C CA . ILE B 1 62 ? 23.031 -1.136 -6.504 1 98.38 62 ILE B CA 1
ATOM 2769 C C . ILE B 1 62 ? 22.938 -2.416 -5.676 1 98.38 62 ILE B C 1
ATOM 2771 O O . ILE B 1 62 ? 22.922 -2.367 -4.441 1 98.38 62 ILE B O 1
ATOM 2775 N N . ALA B 1 63 ? 22.891 -3.523 -6.352 1 98.44 63 ALA B N 1
ATOM 2776 C CA . ALA B 1 63 ? 22.812 -4.816 -5.676 1 98.44 63 ALA B CA 1
ATOM 2777 C C . ALA B 1 63 ? 23.984 -5.016 -4.727 1 98.44 63 ALA B C 1
ATOM 2779 O O . ALA B 1 63 ? 23.875 -5.695 -3.707 1 98.44 63 ALA B O 1
ATOM 2780 N N . GLU B 1 64 ? 25.109 -4.426 -5.047 1 98.25 64 GLU B N 1
ATOM 2781 C CA . GLU B 1 64 ? 26.328 -4.57 -4.246 1 98.25 64 GLU B CA 1
ATOM 2782 C C . GLU B 1 64 ? 26.234 -3.76 -2.955 1 98.25 64 GLU B C 1
ATOM 2784 O O . GLU B 1 64 ? 27.062 -3.924 -2.055 1 98.25 64 GLU B O 1
ATOM 2789 N N . LYS B 1 65 ? 25.203 -2.957 -2.834 1 97.94 65 LYS B N 1
ATOM 2790 C CA . LYS B 1 65 ? 25.172 -2.035 -1.702 1 97.94 65 LYS B CA 1
ATOM 2791 C C . LYS B 1 65 ? 23.922 -2.271 -0.846 1 97.94 65 LYS B C 1
ATOM 2793 O O . LYS B 1 65 ? 23.891 -1.885 0.324 1 97.94 65 LYS B O 1
ATOM 2798 N N . VAL B 1 66 ? 22.922 -2.896 -1.36 1 98.44 66 VAL B N 1
ATOM 2799 C CA . VAL B 1 66 ? 21.656 -3.029 -0.651 1 98.44 66 VAL B CA 1
ATOM 2800 C C . VAL B 1 66 ? 21.719 -4.223 0.3 1 98.44 66 VAL B C 1
ATOM 2802 O O . VAL B 1 66 ? 22.625 -5.059 0.199 1 98.44 66 VAL B O 1
ATOM 2805 N N . ASP B 1 67 ? 20.75 -4.309 1.2 1 98.38 67 ASP B N 1
ATOM 2806 C CA . ASP B 1 67 ? 20.672 -5.383 2.184 1 98.38 67 ASP B CA 1
ATOM 2807 C C . ASP B 1 67 ? 19.953 -6.605 1.606 1 98.38 67 ASP B C 1
ATOM 2809 O O . ASP B 1 67 ? 20.234 -7.738 2.006 1 98.38 67 ASP B O 1
ATOM 2813 N N . VAL B 1 68 ? 19 -6.375 0.733 1 98.69 68 VAL B N 1
ATOM 2814 C CA . VAL B 1 68 ? 18.172 -7.434 0.173 1 98.69 68 VAL B CA 1
ATOM 2815 C C . VAL B 1 68 ? 18.062 -7.258 -1.34 1 98.69 68 VAL B C 1
ATOM 2817 O O . VAL B 1 68 ? 17.906 -6.137 -1.832 1 98.69 68 VAL B O 1
ATOM 2820 N N . VAL B 1 69 ? 18.156 -8.328 -2.059 1 98.75 69 VAL B N 1
ATOM 2821 C CA . VAL B 1 69 ? 17.812 -8.359 -3.477 1 98.75 69 VAL B CA 1
ATOM 2822 C C . VAL B 1 69 ? 16.703 -9.383 -3.719 1 98.75 69 VAL B C 1
ATOM 2824 O O . VAL B 1 69 ? 16.797 -10.531 -3.289 1 98.75 69 VAL B O 1
ATOM 2827 N N . ILE B 1 70 ? 15.672 -8.953 -4.367 1 98.75 70 ILE B N 1
ATOM 2828 C CA . ILE B 1 70 ? 14.562 -9.82 -4.723 1 98.75 70 ILE B CA 1
ATOM 2829 C C . ILE B 1 70 ? 14.492 -9.977 -6.238 1 98.75 70 ILE B C 1
ATOM 2831 O O . ILE B 1 70 ? 14.398 -8.992 -6.969 1 98.75 70 ILE B O 1
ATOM 2835 N N . GLU B 1 71 ? 14.594 -11.141 -6.68 1 98.12 71 GLU B N 1
ATOM 2836 C CA . GLU B 1 71 ? 14.445 -11.469 -8.094 1 98.12 71 GLU B CA 1
ATOM 2837 C C . GLU B 1 71 ? 13.008 -11.875 -8.414 1 98.12 71 GLU B C 1
ATOM 2839 O O . GLU B 1 71 ? 12.602 -13.008 -8.141 1 98.12 71 GLU B O 1
ATOM 2844 N N . ALA B 1 72 ? 12.266 -10.953 -8.992 1 96.69 72 ALA B N 1
ATOM 2845 C CA . ALA B 1 72 ? 10.867 -11.188 -9.328 1 96.69 72 ALA B CA 1
ATOM 2846 C C . ALA B 1 72 ? 10.609 -10.938 -10.812 1 96.69 72 ALA B C 1
ATOM 2848 O O . ALA B 1 72 ? 9.516 -10.5 -11.188 1 96.69 72 ALA B O 1
ATOM 2849 N N . VAL B 1 73 ? 11.438 -11.078 -11.703 1 92.31 73 VAL B N 1
ATOM 2850 C CA . VAL B 1 73 ? 11.336 -10.812 -13.133 1 92.31 73 VAL B CA 1
ATOM 2851 C C . VAL B 1 73 ? 10.469 -11.875 -13.797 1 92.31 73 VAL B C 1
ATOM 2853 O O . VAL B 1 73 ? 9.555 -11.547 -14.562 1 92.31 73 VAL B O 1
ATOM 2856 N N . GLY B 1 74 ? 10.461 -13.07 -13.484 1 78.62 74 GLY B N 1
ATOM 2857 C CA . GLY B 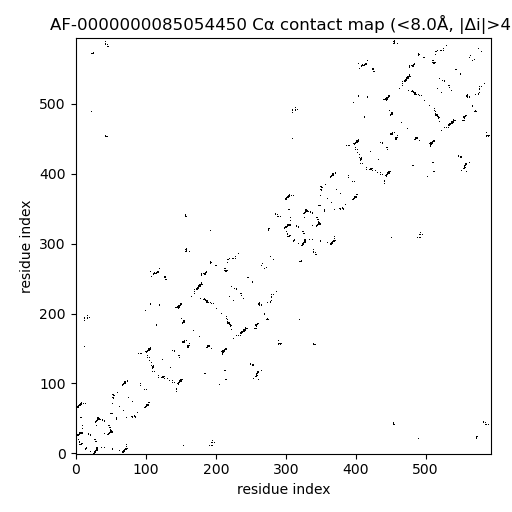1 74 ? 9.695 -14.148 -14.094 1 78.62 74 GLY B CA 1
ATOM 2858 C C . GLY B 1 74 ? 9.719 -14.117 -15.609 1 78.62 74 GLY B C 1
ATOM 2859 O O . GLY B 1 74 ? 8.672 -14.219 -16.25 1 78.62 74 GLY B O 1
ATOM 2860 N N . ASP B 1 75 ? 10.859 -13.922 -16.234 1 68.44 75 ASP B N 1
ATOM 2861 C CA . ASP B 1 75 ? 10.992 -13.914 -17.688 1 68.44 75 ASP B CA 1
ATOM 2862 C C . ASP B 1 75 ? 10.992 -15.336 -18.25 1 68.44 75 ASP B C 1
ATOM 2864 O O . ASP B 1 75 ? 12.039 -15.984 -18.312 1 68.44 75 ASP B O 1
ATOM 2868 N N . PHE B 1 76 ? 9.82 -15.773 -18.656 1 64.81 76 PHE B N 1
ATOM 2869 C CA . PHE B 1 76 ? 9.688 -17.141 -19.141 1 64.81 76 PHE B CA 1
ATOM 2870 C C . PHE B 1 76 ? 10.055 -17.25 -20.609 1 64.81 76 PHE B C 1
ATOM 2872 O O . PHE B 1 76 ? 10.281 -18.344 -21.125 1 64.81 76 PHE B O 1
ATOM 2879 N N . THR B 1 77 ? 10.242 -16.109 -21.188 1 67.94 77 THR B N 1
ATOM 2880 C CA . THR B 1 77 ? 10.469 -16.094 -22.625 1 67.94 77 THR B CA 1
ATOM 2881 C C . THR B 1 77 ? 11.961 -16.172 -22.938 1 67.94 77 THR B C 1
ATOM 2883 O O . THR B 1 77 ? 12.352 -16.609 -24.031 1 67.94 77 THR B O 1
ATOM 2886 N N . ASN B 1 78 ? 12.766 -15.719 -22.047 1 78.88 78 ASN B N 1
ATOM 2887 C CA . ASN B 1 78 ? 14.203 -15.703 -22.281 1 78.88 78 ASN B CA 1
ATOM 2888 C C . ASN B 1 78 ? 14.977 -16.266 -21.094 1 78.88 78 ASN B C 1
ATOM 2890 O O . ASN B 1 78 ? 15.383 -15.523 -20.188 1 78.88 78 ASN B O 1
ATOM 2894 N N . PRO B 1 79 ? 15.242 -17.531 -21.172 1 79.31 79 PRO B N 1
ATOM 2895 C CA . PRO B 1 79 ? 15.953 -18.172 -20.062 1 79.31 79 PRO B CA 1
ATOM 2896 C C . PRO B 1 79 ? 17.312 -17.547 -19.797 1 79.31 79 PRO B C 1
ATOM 2898 O O . PRO B 1 79 ? 17.812 -17.625 -18.672 1 79.31 79 PRO B O 1
ATOM 2901 N N . ALA B 1 80 ? 17.875 -16.906 -20.828 1 86.75 80 ALA B N 1
ATOM 2902 C CA . ALA B 1 80 ? 19.188 -16.297 -20.672 1 86.75 80 ALA B CA 1
ATOM 2903 C C . ALA B 1 80 ? 19.156 -15.156 -19.656 1 86.75 80 ALA B C 1
ATOM 2905 O O . ALA B 1 80 ? 20.156 -14.883 -18.984 1 86.75 80 ALA B O 1
ATOM 2906 N N . THR B 1 81 ? 18.047 -14.602 -19.531 1 91.06 81 THR B N 1
ATOM 2907 C CA . THR B 1 81 ? 17.906 -13.508 -18.562 1 91.06 81 THR B CA 1
ATOM 2908 C C . THR B 1 81 ? 18.078 -14.016 -17.141 1 91.06 81 THR B C 1
ATOM 2910 O O . THR B 1 81 ? 18.859 -13.461 -16.359 1 91.06 81 THR B O 1
ATOM 2913 N N . SER B 1 82 ? 17.422 -15.094 -16.844 1 91.56 82 SER B N 1
ATOM 2914 C CA . SER B 1 82 ? 17.516 -15.664 -15.5 1 91.56 82 SER B CA 1
ATOM 2915 C C . SER B 1 82 ? 18.938 -16.109 -15.188 1 91.56 82 SER B C 1
ATOM 2917 O O . SER B 1 82 ? 19.406 -15.953 -14.055 1 91.56 82 SER B O 1
ATOM 2919 N N . ASP B 1 83 ? 19.578 -16.641 -16.203 1 92.5 83 ASP B N 1
ATOM 2920 C CA . ASP B 1 83 ? 20.953 -17.109 -16.031 1 92.5 83 ASP B CA 1
ATOM 2921 C C . ASP B 1 83 ? 21.891 -15.953 -15.711 1 92.5 83 ASP B C 1
ATOM 2923 O O . ASP B 1 83 ? 22.75 -16.062 -14.828 1 92.5 83 ASP B O 1
ATOM 2927 N N . SER B 1 84 ? 21.703 -14.906 -16.469 1 95.5 84 SER B N 1
ATOM 2928 C CA . SER B 1 84 ? 22.562 -13.742 -16.266 1 95.5 84 SER B CA 1
ATOM 2929 C C . SER B 1 84 ? 22.344 -13.133 -14.875 1 95.5 84 SER B C 1
ATOM 2931 O O . SER B 1 84 ? 23.297 -12.758 -14.203 1 95.5 84 SER B O 1
ATOM 2933 N N . ILE B 1 85 ? 21.125 -13.039 -14.477 1 97.31 85 ILE B N 1
ATOM 2934 C CA . ILE B 1 85 ? 20.812 -12.492 -13.164 1 97.31 85 ILE B CA 1
ATOM 2935 C C . ILE B 1 85 ? 21.453 -13.352 -12.078 1 97.31 85 ILE B C 1
ATOM 2937 O O . ILE B 1 85 ? 22.125 -12.836 -11.188 1 97.31 85 ILE B O 1
ATOM 2941 N N . PHE B 1 86 ? 21.312 -14.633 -12.219 1 97.12 86 PHE B N 1
ATOM 2942 C CA . PHE B 1 86 ? 21.844 -15.555 -11.219 1 97.12 86 PHE B CA 1
ATOM 2943 C C . PHE B 1 86 ? 23.359 -15.445 -11.141 1 97.12 86 PHE B C 1
ATOM 2945 O O . PHE B 1 86 ? 23.922 -15.359 -10.055 1 97.12 86 PHE B O 1
ATOM 2952 N N . ALA B 1 87 ? 23.922 -15.508 -12.305 1 97.81 87 ALA B N 1
ATOM 2953 C CA . ALA B 1 87 ? 25.391 -15.461 -12.328 1 97.81 87 ALA B CA 1
ATOM 2954 C C . ALA B 1 87 ? 25.906 -14.227 -11.594 1 97.81 87 ALA B C 1
ATOM 2956 O O . ALA B 1 87 ? 26.875 -14.312 -10.828 1 97.81 87 ALA B O 1
ATOM 2957 N N . LYS B 1 88 ? 25.266 -13.148 -11.82 1 98.38 88 LYS B N 1
ATOM 2958 C CA . LYS B 1 88 ? 25.719 -11.914 -11.188 1 98.38 88 LYS B CA 1
ATOM 2959 C C . LYS B 1 88 ? 25.438 -11.922 -9.688 1 98.38 88 LYS B C 1
ATOM 2961 O O . LYS B 1 88 ? 26.266 -11.508 -8.891 1 98.38 88 LYS B O 1
ATOM 2966 N N . LEU B 1 89 ? 24.281 -12.414 -9.297 1 98.44 89 LEU B N 1
ATOM 2967 C CA . LEU B 1 89 ? 23.953 -12.469 -7.875 1 98.44 89 LEU B CA 1
ATOM 2968 C C . LEU B 1 89 ? 24.859 -13.453 -7.141 1 98.44 89 LEU B C 1
ATOM 2970 O O . LEU B 1 89 ? 25.203 -13.234 -5.977 1 98.44 89 LEU B O 1
ATOM 2974 N N . LYS B 1 90 ? 25.203 -14.523 -7.832 1 98.5 90 LYS B N 1
ATOM 2975 C CA . LYS B 1 90 ? 26.188 -15.453 -7.273 1 98.5 90 LYS B CA 1
ATOM 2976 C C . LYS B 1 90 ? 27.5 -14.742 -6.957 1 98.5 90 LYS B C 1
ATOM 2978 O O . LYS B 1 90 ? 28.047 -14.898 -5.867 1 98.5 90 LYS B O 1
ATOM 2983 N N . GLU B 1 91 ? 27.906 -13.961 -7.914 1 98.44 91 GLU B N 1
ATOM 2984 C CA . GLU B 1 91 ? 29.141 -13.195 -7.73 1 98.44 91 GLU B CA 1
ATOM 2985 C C . GLU B 1 91 ? 29.016 -12.234 -6.555 1 98.44 91 GLU B C 1
ATOM 2987 O O . GLU B 1 91 ? 29.906 -12.188 -5.695 1 98.44 91 GLU B O 1
ATOM 2992 N N . ILE B 1 92 ? 27.953 -11.508 -6.484 1 98.44 92 ILE B N 1
ATOM 2993 C CA . ILE B 1 92 ? 27.75 -10.492 -5.457 1 98.44 92 ILE B CA 1
ATOM 2994 C C . ILE B 1 92 ? 27.625 -11.156 -4.09 1 98.44 92 ILE B C 1
ATOM 2996 O O . ILE B 1 92 ? 28.203 -10.703 -3.107 1 98.44 92 ILE B O 1
ATOM 3000 N N . SER B 1 93 ? 26.875 -12.25 -4.09 1 97.19 93 SER B N 1
ATOM 3001 C CA . SER B 1 93 ? 26.625 -12.945 -2.828 1 97.19 93 SER B CA 1
ATOM 3002 C C . SER B 1 93 ? 27.922 -13.547 -2.273 1 97.19 93 SER B C 1
ATOM 3004 O O . SER B 1 93 ? 28.062 -13.68 -1.058 1 97.19 93 SER B O 1
ATOM 3006 N N . ALA B 1 94 ? 28.797 -13.938 -3.139 1 97.44 94 ALA B N 1
ATOM 3007 C CA . ALA B 1 94 ? 30.078 -14.484 -2.711 1 97.44 94 ALA B CA 1
ATOM 3008 C C . ALA B 1 94 ? 30.922 -13.43 -1.988 1 97.44 94 ALA B C 1
ATOM 3010 O O . ALA B 1 94 ? 31.688 -13.758 -1.085 1 97.44 94 ALA B O 1
ATOM 3011 N N . LYS B 1 95 ? 30.75 -12.227 -2.375 1 97.38 95 LYS B N 1
ATOM 3012 C CA . LYS B 1 95 ? 31.516 -11.125 -1.812 1 97.38 95 LYS B CA 1
ATOM 3013 C C . LYS B 1 95 ? 30.797 -10.508 -0.612 1 97.38 95 LYS B C 1
ATOM 3015 O O . LYS B 1 95 ? 31.453 -9.961 0.284 1 97.38 95 LYS B O 1
ATOM 3020 N N . ARG B 1 96 ? 29.547 -10.594 -0.589 1 96.69 96 ARG B N 1
ATOM 3021 C CA . ARG B 1 96 ? 28.719 -9.992 0.457 1 96.69 96 ARG B CA 1
ATOM 3022 C C . ARG B 1 96 ? 27.875 -11.055 1.166 1 96.69 96 ARG B C 1
ATOM 3024 O O . ARG B 1 96 ? 26.703 -11.219 0.861 1 96.69 96 ARG B O 1
ATOM 3031 N N . LYS B 1 97 ? 28.375 -11.555 2.174 1 93.69 97 LYS B N 1
ATOM 3032 C CA . LYS B 1 97 ? 27.75 -12.672 2.869 1 93.69 97 LYS B CA 1
ATOM 3033 C C . LYS B 1 97 ? 26.5 -12.227 3.627 1 93.69 97 LYS B C 1
ATOM 3035 O O . LYS B 1 97 ? 25.641 -13.039 3.951 1 93.69 97 LYS B O 1
ATOM 3040 N N . GLU B 1 98 ? 26.453 -10.953 3.875 1 95.19 98 GLU B N 1
ATOM 3041 C CA . GLU B 1 98 ? 25.328 -10.43 4.641 1 95.19 98 GLU B CA 1
ATOM 3042 C C . GLU B 1 98 ? 24.125 -10.141 3.74 1 95.19 98 GLU B C 1
ATOM 3044 O O . GLU B 1 98 ? 23.031 -9.883 4.227 1 95.19 98 GLU B O 1
ATOM 3049 N N . LEU B 1 99 ? 24.297 -10.195 2.406 1 97.56 99 LEU B N 1
ATOM 3050 C CA . LEU B 1 99 ? 23.219 -9.93 1.457 1 97.56 99 LEU B CA 1
ATOM 3051 C C . LEU B 1 99 ? 22.156 -11.016 1.522 1 97.56 99 LEU B C 1
ATOM 3053 O O . LEU B 1 99 ? 22.484 -12.211 1.496 1 97.56 99 LEU B O 1
ATOM 3057 N N . THR B 1 100 ? 20.938 -10.633 1.668 1 98.38 100 THR B N 1
ATOM 3058 C CA . THR B 1 100 ? 19.812 -11.555 1.537 1 98.38 100 THR B CA 1
ATOM 3059 C C . THR B 1 100 ? 19.297 -11.578 0.102 1 98.38 100 THR B C 1
ATOM 3061 O O . THR B 1 100 ? 18.891 -10.547 -0.434 1 98.38 100 THR B O 1
ATOM 3064 N N . VAL B 1 101 ? 19.375 -12.734 -0.508 1 98.62 101 VAL B N 1
ATOM 3065 C CA . VAL B 1 101 ? 18.844 -12.914 -1.855 1 98.62 101 VAL B CA 1
ATOM 3066 C C . VAL B 1 101 ? 17.562 -13.75 -1.8 1 98.62 101 VAL B C 1
ATOM 3068 O O . VAL B 1 101 ? 17.547 -14.844 -1.226 1 98.62 101 VAL B O 1
ATOM 3071 N N . ILE B 1 102 ? 16.484 -13.242 -2.332 1 98.75 102 ILE B N 1
ATOM 3072 C CA . ILE B 1 102 ? 15.203 -13.953 -2.41 1 98.75 102 ILE B CA 1
ATOM 3073 C C . ILE B 1 102 ? 14.836 -14.188 -3.873 1 98.75 102 ILE B C 1
ATOM 3075 O O . ILE B 1 102 ? 14.766 -13.242 -4.66 1 98.75 102 ILE B O 1
ATOM 3079 N N . TYR B 1 103 ? 14.625 -15.422 -4.25 1 98.25 103 TYR B N 1
ATOM 3080 C CA . TYR B 1 103 ? 14.211 -15.805 -5.594 1 98.25 103 TYR B CA 1
ATOM 3081 C C . TYR B 1 103 ? 12.734 -16.156 -5.633 1 98.25 103 TYR B C 1
ATOM 3083 O O . TYR B 1 103 ? 12.25 -16.922 -4.789 1 98.25 103 TYR B O 1
ATOM 3091 N N . THR B 1 104 ? 12.039 -15.594 -6.629 1 97.81 104 THR B N 1
ATOM 3092 C CA . THR B 1 104 ? 10.617 -15.891 -6.828 1 97.81 104 THR B CA 1
ATOM 3093 C C . THR B 1 104 ? 10.438 -17.047 -7.809 1 97.81 104 THR B C 1
ATOM 3095 O O . THR B 1 104 ? 10.555 -16.859 -9.023 1 97.81 104 THR B O 1
ATOM 3098 N N . SER B 1 105 ? 10.141 -18.125 -7.359 1 96.31 105 SER B N 1
ATOM 3099 C CA . SER B 1 105 ? 9.805 -19.297 -8.172 1 96.31 105 SER B CA 1
ATOM 3100 C C . SER B 1 105 ? 8.297 -19.422 -8.359 1 96.31 105 SER B C 1
ATOM 3102 O O . SER B 1 105 ? 7.641 -18.469 -8.789 1 96.31 105 SER B O 1
ATOM 3104 N N . GLY B 1 106 ? 7.805 -20.594 -8.102 1 96.12 106 GLY B N 1
ATOM 3105 C CA . GLY B 1 106 ? 6.379 -20.844 -8.203 1 96.12 106 GLY B CA 1
ATOM 3106 C C . GLY B 1 106 ? 5.984 -22.234 -7.723 1 96.12 106 GLY B C 1
ATOM 3107 O O . GLY B 1 106 ? 6.754 -23.188 -7.863 1 96.12 106 GLY B O 1
ATOM 3108 N N . GLY B 1 107 ? 4.801 -22.281 -7.258 1 96.5 107 GLY B N 1
ATOM 3109 C CA . GLY B 1 107 ? 4.328 -23.531 -6.699 1 96.5 107 GLY B CA 1
ATOM 3110 C C . GLY B 1 107 ? 4.141 -24.625 -7.742 1 96.5 107 GLY B C 1
ATOM 3111 O O . GLY B 1 107 ? 4.039 -25.812 -7.406 1 96.5 107 GLY B O 1
ATOM 3112 N N . MET B 1 108 ? 4.168 -24.297 -9.023 1 95.25 108 MET B N 1
ATOM 3113 C CA . MET B 1 108 ? 3.9 -25.25 -10.094 1 95.25 108 MET B CA 1
ATOM 3114 C C . MET B 1 108 ? 5.051 -26.25 -10.242 1 95.25 108 MET B C 1
ATOM 3116 O O . MET B 1 108 ? 4.91 -27.266 -10.914 1 95.25 108 MET B O 1
ATOM 3120 N N . VAL B 1 109 ? 6.156 -25.984 -9.609 1 96.19 109 VAL B N 1
ATOM 3121 C CA . VAL B 1 109 ? 7.293 -26.906 -9.664 1 96.19 109 VAL B CA 1
ATOM 3122 C C . VAL B 1 109 ? 6.887 -28.266 -9.102 1 96.19 109 VAL B C 1
ATOM 3124 O O . VAL B 1 109 ? 7.531 -29.281 -9.391 1 96.19 109 VAL B O 1
ATOM 3127 N N . TYR B 1 110 ? 5.809 -28.328 -8.344 1 96.75 110 TYR B N 1
ATOM 3128 C CA . TYR B 1 110 ? 5.375 -29.578 -7.723 1 96.75 110 TYR B CA 1
ATOM 3129 C C . TYR B 1 110 ? 4.477 -30.359 -8.664 1 96.75 110 TYR B C 1
ATOM 3131 O O . TYR B 1 110 ? 4.316 -31.578 -8.508 1 96.75 110 TYR B O 1
ATOM 3139 N N . GLY B 1 111 ? 3.871 -29.703 -9.648 1 94.38 111 GLY B N 1
ATOM 3140 C CA . GLY B 1 111 ? 3.014 -30.375 -10.602 1 94.38 111 GLY B CA 1
ATOM 3141 C C . GLY B 1 111 ? 1.84 -31.094 -9.953 1 94.38 111 GLY B C 1
ATOM 3142 O O . GLY B 1 111 ? 1.347 -30.656 -8.914 1 94.38 111 GLY B O 1
ATOM 3143 N N . GLU B 1 112 ? 1.371 -32.094 -10.586 1 92.38 112 GLU B N 1
ATOM 3144 C CA . GLU B 1 112 ? 0.173 -32.812 -10.172 1 92.38 112 GLU B CA 1
ATOM 3145 C C . GLU B 1 112 ? 0.444 -33.688 -8.938 1 92.38 112 GLU B C 1
ATOM 3147 O O . GLU B 1 112 ? 1.399 -34.438 -8.914 1 92.38 112 GLU B O 1
ATOM 3152 N N . HIS B 1 113 ? -0.371 -33.625 -7.844 1 90.38 113 HIS B N 1
ATOM 3153 C CA . HIS B 1 113 ? -0.278 -34.438 -6.645 1 90.38 113 HIS B CA 1
ATOM 3154 C C . HIS B 1 113 ? -1.639 -35.031 -6.266 1 90.38 113 HIS B C 1
ATOM 3156 O O . HIS B 1 113 ? -2.064 -34.906 -5.113 1 90.38 113 HIS B O 1
ATOM 3162 N N . ASP B 1 114 ? -2.252 -35.844 -7.039 1 79.69 114 ASP B N 1
ATOM 3163 C CA . ASP B 1 114 ? -3.469 -36.625 -6.84 1 79.69 114 ASP B CA 1
ATOM 3164 C C . ASP B 1 114 ? -4.293 -36.062 -5.68 1 79.69 114 ASP B C 1
ATOM 3166 O O . ASP B 1 114 ? -4.684 -36.812 -4.773 1 79.69 114 ASP B O 1
ATOM 3170 N N . GLN B 1 115 ? -4.57 -34.875 -5.363 1 84.44 115 GLN B N 1
ATOM 3171 C CA . GLN B 1 115 ? -5.453 -34.156 -4.453 1 84.44 115 GLN B CA 1
ATOM 3172 C C . GLN B 1 115 ? -4.82 -34 -3.074 1 84.44 115 GLN B C 1
ATOM 3174 O O . GLN B 1 115 ? -5.438 -33.438 -2.158 1 84.44 115 GLN B O 1
ATOM 3179 N N . GLU B 1 116 ? -3.652 -34.469 -2.982 1 92.56 116 GLU B N 1
ATOM 3180 C CA . GLU B 1 116 ? -2.938 -34.344 -1.717 1 92.56 116 GLU B CA 1
ATOM 3181 C C . GLU B 1 116 ? -2.432 -32.906 -1.521 1 92.56 116 GLU B C 1
ATOM 3183 O O . GLU B 1 116 ? -2.15 -32.219 -2.494 1 92.56 116 GLU B O 1
ATOM 3188 N N . LEU B 1 117 ? -2.389 -32.562 -0.198 1 97 117 LEU B N 1
ATOM 3189 C CA . LEU B 1 117 ? -1.762 -31.297 0.136 1 97 117 LEU B CA 1
ATOM 3190 C C . LEU B 1 117 ? -0.253 -31.359 -0.078 1 97 117 LEU B C 1
ATOM 3192 O O . LEU B 1 117 ? 0.388 -32.344 0.281 1 97 117 LEU B O 1
ATOM 3196 N N . VAL B 1 118 ? 0.309 -30.375 -0.707 1 98.12 118 VAL B N 1
ATOM 3197 C CA . VAL B 1 118 ? 1.718 -30.344 -1.086 1 98.12 118 VAL B CA 1
ATOM 3198 C C . VAL B 1 118 ? 2.479 -29.406 -0.142 1 98.12 118 VAL B C 1
ATOM 3200 O O . VAL B 1 118 ? 2.012 -28.312 0.169 1 98.12 118 VAL B O 1
ATOM 3203 N N . PHE B 1 119 ? 3.592 -29.875 0.327 1 98.38 119 PHE B N 1
ATOM 3204 C CA . PHE B 1 119 ? 4.5 -29.125 1.184 1 98.38 119 PHE B CA 1
ATOM 3205 C C . PHE B 1 119 ? 5.855 -28.938 0.511 1 98.38 119 PHE B C 1
ATOM 3207 O O . PHE B 1 119 ? 6.105 -29.516 -0.555 1 98.38 119 PHE B O 1
ATOM 3214 N N . GLU B 1 120 ? 6.727 -28.156 1.124 1 98.31 120 GLU B N 1
ATOM 3215 C CA . GLU B 1 120 ? 8 -27.797 0.511 1 98.31 120 GLU B CA 1
ATOM 3216 C C . GLU B 1 120 ? 8.883 -29.031 0.329 1 98.31 120 GLU B C 1
ATOM 3218 O O . GLU B 1 120 ? 9.773 -29.031 -0.523 1 98.31 120 GLU B O 1
ATOM 3223 N N . ASN B 1 121 ? 8.617 -30.031 1.095 1 97.06 121 ASN B N 1
ATOM 3224 C CA . ASN B 1 121 ? 9.43 -31.25 0.984 1 97.06 121 ASN B CA 1
ATOM 3225 C C . ASN B 1 121 ? 8.781 -32.281 0.054 1 97.06 121 ASN B C 1
ATOM 3227 O O . ASN B 1 121 ? 9.32 -33.344 -0.141 1 97.06 121 ASN B O 1
ATOM 3231 N N . SER B 1 122 ? 7.641 -31.938 -0.518 1 97.19 122 SER B N 1
ATOM 3232 C CA . SER B 1 122 ? 7.008 -32.844 -1.476 1 97.19 122 SER B CA 1
ATOM 3233 C C . SER B 1 122 ? 7.848 -32.969 -2.738 1 97.19 122 SER B C 1
ATOM 3235 O O . SER B 1 122 ? 8.672 -32.125 -3.045 1 97.19 122 SER B O 1
ATOM 3237 N N . LYS B 1 123 ? 7.633 -34.062 -3.426 1 94.5 123 LYS B N 1
ATOM 3238 C CA . LYS B 1 123 ? 8.367 -34.344 -4.66 1 94.5 123 LYS B CA 1
ATOM 3239 C C . LYS B 1 123 ? 8 -33.344 -5.746 1 94.5 123 LYS B C 1
ATOM 3241 O O . LYS B 1 123 ? 6.828 -33 -5.934 1 94.5 123 LYS B O 1
ATOM 3246 N N . LYS B 1 124 ? 9.023 -32.781 -6.398 1 94.81 124 LYS B N 1
ATOM 3247 C CA . LYS B 1 124 ? 8.789 -31.953 -7.559 1 94.81 124 LYS B CA 1
ATOM 3248 C C . LYS B 1 124 ? 8.477 -32.781 -8.797 1 94.81 124 LYS B C 1
ATOM 3250 O O . LYS B 1 124 ? 9.086 -33.844 -9.008 1 94.81 124 LYS B O 1
ATOM 3255 N N . VAL B 1 125 ? 7.453 -32.344 -9.516 1 90.25 125 VAL B N 1
ATOM 3256 C CA . VAL B 1 125 ? 6.973 -33.094 -10.68 1 90.25 125 VAL B CA 1
ATOM 3257 C C . VAL B 1 125 ? 7.09 -32.219 -11.93 1 90.25 125 VAL B C 1
ATOM 3259 O O . VAL B 1 125 ? 6.602 -31.094 -11.961 1 90.25 125 VAL B O 1
ATOM 3262 N N . VAL B 1 126 ? 7.766 -32.719 -12.922 1 87.19 126 VAL B N 1
ATOM 3263 C CA . VAL B 1 126 ? 7.965 -31.969 -14.164 1 87.19 126 VAL B CA 1
ATOM 3264 C C . VAL B 1 126 ? 6.656 -31.922 -14.945 1 87.19 126 VAL B C 1
ATOM 3266 O O . VAL B 1 126 ? 6.156 -32.938 -15.406 1 87.19 126 VAL B O 1
ATOM 3269 N N . VAL B 1 127 ? 6.094 -30.75 -15.109 1 88.25 127 VAL B N 1
ATOM 3270 C CA . VAL B 1 127 ? 4.883 -30.531 -15.891 1 88.25 127 VAL B CA 1
ATOM 3271 C C . VAL B 1 127 ? 5.246 -30.328 -17.359 1 88.25 127 VAL B C 1
ATOM 3273 O O . VAL B 1 127 ? 4.637 -30.938 -18.25 1 88.25 127 VAL B O 1
ATOM 3276 N N . ASN B 1 128 ? 6.207 -29.578 -17.594 1 89.69 128 ASN B N 1
ATOM 3277 C CA . ASN B 1 128 ? 6.742 -29.281 -18.922 1 89.69 128 ASN B CA 1
ATOM 3278 C C . ASN B 1 128 ? 8.102 -28.594 -18.844 1 89.69 128 ASN B C 1
ATOM 3280 O O . ASN B 1 128 ? 8.688 -28.484 -17.766 1 89.69 128 ASN B O 1
ATOM 3284 N N . GLY B 1 129 ? 8.625 -28.266 -19.953 1 84.69 129 GLY B N 1
ATOM 3285 C CA . GLY B 1 129 ? 9.961 -27.703 -20.016 1 84.69 129 GLY B CA 1
ATOM 3286 C C . GLY B 1 129 ? 10.07 -26.375 -19.281 1 84.69 129 GLY B C 1
ATOM 3287 O O . GLY B 1 129 ? 11.117 -26.062 -18.703 1 84.69 129 GLY B O 1
ATOM 3288 N N . LEU B 1 130 ? 9.039 -25.609 -19.328 1 82.81 130 LEU B N 1
ATOM 3289 C CA . LEU B 1 130 ? 9.031 -24.312 -18.656 1 82.81 130 LEU B CA 1
ATOM 3290 C C . LEU B 1 130 ? 9.18 -24.484 -17.141 1 82.81 130 LEU B C 1
ATOM 3292 O O . LEU B 1 130 ? 9.984 -23.797 -16.516 1 82.81 130 LEU B O 1
ATOM 3296 N N . ILE B 1 131 ? 8.539 -25.453 -16.625 1 88.25 131 ILE B N 1
ATOM 3297 C CA . ILE B 1 131 ? 8.523 -25.672 -15.188 1 88.25 131 ILE B CA 1
ATOM 3298 C C . ILE B 1 131 ? 9.812 -26.375 -14.758 1 88.25 131 ILE B C 1
ATOM 3300 O O . ILE B 1 131 ? 10.375 -26.062 -13.711 1 88.25 131 ILE B O 1
ATOM 3304 N N . SER B 1 132 ? 10.273 -27.297 -15.578 1 88.44 132 SER B N 1
ATOM 3305 C CA . SER B 1 132 ? 11.523 -27.984 -15.242 1 88.44 132 SER B CA 1
ATOM 3306 C C . SER B 1 132 ? 12.68 -27 -15.141 1 88.44 132 SER B C 1
ATOM 3308 O O . SER B 1 132 ? 13.562 -27.156 -14.289 1 88.44 132 SER B O 1
ATOM 3310 N N . GLY B 1 133 ? 12.727 -26.078 -16.047 1 88.25 133 GLY B N 1
ATOM 3311 C CA . GLY B 1 133 ? 13.75 -25.047 -15.977 1 88.25 133 GLY B CA 1
ATOM 3312 C C . GLY B 1 133 ? 13.734 -24.281 -14.672 1 88.25 133 GLY B C 1
ATOM 3313 O O . GLY B 1 133 ? 14.789 -23.922 -14.133 1 88.25 133 GLY B O 1
ATOM 3314 N N . ARG B 1 134 ? 12.602 -24.078 -14.125 1 91.06 134 ARG B N 1
ATOM 3315 C CA . ARG B 1 134 ? 12.461 -23.344 -12.875 1 91.06 134 ARG B CA 1
ATOM 3316 C C . ARG B 1 134 ? 13.039 -24.141 -11.703 1 91.06 134 ARG B C 1
ATOM 3318 O O . ARG B 1 134 ? 13.609 -23.547 -10.781 1 91.06 134 ARG B O 1
ATOM 3325 N N . VAL B 1 135 ? 12.867 -25.422 -11.75 1 93.06 135 VAL B N 1
ATOM 3326 C CA . VAL B 1 135 ? 13.43 -26.281 -10.711 1 93.06 135 VAL B CA 1
ATOM 3327 C C . VAL B 1 135 ? 14.945 -26.141 -10.688 1 93.06 135 VAL B C 1
ATOM 3329 O O . VAL B 1 135 ? 15.547 -26.016 -9.617 1 93.06 135 VAL B O 1
ATOM 3332 N N . ASP B 1 136 ? 15.523 -26.156 -11.836 1 92.44 136 ASP B N 1
ATOM 3333 C CA . ASP B 1 136 ? 16.969 -25.984 -11.945 1 92.44 136 ASP B CA 1
ATOM 3334 C C . ASP B 1 136 ? 17.406 -24.641 -11.375 1 92.44 136 ASP B C 1
ATOM 3336 O O . ASP B 1 136 ? 18.406 -24.562 -10.656 1 92.44 136 ASP B O 1
ATOM 3340 N N . ILE B 1 137 ? 16.703 -23.656 -11.688 1 94.19 137 ILE B N 1
ATOM 3341 C CA . ILE B 1 137 ? 17.016 -22.312 -11.219 1 94.19 137 ILE B CA 1
ATOM 3342 C C . ILE B 1 137 ? 16.891 -22.25 -9.703 1 94.19 137 ILE B C 1
ATOM 3344 O O . ILE B 1 137 ? 17.75 -21.672 -9.023 1 94.19 137 ILE B O 1
ATOM 3348 N N . GLU B 1 138 ? 15.867 -22.859 -9.117 1 95.69 138 GLU B N 1
ATOM 3349 C CA . GLU B 1 138 ? 15.727 -22.938 -7.668 1 95.69 138 GLU B CA 1
ATOM 3350 C C . GLU B 1 138 ? 16.969 -23.516 -7.02 1 95.69 138 GLU B C 1
ATOM 3352 O O . GLU B 1 138 ? 17.484 -22.984 -6.035 1 95.69 138 GLU B O 1
ATOM 3357 N N . ASN B 1 139 ? 17.375 -24.609 -7.609 1 96.12 139 ASN B N 1
ATOM 3358 C CA . ASN B 1 139 ? 18.547 -25.281 -7.055 1 96.12 139 ASN B CA 1
ATOM 3359 C C . ASN B 1 139 ? 19.781 -24.406 -7.094 1 96.12 139 ASN B C 1
ATOM 3361 O O . ASN B 1 139 ? 20.594 -24.406 -6.16 1 96.12 139 ASN B O 1
ATOM 3365 N N . GLN B 1 140 ? 19.938 -23.703 -8.148 1 97 140 GLN B N 1
ATOM 3366 C CA . GLN B 1 140 ? 21.047 -22.75 -8.258 1 97 140 GLN B CA 1
ATOM 3367 C C . GLN B 1 140 ? 21 -21.719 -7.141 1 97 140 GLN B C 1
ATOM 3369 O O . GLN B 1 140 ? 21.984 -21.5 -6.445 1 97 140 GLN B O 1
ATOM 3374 N N . TYR B 1 141 ? 19.859 -21.141 -6.941 1 98.06 141 TYR B N 1
ATOM 3375 C CA . TYR B 1 141 ? 19.719 -20.109 -5.922 1 98.06 141 TYR B CA 1
ATOM 3376 C C . TYR B 1 141 ? 19.938 -20.672 -4.527 1 98.06 141 TYR B C 1
ATOM 3378 O O . TYR B 1 141 ? 20.578 -20.047 -3.684 1 98.06 141 TYR B O 1
ATOM 3386 N N . LEU B 1 142 ? 19.438 -21.859 -4.32 1 98.19 142 LEU B N 1
ATOM 3387 C CA . LEU B 1 142 ? 19.625 -22.516 -3.031 1 98.19 142 LEU B CA 1
ATOM 3388 C C . LEU B 1 142 ? 21.109 -22.797 -2.787 1 98.19 142 LEU B C 1
ATOM 3390 O O . LEU B 1 142 ? 21.578 -22.734 -1.646 1 98.19 142 LEU B O 1
ATOM 3394 N N . SER B 1 143 ? 21.844 -23.078 -3.816 1 97.62 143 SER B N 1
ATOM 3395 C CA . SER B 1 143 ? 23.266 -23.406 -3.703 1 97.62 143 SER B CA 1
ATOM 3396 C C . SER B 1 143 ? 24.062 -22.234 -3.156 1 97.62 143 SER B C 1
ATOM 3398 O O . SER B 1 143 ? 25.156 -22.422 -2.607 1 97.62 143 SER B O 1
ATOM 3400 N N . ILE B 1 144 ? 23.531 -21.031 -3.275 1 97.5 144 ILE B N 1
ATOM 3401 C CA . ILE B 1 144 ? 24.266 -19.875 -2.775 1 97.5 144 ILE B CA 1
ATOM 3402 C C . ILE B 1 144 ? 23.625 -19.359 -1.493 1 97.5 144 ILE B C 1
ATOM 3404 O O . ILE B 1 144 ? 23.875 -18.234 -1.066 1 97.5 144 ILE B O 1
ATOM 3408 N N . GLY B 1 145 ? 22.688 -20.141 -0.972 1 97.62 145 GLY B N 1
ATOM 3409 C CA . GLY B 1 145 ? 22.062 -19.797 0.295 1 97.62 145 GLY B CA 1
ATOM 3410 C C . GLY B 1 145 ? 20.906 -18.828 0.147 1 97.62 145 GLY B C 1
ATOM 3411 O O . GLY B 1 145 ? 20.438 -18.266 1.133 1 97.62 145 GLY B O 1
ATOM 3412 N N . ALA B 1 146 ? 20.406 -18.625 -1.05 1 98.44 146 ALA B N 1
ATOM 3413 C CA . ALA B 1 146 ? 19.25 -17.75 -1.267 1 98.44 146 ALA B CA 1
ATOM 3414 C C . ALA B 1 146 ? 17.969 -18.391 -0.714 1 98.44 146 ALA B C 1
ATOM 3416 O O . ALA B 1 146 ? 17.922 -19.594 -0.504 1 98.44 146 ALA B O 1
ATOM 3417 N N . ILE B 1 147 ? 17.062 -17.547 -0.401 1 98.81 147 ILE B N 1
ATOM 3418 C CA . ILE B 1 147 ? 15.734 -18 0.008 1 98.81 147 ILE B CA 1
ATOM 3419 C C . ILE B 1 147 ? 14.82 -18.078 -1.212 1 98.81 147 ILE B C 1
ATOM 3421 O O . ILE B 1 147 ? 14.828 -17.188 -2.068 1 98.81 147 ILE B O 1
ATOM 3425 N N . VAL B 1 148 ? 14.094 -19.141 -1.319 1 98.62 148 VAL B N 1
ATOM 3426 C CA . VAL B 1 148 ? 13.203 -19.344 -2.455 1 98.62 148 VAL B CA 1
ATOM 3427 C C . VAL B 1 148 ? 11.75 -19.234 -2.002 1 98.62 148 VAL B C 1
ATOM 3429 O O . VAL B 1 148 ? 11.344 -19.844 -1.016 1 98.62 148 VAL B O 1
ATOM 3432 N N . VAL B 1 149 ? 10.992 -18.406 -2.648 1 98.75 149 VAL B N 1
ATOM 3433 C CA . VAL B 1 149 ? 9.555 -18.312 -2.445 1 98.75 149 VAL B CA 1
ATOM 3434 C C . VAL B 1 149 ? 8.82 -18.938 -3.629 1 98.75 149 VAL B C 1
ATOM 3436 O O . VAL B 1 149 ? 9.172 -18.703 -4.785 1 98.75 149 VAL B O 1
ATOM 3439 N N . GLN B 1 150 ? 7.867 -19.734 -3.338 1 98.44 150 GLN B N 1
ATOM 3440 C CA . GLN B 1 150 ? 7.078 -20.438 -4.348 1 98.44 150 GLN B CA 1
ATOM 3441 C C . GLN B 1 150 ? 5.609 -20.016 -4.277 1 98.44 150 GLN B C 1
ATOM 3443 O O . GLN B 1 150 ? 4.789 -20.719 -3.68 1 98.44 150 GLN B O 1
ATOM 3448 N N . PRO B 1 151 ? 5.293 -18.953 -4.953 1 98.19 151 PRO B N 1
ATOM 3449 C CA . PRO B 1 151 ? 3.896 -18.516 -4.938 1 98.19 151 PRO B CA 1
ATOM 3450 C C . PRO B 1 151 ? 2.977 -19.453 -5.719 1 98.19 151 PRO B C 1
ATOM 3452 O O . PRO B 1 151 ? 3.381 -20 -6.742 1 98.19 151 PRO B O 1
ATOM 3455 N N . SER B 1 152 ? 1.778 -19.625 -5.203 1 97.81 152 SER B N 1
ATOM 3456 C CA . SER B 1 152 ? 0.703 -20.188 -6.016 1 97.81 152 SER B CA 1
ATOM 3457 C C . SER B 1 152 ? 0.205 -19.188 -7.047 1 97.81 152 SER B C 1
ATOM 3459 O O . SER B 1 152 ? 0.87 -18.188 -7.316 1 97.81 152 SER B O 1
ATOM 3461 N N . PHE B 1 153 ? -0.921 -19.5 -7.742 1 97.19 153 PHE B N 1
ATOM 3462 C CA . PHE B 1 153 ? -1.457 -18.547 -8.711 1 97.19 153 PHE B CA 1
ATOM 3463 C C . PHE B 1 153 ? -1.812 -17.234 -8.047 1 97.19 153 PHE B C 1
ATOM 3465 O O . PHE B 1 153 ? -2.697 -17.172 -7.188 1 97.19 153 PHE B O 1
ATOM 3472 N N . VAL B 1 154 ? -1.118 -16.219 -8.438 1 97.38 154 VAL B N 1
ATOM 3473 C CA . VAL B 1 154 ? -1.318 -14.898 -7.828 1 97.38 154 VAL B CA 1
ATOM 3474 C C . VAL B 1 154 ? -2.619 -14.289 -8.344 1 97.38 154 VAL B C 1
ATOM 3476 O O . VAL B 1 154 ? -2.926 -14.375 -9.531 1 97.38 154 VAL B O 1
ATOM 3479 N N . PHE B 1 155 ? -3.389 -13.734 -7.418 1 96.81 155 PHE B N 1
ATOM 3480 C CA . PHE B 1 155 ? -4.594 -13.016 -7.797 1 96.81 155 PHE B CA 1
ATOM 3481 C C . PHE B 1 155 ? -4.66 -11.664 -7.09 1 96.81 155 PHE B C 1
ATOM 3483 O O . PHE B 1 155 ? -3.809 -11.352 -6.254 1 96.81 155 PHE B O 1
ATOM 3490 N N . GLY B 1 156 ? -5.68 -10.883 -7.508 1 95.06 156 GLY B N 1
ATOM 3491 C CA . GLY B 1 156 ? -5.871 -9.539 -6.984 1 95.06 156 GLY B CA 1
ATOM 3492 C C . GLY B 1 156 ? -5.547 -8.453 -7.996 1 95.06 156 GLY B C 1
ATOM 3493 O O . GLY B 1 156 ? -4.801 -8.688 -8.945 1 95.06 156 GLY B O 1
ATOM 3494 N N . ARG B 1 157 ? -6.164 -7.301 -7.824 1 91.38 157 ARG B N 1
ATOM 3495 C CA . ARG B 1 157 ? -5.957 -6.133 -8.672 1 91.38 157 ARG B CA 1
ATOM 3496 C C . ARG B 1 157 ? -6.141 -6.488 -10.148 1 91.38 157 ARG B C 1
ATOM 3498 O O . ARG B 1 157 ? -7.195 -6.988 -10.539 1 91.38 157 ARG B O 1
ATOM 3505 N N . LYS B 1 158 ? -5.082 -6.496 -10.922 1 86.12 158 LYS B N 1
ATOM 3506 C CA . LYS B 1 158 ? -5.191 -6.77 -12.352 1 86.12 158 LYS B CA 1
ATOM 3507 C C . LYS B 1 158 ? -5.348 -8.266 -12.617 1 86.12 158 LYS B C 1
ATOM 3509 O O . LYS B 1 158 ? -5.516 -8.688 -13.758 1 86.12 158 LYS B O 1
ATOM 3514 N N . GLY B 1 159 ? -5.395 -9.055 -11.57 1 80.19 159 GLY B N 1
ATOM 3515 C CA . GLY B 1 159 ? -5.641 -10.484 -11.68 1 80.19 159 GLY B CA 1
ATOM 3516 C C . GLY B 1 159 ? -4.371 -11.312 -11.695 1 80.19 159 GLY B C 1
ATOM 3517 O O . GLY B 1 159 ? -4.266 -12.312 -10.977 1 80.19 159 GLY B O 1
ATOM 3518 N N . SER B 1 160 ? -3.357 -10.93 -12.531 1 87.44 160 SER B N 1
ATOM 3519 C CA . SER B 1 160 ? -2.121 -11.68 -12.742 1 87.44 160 SER B CA 1
ATOM 3520 C C . SER B 1 160 ? -2.406 -13.078 -13.266 1 87.44 160 SER B C 1
ATOM 3522 O O . SER B 1 160 ? -3.057 -13.242 -14.305 1 87.44 160 SER B O 1
ATOM 3524 N N . ALA B 1 161 ? -1.966 -14.141 -12.602 1 89.94 161 ALA B N 1
ATOM 3525 C CA . ALA B 1 161 ? -2.15 -15.508 -13.078 1 89.94 161 ALA B CA 1
ATOM 3526 C C . ALA B 1 161 ? -3.619 -15.914 -13.016 1 89.94 161 ALA B C 1
ATOM 3528 O O . ALA B 1 161 ? -4.086 -16.703 -13.852 1 89.94 161 ALA B O 1
ATOM 3529 N N . SER B 1 162 ? -4.379 -15.375 -12.156 1 93.12 162 SER B N 1
ATOM 3530 C CA . SER B 1 162 ? -5.785 -15.727 -12 1 93.12 162 SER B CA 1
ATOM 3531 C C . SER B 1 162 ? -6.625 -15.18 -13.156 1 93.12 162 SER B C 1
ATOM 3533 O O . SER B 1 162 ? -7.754 -15.625 -13.375 1 93.12 162 SER B O 1
ATOM 3535 N N . GLY B 1 163 ? -6.094 -14.219 -13.836 1 93.88 163 GLY B N 1
ATOM 3536 C CA . GLY B 1 163 ? -6.805 -13.609 -14.953 1 93.88 163 GLY B CA 1
ATOM 3537 C C . GLY B 1 163 ? -7.23 -14.609 -16.016 1 93.88 163 GLY B C 1
ATOM 3538 O O . GLY B 1 163 ? -8.25 -14.422 -16.672 1 93.88 163 GLY B O 1
ATOM 3539 N N . VAL B 1 164 ? -6.473 -15.688 -16.141 1 93.88 164 VAL B N 1
ATOM 3540 C CA . VAL B 1 164 ? -6.77 -16.703 -17.156 1 93.88 164 VAL B CA 1
ATOM 3541 C C . VAL B 1 164 ? -8.141 -17.312 -16.875 1 93.88 164 VAL B C 1
ATOM 3543 O O . VAL B 1 164 ? -8.898 -17.594 -17.812 1 93.88 164 VAL B O 1
ATOM 3546 N N . TYR B 1 165 ? -8.461 -17.484 -15.68 1 94.19 165 TYR B N 1
ATOM 3547 C CA . TYR B 1 165 ? -9.75 -18.078 -15.328 1 94.19 165 TYR B CA 1
ATOM 3548 C C . TYR B 1 165 ? -10.883 -17.078 -15.547 1 94.19 165 TYR B C 1
ATOM 3550 O O . TYR B 1 165 ? -12 -17.469 -15.906 1 94.19 165 TYR B O 1
ATOM 3558 N N . PHE B 1 166 ? -10.594 -15.797 -15.234 1 95.19 166 PHE B N 1
ATOM 3559 C CA . PHE B 1 166 ? -11.578 -14.773 -15.555 1 95.19 166 PHE B CA 1
ATOM 3560 C C . PHE B 1 166 ? -11.828 -14.719 -17.062 1 95.19 166 PHE B C 1
ATOM 3562 O O . PHE B 1 166 ? -12.977 -14.602 -17.5 1 95.19 166 PHE B O 1
ATOM 3569 N N . ASP B 1 167 ? -10.781 -14.883 -17.812 1 93.81 167 ASP B N 1
ATOM 3570 C CA . ASP B 1 167 ? -10.898 -14.922 -19.266 1 93.81 167 ASP B CA 1
ATOM 3571 C C . ASP B 1 167 ? -11.734 -16.125 -19.719 1 93.81 167 ASP B C 1
ATOM 3573 O O . ASP B 1 167 ? -12.625 -15.984 -20.547 1 93.81 167 ASP B O 1
ATOM 3577 N N . ILE B 1 168 ? -11.445 -17.266 -19.219 1 93.19 168 ILE B N 1
ATOM 3578 C CA . ILE B 1 168 ? -12.148 -18.5 -19.578 1 93.19 168 ILE B CA 1
ATOM 3579 C C . ILE B 1 168 ? -13.641 -18.344 -19.297 1 93.19 168 ILE B C 1
ATOM 3581 O O . ILE B 1 168 ? -14.477 -18.719 -20.109 1 93.19 168 ILE B O 1
ATOM 3585 N N . ALA B 1 169 ? -13.984 -17.781 -18.188 1 93.81 169 ALA B N 1
ATOM 3586 C CA . ALA B 1 169 ? -15.367 -17.656 -17.734 1 93.81 169 ALA B CA 1
ATOM 3587 C C . ALA B 1 169 ? -16.125 -16.625 -18.578 1 93.81 169 ALA B C 1
ATOM 3589 O O . ALA B 1 169 ? -17.359 -16.688 -18.672 1 93.81 169 ALA B O 1
ATOM 3590 N N . THR B 1 170 ? -15.367 -15.656 -19.141 1 93.06 170 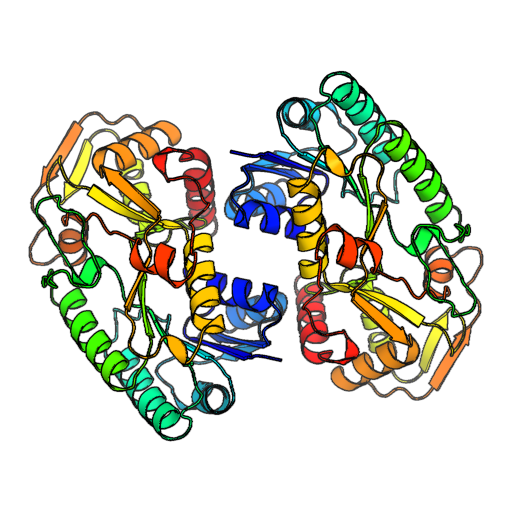THR B N 1
ATOM 3591 C CA . THR B 1 170 ? -16.078 -14.516 -19.703 1 93.06 170 THR B CA 1
ATOM 3592 C C . THR B 1 170 ? -15.969 -14.508 -21.234 1 93.06 170 THR B C 1
ATOM 3594 O O . THR B 1 170 ? -16.672 -13.75 -21.906 1 93.06 170 THR B O 1
ATOM 3597 N N . LYS B 1 171 ? -15.008 -15.219 -21.812 1 85.62 171 LYS B N 1
ATOM 3598 C CA . LYS B 1 171 ? -14.742 -15.172 -23.234 1 85.62 171 LYS B CA 1
ATOM 3599 C C . LYS B 1 171 ? -15.898 -15.773 -24.031 1 85.62 171 LYS B C 1
ATOM 3601 O O . LYS B 1 171 ? -16.219 -15.305 -25.125 1 85.62 171 LYS B O 1
ATOM 3606 N N . HIS B 1 172 ? -16.438 -16.953 -23.641 1 75.06 172 HIS B N 1
ATOM 3607 C CA . HIS B 1 172 ? -17.484 -17.609 -24.438 1 75.06 172 HIS B CA 1
ATOM 3608 C C . HIS B 1 172 ? -18.766 -17.75 -23.641 1 75.06 172 HIS B C 1
ATOM 3610 O O . HIS B 1 172 ? -18.75 -17.844 -22.406 1 75.06 172 HIS B O 1
ATOM 3616 N N . THR B 1 173 ? -19.812 -17.5 -24.375 1 76.62 173 THR B N 1
ATOM 3617 C CA . THR B 1 173 ? -21.125 -17.672 -23.766 1 76.62 173 THR B CA 1
ATOM 3618 C C . THR B 1 173 ? -21.562 -19.141 -23.828 1 76.62 173 THR B C 1
ATOM 3620 O O . THR B 1 173 ? -21.484 -19.766 -24.891 1 76.62 173 THR B O 1
ATOM 3623 N N . GLY B 1 174 ? -21.844 -19.719 -22.719 1 82.25 174 GLY B N 1
ATOM 3624 C CA . GLY B 1 174 ? -22.547 -20.984 -22.625 1 82.25 174 GLY B CA 1
ATOM 3625 C C . GLY B 1 174 ? -21.609 -22.156 -22.312 1 82.25 174 GLY B C 1
ATOM 3626 O O . GLY B 1 174 ? -21.672 -22.719 -21.219 1 82.25 174 GLY B O 1
ATOM 3627 N N . ASP B 1 175 ? -20.656 -22.438 -23.312 1 89.88 175 ASP B N 1
ATOM 3628 C CA . ASP B 1 175 ? -19.828 -23.625 -23.141 1 89.88 175 ASP B CA 1
ATOM 3629 C C . ASP B 1 175 ? -18.422 -23.25 -22.688 1 89.88 175 ASP B C 1
ATOM 3631 O O . ASP B 1 175 ? -17.75 -22.422 -23.328 1 89.88 175 ASP B O 1
ATOM 3635 N N . VAL B 1 176 ? -18.031 -23.828 -21.609 1 94.44 176 VAL B N 1
ATOM 3636 C CA . VAL B 1 176 ? -16.719 -23.562 -21.047 1 94.44 176 VAL B CA 1
ATOM 3637 C C . VAL B 1 176 ? -15.852 -24.812 -21.125 1 94.44 176 VAL B C 1
ATOM 3639 O O . VAL B 1 176 ? -16.328 -25.922 -20.828 1 94.44 176 VAL B O 1
ATOM 3642 N N . THR B 1 177 ? -14.664 -24.672 -21.562 1 93.62 177 THR B N 1
ATOM 3643 C CA . THR B 1 177 ? -13.695 -25.766 -21.578 1 93.62 177 THR B CA 1
ATOM 3644 C C . THR B 1 177 ? -12.625 -25.562 -20.516 1 93.62 177 THR B C 1
ATOM 3646 O O . THR B 1 177 ? -12.039 -24.469 -20.422 1 93.62 177 THR B O 1
ATOM 3649 N N . ILE B 1 178 ? -12.445 -26.5 -19.734 1 94.5 178 ILE B N 1
ATOM 3650 C CA . ILE B 1 178 ? -11.406 -26.516 -18.719 1 94.5 178 ILE B CA 1
ATOM 3651 C C . ILE B 1 178 ? -10.406 -27.625 -19 1 94.5 178 ILE B C 1
ATOM 3653 O O . ILE B 1 178 ? -10.797 -28.766 -19.281 1 94.5 178 ILE B O 1
ATOM 3657 N N . PHE B 1 179 ? -9.164 -27.25 -19.109 1 95.56 179 PHE B N 1
ATOM 3658 C CA . PHE B 1 179 ? -8.141 -28.297 -19.219 1 95.56 179 PHE B CA 1
ATOM 3659 C C . PHE B 1 179 ? -7.992 -29.047 -17.922 1 95.56 179 PHE B C 1
ATOM 3661 O O . PHE B 1 179 ? -7.875 -28.438 -16.844 1 95.56 179 PHE B O 1
ATOM 3668 N N . GLY B 1 180 ? -7.957 -30.406 -17.969 1 94.56 180 GLY B N 1
ATOM 3669 C CA . GLY B 1 180 ? -7.828 -31.219 -16.781 1 94.56 180 GLY B CA 1
ATOM 3670 C C . GLY B 1 180 ? -9.117 -31.922 -16.391 1 94.56 180 GLY B C 1
ATOM 3671 O O . GLY B 1 180 ? -9.898 -32.312 -17.25 1 94.56 180 GLY B O 1
ATOM 3672 N N . LYS B 1 181 ? -9.25 -32.188 -15.125 1 94.31 181 LYS B N 1
ATOM 3673 C CA . LYS B 1 181 ? -10.375 -33 -14.625 1 94.31 181 LYS B CA 1
ATOM 3674 C C . LYS B 1 181 ? -11.32 -32.125 -13.789 1 94.31 181 LYS B C 1
ATOM 3676 O O . LYS B 1 181 ? -10.93 -31.078 -13.281 1 94.31 181 LYS B O 1
ATOM 3681 N N . ALA B 1 182 ? -12.508 -32.562 -13.664 1 93.62 182 ALA B N 1
ATOM 3682 C CA . ALA B 1 182 ? -13.539 -31.875 -12.898 1 93.62 182 ALA B CA 1
ATOM 3683 C C . ALA B 1 182 ? -13.141 -31.734 -11.43 1 93.62 182 ALA B C 1
ATOM 3685 O O . ALA B 1 182 ? -13.578 -30.812 -10.75 1 93.62 182 ALA B O 1
ATOM 3686 N N . THR B 1 183 ? -12.289 -32.594 -10.977 1 93.5 183 THR B N 1
ATOM 3687 C CA . THR B 1 183 ? -11.93 -32.625 -9.562 1 93.5 183 THR B CA 1
ATOM 3688 C C . THR B 1 183 ? -10.734 -31.719 -9.281 1 93.5 183 THR B C 1
ATOM 3690 O O . THR B 1 183 ? -10.273 -31.625 -8.141 1 93.5 183 THR B O 1
ATOM 3693 N N . GLN B 1 184 ? -10.305 -31.047 -10.242 1 94.56 184 GLN B N 1
ATOM 3694 C CA . GLN B 1 184 ? -9.055 -30.312 -10.109 1 94.56 184 GLN B CA 1
ATOM 3695 C C . GLN B 1 184 ? -9.219 -29.109 -9.188 1 94.56 184 GLN B C 1
ATOM 3697 O O . GLN B 1 184 ? -10.258 -28.438 -9.211 1 94.56 184 GLN B O 1
ATOM 3702 N N . TYR B 1 185 ? -8.203 -28.922 -8.312 1 96.56 185 TYR B N 1
ATOM 3703 C CA . TYR B 1 185 ? -8.047 -27.734 -7.48 1 96.56 185 TYR B CA 1
ATOM 3704 C C . TYR B 1 185 ? -6.902 -26.859 -7.977 1 96.56 185 TYR B C 1
ATOM 3706 O O . TYR B 1 185 ? -5.949 -27.359 -8.578 1 96.56 185 TYR B O 1
ATOM 3714 N N . ARG B 1 186 ? -7.043 -25.625 -7.723 1 96.31 186 ARG B N 1
ATOM 3715 C CA . ARG B 1 186 ? -5.957 -24.672 -7.934 1 96.31 186 ARG B CA 1
ATOM 3716 C C . ARG B 1 186 ? -5.715 -23.844 -6.68 1 96.31 186 ARG B C 1
ATOM 3718 O O . ARG B 1 186 ? -6.664 -23.438 -6.004 1 96.31 186 ARG B O 1
ATOM 3725 N N . SER B 1 187 ? -4.484 -23.656 -6.363 1 97.62 187 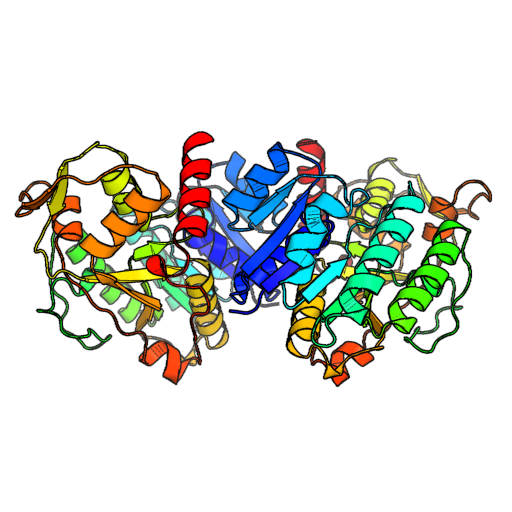SER B N 1
ATOM 3726 C CA . SER B 1 187 ? -4.09 -22.812 -5.242 1 97.62 187 SER B CA 1
ATOM 3727 C C . SER B 1 187 ? -3.85 -21.375 -5.691 1 97.62 187 SER B C 1
ATOM 3729 O O . SER B 1 187 ? -3.342 -21.141 -6.789 1 97.62 187 SER B O 1
ATOM 3731 N N . PHE B 1 188 ? -4.219 -20.438 -4.777 1 98.06 188 PHE B N 1
ATOM 3732 C CA . PHE B 1 188 ? -4.137 -19.016 -5.094 1 98.06 188 PHE B CA 1
ATOM 3733 C C . PHE B 1 188 ? -3.549 -18.234 -3.924 1 98.06 188 PHE B C 1
ATOM 3735 O O . PHE B 1 188 ? -3.777 -18.578 -2.764 1 98.06 188 PHE B O 1
ATOM 3742 N N . VAL B 1 189 ? -2.818 -17.188 -4.215 1 98.38 189 VAL B N 1
ATOM 3743 C CA . VAL B 1 189 ? -2.332 -16.266 -3.201 1 98.38 189 VAL B CA 1
ATOM 3744 C C . VAL B 1 189 ? -2.523 -14.82 -3.684 1 98.38 189 VAL B C 1
ATOM 3746 O O . VAL B 1 189 ? -2.211 -14.5 -4.832 1 98.38 189 VAL B O 1
ATOM 3749 N N . HIS B 1 190 ? -3.125 -14 -2.857 1 98.12 190 HIS B N 1
ATOM 3750 C CA . HIS B 1 190 ? -3.295 -12.594 -3.215 1 98.12 190 HIS B CA 1
ATOM 3751 C C . HIS B 1 190 ? -1.956 -11.867 -3.227 1 98.12 190 HIS B C 1
ATOM 3753 O O . HIS B 1 190 ? -1.115 -12.086 -2.352 1 98.12 190 HIS B O 1
ATOM 3759 N N . SER B 1 191 ? -1.812 -10.938 -4.094 1 96.88 191 SER B N 1
ATOM 3760 C CA . SER B 1 191 ? -0.549 -10.227 -4.273 1 96.88 191 SER B CA 1
ATOM 3761 C C . SER B 1 191 ? -0.143 -9.484 -3.006 1 96.88 191 SER B C 1
ATOM 3763 O O . SER B 1 191 ? 1.041 -9.422 -2.67 1 96.88 191 SER B O 1
ATOM 3765 N N . TYR B 1 192 ? -1.108 -8.922 -2.225 1 96.69 192 TYR B N 1
ATOM 3766 C CA . TYR B 1 192 ? -0.809 -8.234 -0.976 1 96.69 192 TYR B CA 1
ATOM 3767 C C . TYR B 1 192 ? -0.242 -9.203 0.058 1 96.69 192 TYR B C 1
ATOM 3769 O O . TYR B 1 192 ? 0.758 -8.898 0.715 1 96.69 192 TYR B O 1
ATOM 3777 N N . ASP B 1 193 ? -0.923 -10.32 0.192 1 98.31 193 ASP B N 1
ATOM 3778 C CA . ASP B 1 193 ? -0.447 -11.328 1.14 1 98.31 193 ASP B CA 1
ATOM 3779 C C . ASP B 1 193 ? 0.938 -11.836 0.75 1 98.31 193 ASP B C 1
ATOM 3781 O O . ASP B 1 193 ? 1.8 -12.031 1.609 1 98.31 193 ASP B O 1
ATOM 3785 N N . LEU B 1 194 ? 1.1 -12.031 -0.55 1 98.38 194 LEU B N 1
ATOM 3786 C CA . LEU B 1 194 ? 2.393 -12.492 -1.047 1 98.38 194 LEU B CA 1
ATOM 3787 C C . LEU B 1 194 ? 3.492 -11.492 -0.708 1 98.38 194 LEU B C 1
ATOM 3789 O O . LEU B 1 194 ? 4.562 -11.883 -0.232 1 98.38 194 LEU B O 1
ATOM 3793 N N . ALA B 1 195 ? 3.248 -10.242 -0.92 1 98.12 195 ALA B N 1
ATOM 3794 C CA . ALA B 1 195 ? 4.219 -9.188 -0.633 1 98.12 195 ALA B CA 1
ATOM 3795 C C . ALA B 1 195 ? 4.621 -9.203 0.839 1 98.12 195 ALA B C 1
ATOM 3797 O O . ALA B 1 195 ? 5.797 -9.016 1.17 1 98.12 195 ALA B O 1
ATOM 3798 N N . GLN B 1 196 ? 3.67 -9.438 1.696 1 98.25 196 GLN B N 1
ATOM 3799 C CA . GLN B 1 196 ? 3.949 -9.484 3.127 1 98.25 196 GLN B CA 1
ATOM 3800 C C . GLN B 1 196 ? 4.891 -10.641 3.467 1 98.25 196 GLN B C 1
ATOM 3802 O O . GLN B 1 196 ? 5.715 -10.523 4.375 1 98.25 196 GLN B O 1
ATOM 3807 N N . LEU B 1 197 ? 4.73 -11.734 2.787 1 98.75 197 LEU B N 1
ATOM 3808 C CA . LEU B 1 197 ? 5.641 -12.852 3.025 1 98.75 197 LEU B CA 1
ATOM 3809 C C . LEU B 1 197 ? 7.078 -12.453 2.705 1 98.75 197 LEU B C 1
ATOM 3811 O O . LEU B 1 197 ? 7.996 -12.758 3.471 1 98.75 197 LEU B O 1
ATOM 3815 N N . TYR B 1 198 ? 7.309 -11.766 1.585 1 98.75 198 TYR B N 1
ATOM 3816 C CA . TYR B 1 198 ? 8.648 -11.32 1.212 1 98.75 198 TYR B CA 1
ATOM 3817 C C . TYR B 1 198 ? 9.242 -10.414 2.285 1 98.75 198 TYR B C 1
ATOM 3819 O O . TYR B 1 198 ? 10.422 -10.516 2.605 1 98.75 198 TYR B O 1
ATOM 3827 N N . LEU B 1 199 ? 8.406 -9.539 2.797 1 98.38 199 LEU B N 1
ATOM 3828 C CA . LEU B 1 199 ? 8.867 -8.633 3.842 1 98.38 199 LEU B CA 1
ATOM 3829 C C . LEU B 1 199 ? 9.281 -9.406 5.09 1 98.38 199 LEU B C 1
ATOM 3831 O O . LEU B 1 199 ? 10.352 -9.156 5.652 1 98.38 199 LEU B O 1
ATOM 3835 N N . LEU B 1 200 ? 8.422 -10.352 5.527 1 98.5 200 LEU B N 1
ATOM 3836 C CA . LEU B 1 200 ? 8.727 -11.156 6.711 1 98.5 200 LEU B CA 1
ATOM 3837 C C . LEU B 1 200 ? 10.023 -11.93 6.52 1 98.5 200 LEU B C 1
ATOM 3839 O O . LEU B 1 200 ? 10.828 -12.031 7.449 1 98.5 200 LEU B O 1
ATOM 3843 N N . ILE B 1 201 ? 10.188 -12.43 5.32 1 98.69 201 ILE B N 1
ATOM 3844 C CA . ILE B 1 201 ? 11.406 -13.172 5.004 1 98.69 201 ILE B CA 1
ATOM 3845 C C . ILE B 1 201 ? 12.609 -12.242 5.09 1 98.69 201 ILE B C 1
ATOM 3847 O O . ILE B 1 201 ? 13.617 -12.578 5.719 1 98.69 201 ILE B O 1
ATOM 3851 N N . ALA B 1 202 ? 12.531 -11.07 4.531 1 98.25 202 ALA B N 1
ATOM 3852 C CA . ALA B 1 202 ? 13.633 -10.117 4.504 1 98.25 202 ALA B CA 1
ATOM 3853 C C . ALA B 1 202 ? 14.008 -9.672 5.914 1 98.25 202 ALA B C 1
ATOM 3855 O O . ALA B 1 202 ? 15.188 -9.461 6.215 1 98.25 202 ALA B O 1
ATOM 3856 N N . LEU B 1 203 ? 13.023 -9.562 6.762 1 97.06 203 LEU B N 1
ATOM 3857 C CA . LEU B 1 203 ? 13.258 -9.086 8.125 1 97.06 203 LEU B CA 1
ATOM 3858 C C . LEU B 1 203 ? 14 -10.141 8.945 1 97.06 203 LEU B C 1
ATOM 3860 O O . LEU B 1 203 ? 14.703 -9.805 9.898 1 97.06 203 LEU B O 1
ATOM 3864 N N . ARG B 1 204 ? 13.789 -11.359 8.555 1 95.56 204 ARG B N 1
ATOM 3865 C CA . ARG B 1 204 ? 14.516 -12.43 9.234 1 95.56 204 ARG B CA 1
ATOM 3866 C C . ARG B 1 204 ? 15.898 -12.641 8.609 1 95.56 204 ARG B C 1
ATOM 3868 O O . ARG B 1 204 ? 16.828 -13.078 9.289 1 95.56 204 ARG B O 1
ATOM 3875 N N . GLY B 1 205 ? 15.984 -12.344 7.273 1 90.62 205 GLY B N 1
ATOM 3876 C CA . GLY B 1 205 ? 17.25 -12.242 6.566 1 90.62 205 GLY B CA 1
ATOM 3877 C C . GLY B 1 205 ? 18.047 -13.531 6.594 1 90.62 205 GLY B C 1
ATOM 3878 O O . GLY B 1 205 ? 17.562 -14.586 6.203 1 90.62 205 GLY B O 1
ATOM 3879 N N . GLN B 1 206 ? 19.172 -13.422 7.191 1 88.88 206 GLN B N 1
ATOM 3880 C CA . GLN B 1 206 ? 20.219 -14.438 7.129 1 88.88 206 GLN B CA 1
ATOM 3881 C C . GLN B 1 206 ? 19.797 -15.719 7.852 1 88.88 206 GLN B C 1
ATOM 3883 O O . GLN B 1 206 ? 20.219 -16.812 7.484 1 88.88 206 GLN B O 1
ATOM 3888 N N . SER B 1 207 ? 18.906 -15.617 8.766 1 95.88 207 SER B N 1
ATOM 3889 C CA . SER B 1 207 ? 18.484 -16.781 9.531 1 95.88 207 SER B CA 1
ATOM 3890 C C . SER B 1 207 ? 17.672 -17.75 8.672 1 95.88 207 SER B C 1
ATOM 3892 O O . SER B 1 207 ? 17.469 -18.906 9.055 1 95.88 207 SER B O 1
ATOM 3894 N N . LEU B 1 208 ? 17.312 -17.328 7.492 1 97.94 208 LEU B N 1
ATOM 3895 C CA . LEU B 1 208 ? 16.469 -18.156 6.645 1 97.94 208 LEU B CA 1
ATOM 3896 C C . LEU B 1 208 ? 17.219 -18.625 5.402 1 97.94 208 LEU B C 1
ATOM 3898 O O . LEU B 1 208 ? 16.609 -19.094 4.445 1 97.94 208 LEU B O 1
ATOM 3902 N N . ARG B 1 209 ? 18.5 -18.438 5.434 1 97 209 ARG B N 1
ATOM 3903 C CA . ARG B 1 209 ? 19.297 -18.828 4.273 1 97 209 ARG B CA 1
ATOM 3904 C C . ARG B 1 209 ? 19.047 -20.266 3.881 1 97 209 ARG B C 1
ATOM 3906 O O . ARG B 1 209 ? 19.047 -21.156 4.734 1 97 209 ARG B O 1
ATOM 3913 N N . GLY B 1 210 ? 18.719 -20.469 2.631 1 97.69 210 GLY B N 1
ATOM 3914 C CA . GLY B 1 210 ? 18.547 -21.812 2.09 1 97.69 210 GLY B CA 1
ATOM 3915 C C . GLY B 1 210 ? 17.125 -22.328 2.254 1 97.69 210 GLY B C 1
ATOM 3916 O O . GLY B 1 210 ? 16.828 -23.453 1.817 1 97.69 210 GLY B O 1
ATOM 3917 N N . GLU B 1 211 ? 16.297 -21.562 2.795 1 98.5 211 GLU B N 1
ATOM 3918 C CA . GLU B 1 211 ? 14.922 -22.016 3.023 1 98.5 211 GLU B CA 1
ATOM 3919 C C . GLU B 1 211 ? 14.07 -21.828 1.773 1 98.5 211 GLU B C 1
ATOM 3921 O O . GLU B 1 211 ? 14.367 -21 0.925 1 98.5 211 GLU B O 1
ATOM 3926 N N . VAL B 1 212 ? 13.062 -22.656 1.673 1 98.75 212 VAL B N 1
ATOM 3927 C CA . VAL B 1 212 ? 12.016 -22.578 0.659 1 98.75 212 VAL B CA 1
ATOM 3928 C C . VAL B 1 212 ? 10.664 -22.359 1.33 1 98.75 212 VAL B C 1
ATOM 3930 O O . VAL B 1 212 ? 10.344 -23 2.324 1 98.75 212 VAL B O 1
ATOM 3933 N N . PHE B 1 213 ? 9.875 -21.438 0.849 1 98.88 213 PHE B N 1
ATOM 3934 C CA . PHE B 1 213 ? 8.547 -21.172 1.396 1 98.88 213 PHE B CA 1
ATOM 3935 C C . PHE B 1 213 ? 7.496 -21.203 0.295 1 98.88 213 PHE B C 1
ATOM 3937 O O . PHE B 1 213 ? 7.602 -20.469 -0.689 1 98.88 213 PHE B O 1
ATOM 3944 N N . ILE B 1 214 ? 6.477 -22.016 0.463 1 98.81 214 ILE B N 1
ATOM 3945 C CA . ILE B 1 214 ? 5.277 -21.969 -0.366 1 98.81 214 ILE B CA 1
ATOM 3946 C C . ILE B 1 214 ? 4.375 -20.828 0.102 1 98.81 214 ILE B C 1
ATOM 3948 O O . ILE B 1 214 ? 4.137 -20.672 1.302 1 98.81 214 ILE B O 1
ATOM 3952 N N . ALA B 1 215 ? 4 -19.984 -0.788 1 98.75 215 ALA B N 1
ATOM 3953 C CA . ALA B 1 215 ? 3.031 -18.938 -0.504 1 98.75 215 ALA B CA 1
ATOM 3954 C C . ALA B 1 215 ? 1.662 -19.281 -1.087 1 98.75 215 ALA B C 1
ATOM 3956 O O . ALA B 1 215 ? 1.446 -19.156 -2.295 1 98.75 215 ALA B O 1
ATOM 3957 N N . ASN B 1 216 ? 0.752 -19.609 -0.301 1 98.56 216 ASN B N 1
ATOM 3958 C CA . ASN B 1 216 ? -0.613 -19.953 -0.688 1 98.56 216 ASN B CA 1
ATOM 3959 C C . ASN B 1 216 ? -1.623 -19.5 0.361 1 98.56 216 ASN B C 1
ATOM 3961 O O . ASN B 1 216 ? -1.373 -19.609 1.562 1 98.56 216 ASN B O 1
ATOM 3965 N N . SER B 1 217 ? -2.697 -19 -0.078 1 96.69 217 SER B N 1
ATOM 3966 C CA . SER B 1 217 ? -3.744 -18.562 0.838 1 96.69 217 SER B CA 1
ATOM 3967 C C . SER B 1 217 ? -4.91 -19.547 0.857 1 96.69 217 SER B C 1
ATOM 3969 O O . SER B 1 217 ? -5.434 -19.875 1.924 1 96.69 217 SER B O 1
ATOM 3971 N N . HIS B 1 218 ? -5.348 -19.891 -0.398 1 96 218 HIS B N 1
ATOM 3972 C CA . HIS B 1 218 ? -6.492 -20.797 -0.504 1 96 218 HIS B CA 1
ATOM 3973 C C . HIS B 1 218 ? -6.383 -21.672 -1.743 1 96 218 HIS B C 1
ATOM 3975 O O . HIS B 1 218 ? -5.562 -21.422 -2.625 1 96 218 HIS B O 1
ATOM 3981 N N . TYR B 1 219 ? -7.051 -22.734 -1.745 1 96.62 219 TYR B N 1
ATOM 3982 C CA . TYR B 1 219 ? -7.281 -23.5 -2.963 1 96.62 219 TYR B CA 1
ATOM 3983 C C . TYR B 1 219 ? -8.773 -23.641 -3.244 1 96.62 219 TYR B C 1
ATOM 3985 O O . TYR B 1 219 ? -9.586 -23.672 -2.318 1 96.62 219 TYR B O 1
ATOM 3993 N N . ILE B 1 220 ? -9.094 -23.625 -4.496 1 96.38 220 ILE B N 1
ATOM 3994 C CA . ILE B 1 220 ? -10.484 -23.641 -4.961 1 96.38 220 ILE B CA 1
ATOM 3995 C C . ILE B 1 220 ? -10.617 -24.625 -6.121 1 96.38 220 ILE B C 1
ATOM 3997 O O . ILE B 1 220 ? -9.688 -24.797 -6.914 1 96.38 220 ILE B O 1
ATOM 4001 N N . ARG B 1 221 ? -11.773 -25.312 -6.137 1 96.12 221 ARG B N 1
ATOM 4002 C CA . ARG B 1 221 ? -12.062 -26.078 -7.344 1 96.12 221 ARG B CA 1
ATOM 4003 C C . ARG B 1 221 ? -12.148 -25.172 -8.562 1 96.12 221 ARG B C 1
ATOM 4005 O O . ARG B 1 221 ? -12.836 -24.141 -8.539 1 96.12 221 ARG B O 1
ATOM 4012 N N . THR B 1 222 ? -11.453 -25.594 -9.586 1 95.5 222 THR B N 1
ATOM 4013 C CA . THR B 1 222 ? -11.344 -24.734 -10.766 1 95.5 222 THR B CA 1
ATOM 4014 C C . THR B 1 222 ? -12.719 -24.422 -11.336 1 95.5 222 THR B C 1
ATOM 4016 O O . THR B 1 222 ? -13.016 -23.281 -11.664 1 95.5 222 THR B O 1
ATOM 4019 N N . GLU B 1 223 ? -13.547 -25.453 -11.422 1 95.81 223 GLU B N 1
ATOM 4020 C CA . GLU B 1 223 ? -14.883 -25.25 -11.969 1 95.81 223 GLU B CA 1
ATOM 4021 C C . GLU B 1 223 ? -15.672 -24.25 -11.117 1 95.81 223 GLU B C 1
ATOM 4023 O O . GLU B 1 223 ? -16.391 -23.406 -11.648 1 95.81 223 GLU B O 1
ATOM 4028 N N . GLU B 1 224 ? -15.594 -24.391 -9.828 1 96.44 224 GLU B N 1
ATOM 4029 C CA . GLU B 1 224 ? -16.297 -23.484 -8.93 1 96.44 224 GLU B CA 1
ATOM 4030 C C . GLU B 1 224 ? -15.875 -22.031 -9.18 1 96.44 224 GLU B C 1
ATOM 4032 O O . GLU B 1 224 ? -16.719 -21.125 -9.211 1 96.44 224 GLU B O 1
ATOM 4037 N N . LEU B 1 225 ? -14.562 -21.828 -9.352 1 96.31 225 LEU B N 1
ATOM 4038 C CA . LEU B 1 225 ? -14.055 -20.484 -9.641 1 96.31 225 LEU B CA 1
ATOM 4039 C C . LEU B 1 225 ? -14.656 -19.953 -10.938 1 96.31 225 LEU B C 1
ATOM 4041 O O . LEU B 1 225 ? -15.156 -18.828 -10.977 1 96.31 225 LEU B O 1
ATOM 4045 N N . ILE B 1 226 ? -14.656 -20.75 -11.945 1 95.75 226 ILE B N 1
ATOM 4046 C CA . ILE B 1 226 ? -15.156 -20.344 -13.25 1 95.75 226 ILE B CA 1
ATOM 4047 C C . ILE B 1 226 ? -16.641 -20 -13.156 1 95.75 226 ILE B C 1
ATOM 4049 O O . ILE B 1 226 ? -17.078 -18.984 -13.695 1 95.75 226 ILE B O 1
ATOM 4053 N N . ARG B 1 227 ? -17.391 -20.797 -12.461 1 96.06 227 ARG B N 1
ATOM 4054 C CA . ARG B 1 227 ? -18.812 -20.562 -12.289 1 96.06 227 ARG B CA 1
ATOM 4055 C C . ARG B 1 227 ? -19.062 -19.281 -11.492 1 96.06 227 ARG B C 1
ATOM 4057 O O . ARG B 1 227 ? -19.984 -18.531 -11.797 1 96.06 227 ARG B O 1
ATOM 4064 N N . ASP B 1 228 ? -18.266 -19.047 -10.43 1 96.56 228 ASP B N 1
ATOM 4065 C CA . ASP B 1 228 ? -18.375 -17.828 -9.641 1 96.56 228 ASP B CA 1
ATOM 4066 C C . ASP B 1 228 ? -18.156 -16.594 -10.508 1 96.56 228 ASP B C 1
ATOM 4068 O O . ASP B 1 228 ? -18.906 -15.625 -10.43 1 96.56 228 ASP B O 1
ATOM 4072 N N . VAL B 1 229 ? -17.109 -16.656 -11.336 1 96.31 229 VAL B N 1
ATOM 4073 C CA . VAL B 1 229 ? -16.781 -15.531 -12.219 1 96.31 229 VAL B CA 1
ATOM 4074 C C . VAL B 1 229 ? -17.922 -15.312 -13.211 1 96.31 229 VAL B C 1
ATOM 4076 O O . VAL B 1 229 ? -18.359 -14.18 -13.414 1 96.31 229 VAL B O 1
ATOM 4079 N N . ALA B 1 230 ? -18.375 -16.375 -13.781 1 96.25 230 ALA B N 1
ATOM 4080 C CA . ALA B 1 230 ? -19.453 -16.281 -14.758 1 96.25 230 ALA B CA 1
ATOM 4081 C C . ALA B 1 230 ? -20.703 -15.672 -14.133 1 96.25 230 ALA B C 1
ATOM 4083 O O . ALA B 1 230 ? -21.375 -14.844 -14.758 1 96.25 230 ALA B O 1
ATOM 4084 N N . ARG B 1 231 ? -21 -16.078 -12.977 1 96 231 ARG B N 1
ATOM 4085 C CA . ARG B 1 231 ? -22.172 -15.578 -12.266 1 96 231 ARG B CA 1
ATOM 4086 C C . ARG B 1 231 ? -22.109 -14.07 -12.094 1 96 231 ARG B C 1
ATOM 4088 O O . ARG B 1 231 ? -23.047 -13.352 -12.453 1 96 231 ARG B O 1
ATOM 4095 N N . VAL B 1 232 ? -20.984 -13.539 -11.625 1 96 232 VAL B N 1
ATOM 4096 C CA . VAL B 1 232 ? -20.859 -12.109 -11.352 1 96 232 VAL B CA 1
ATOM 4097 C C . VAL B 1 232 ? -20.766 -11.344 -12.672 1 96 232 VAL B C 1
ATOM 4099 O O . VAL B 1 232 ? -21.141 -10.172 -12.742 1 96 232 VAL B O 1
ATOM 4102 N N . ALA B 1 233 ? -20.297 -11.992 -13.664 1 95.38 233 ALA B N 1
ATOM 4103 C CA . ALA B 1 233 ? -20.188 -11.383 -14.992 1 95.38 233 ALA B CA 1
ATOM 4104 C C . ALA B 1 233 ? -21.531 -11.445 -15.727 1 95.38 233 ALA B C 1
ATOM 4106 O O . ALA B 1 233 ? -21.672 -10.898 -16.812 1 95.38 233 ALA B O 1
ATOM 4107 N N . ASN B 1 234 ? -22.469 -12.172 -15.133 1 95.25 234 ASN B N 1
ATOM 4108 C CA . ASN B 1 234 ? -23.781 -12.391 -15.742 1 95.25 234 ASN B CA 1
ATOM 4109 C C . ASN B 1 234 ? -23.672 -13.109 -17.078 1 95.25 234 ASN B C 1
ATOM 4111 O O . ASN B 1 234 ? -24.281 -12.703 -18.062 1 95.25 234 ASN B O 1
ATOM 4115 N N . ILE B 1 235 ? -22.859 -14.094 -17.125 1 94.81 235 ILE B N 1
ATOM 4116 C CA . ILE B 1 235 ? -22.703 -14.969 -18.281 1 94.81 235 ILE B CA 1
ATOM 4117 C C . ILE B 1 235 ? -23.156 -16.375 -17.922 1 94.81 235 ILE B C 1
ATOM 4119 O O . ILE B 1 235 ? -22.531 -17.062 -17.109 1 94.81 235 ILE B O 1
ATOM 4123 N N . PRO B 1 236 ? -24.172 -16.859 -18.484 1 92.62 236 PRO B N 1
ATOM 4124 C CA . PRO B 1 236 ? -24.672 -18.203 -18.172 1 92.62 236 PRO B CA 1
ATOM 4125 C C . PRO B 1 236 ? -23.734 -19.297 -18.672 1 92.62 236 PRO B C 1
ATOM 4127 O O . PRO B 1 236 ? -23.203 -19.203 -19.781 1 92.62 236 PRO B O 1
ATOM 4130 N N . ILE B 1 237 ? -23.516 -20.281 -17.875 1 93.88 237 ILE B N 1
ATOM 4131 C CA . ILE B 1 237 ? -22.766 -21.469 -18.266 1 93.88 237 ILE B CA 1
ATOM 4132 C C . ILE B 1 237 ? -23.734 -22.625 -18.578 1 93.88 237 ILE B C 1
ATOM 4134 O O . ILE B 1 237 ? -24.469 -23.062 -17.688 1 93.88 237 ILE B O 1
ATOM 4138 N N . LYS B 1 238 ? -23.703 -23.016 -19.766 1 93.94 238 LYS B N 1
ATOM 4139 C CA . LYS B 1 238 ? -24.594 -24.109 -20.188 1 93.94 238 LYS B CA 1
ATOM 4140 C C . LYS B 1 238 ? -23.922 -25.469 -19.969 1 93.94 238 LYS B C 1
ATOM 4142 O O . LYS B 1 238 ? -24.578 -26.438 -19.594 1 93.94 238 LYS B O 1
ATOM 4147 N N . SER B 1 239 ? -22.656 -25.547 -20.281 1 93.81 239 SER B N 1
ATOM 4148 C CA . SER B 1 239 ? -21.922 -26.797 -20.109 1 93.81 239 SER B CA 1
ATOM 4149 C C . SER B 1 239 ? -20.453 -26.516 -19.797 1 93.81 239 SER B C 1
ATOM 4151 O O . SER B 1 239 ? -19.922 -25.469 -20.188 1 93.81 239 SER B O 1
ATOM 4153 N N . VAL B 1 240 ? -19.922 -27.406 -18.984 1 94.62 240 VAL B N 1
ATOM 4154 C CA . VAL B 1 240 ? -18.484 -27.391 -18.719 1 94.62 240 VAL B CA 1
ATOM 4155 C C . VAL B 1 240 ? -17.859 -28.688 -19.234 1 94.62 240 VAL B C 1
ATOM 4157 O O . VAL B 1 240 ? -18.219 -29.781 -18.812 1 94.62 240 VAL B O 1
ATOM 4160 N N . ASN B 1 241 ? -16.938 -28.516 -20.172 1 95.06 241 ASN B N 1
ATOM 4161 C CA . ASN B 1 241 ? -16.219 -29.656 -20.75 1 95.06 241 ASN B CA 1
ATOM 4162 C C . ASN B 1 241 ? -14.789 -29.734 -20.219 1 95.06 241 ASN B C 1
ATOM 4164 O O . ASN B 1 241 ? -14.094 -28.734 -20.125 1 95.06 241 ASN B O 1
ATOM 4168 N N . TYR B 1 242 ? -14.461 -30.906 -19.844 1 96.19 242 TYR B N 1
ATOM 4169 C CA . TYR B 1 242 ? -13.102 -31.172 -19.391 1 96.19 242 TYR B CA 1
ATOM 4170 C C . TYR B 1 242 ? -12.305 -31.906 -20.484 1 96.19 242 TYR B C 1
ATOM 4172 O O . TYR B 1 242 ? -12.75 -32.938 -21.016 1 96.19 242 TYR B O 1
ATOM 4180 N N . VAL B 1 243 ? -11.133 -31.312 -20.828 1 95.94 243 VAL B N 1
ATOM 4181 C CA . VAL B 1 243 ? -10.344 -31.906 -21.906 1 95.94 243 VAL B CA 1
ATOM 4182 C C . VAL B 1 243 ? -8.891 -32.062 -21.453 1 95.94 243 VAL B C 1
ATOM 4184 O O . VAL B 1 243 ? -8.43 -31.344 -20.578 1 95.94 243 VAL B O 1
ATOM 4187 N N . SER B 1 244 ? -8.195 -33.062 -22.016 1 95.81 244 SER B N 1
ATOM 4188 C CA . SER B 1 244 ? -6.758 -33.156 -21.797 1 95.81 244 SER B CA 1
ATOM 4189 C C . SER B 1 244 ? -6 -32.062 -22.516 1 95.81 244 SER B C 1
ATOM 4191 O O . SER B 1 244 ? -6.348 -31.672 -23.641 1 95.81 244 SER B O 1
ATOM 4193 N N . PRO B 1 245 ? -5.043 -31.531 -21.781 1 95.25 245 PRO B N 1
ATOM 4194 C CA . PRO B 1 245 ? -4.277 -30.484 -22.453 1 95.25 245 PRO B CA 1
ATOM 4195 C C . PRO B 1 245 ? -3.479 -31 -23.656 1 95.25 245 PRO B C 1
ATOM 4197 O O . PRO B 1 245 ? -2.932 -32.094 -23.609 1 95.25 245 PRO B O 1
ATOM 4200 N N . PRO B 1 246 ? -3.455 -30.188 -24.719 1 93.88 246 PRO B N 1
ATOM 4201 C CA . PRO B 1 246 ? -2.588 -30.578 -25.828 1 93.88 246 PRO B CA 1
ATOM 4202 C C . PRO B 1 246 ? -1.105 -30.531 -25.469 1 93.88 246 PRO B C 1
ATOM 4204 O O . PRO B 1 246 ? -0.683 -29.688 -24.688 1 93.88 246 PRO B O 1
ATOM 4207 N N . ASP B 1 247 ? -0.28 -31.359 -26.125 1 90.62 247 ASP B N 1
ATOM 4208 C CA . ASP B 1 247 ? 1.142 -31.484 -25.812 1 90.62 247 ASP B CA 1
ATOM 4209 C C . ASP B 1 247 ? 1.903 -30.219 -26.234 1 90.62 247 ASP B C 1
ATOM 4211 O O . ASP B 1 247 ? 2.943 -29.906 -25.656 1 90.62 247 ASP B O 1
ATOM 4215 N N . ASP B 1 248 ? 1.38 -29.531 -27.188 1 92.31 248 ASP B N 1
ATOM 4216 C CA . ASP B 1 248 ? 2.105 -28.391 -27.75 1 92.31 248 ASP B CA 1
ATOM 4217 C C . ASP B 1 248 ? 1.636 -27.078 -27.109 1 92.31 248 ASP B C 1
ATOM 4219 O O . ASP B 1 248 ? 1.895 -26 -27.641 1 92.31 248 ASP B O 1
ATOM 4223 N N . ASN B 1 249 ? 0.936 -27.219 -26.047 1 92.94 249 ASN B N 1
ATOM 4224 C CA . ASN B 1 249 ? 0.441 -26.031 -25.344 1 92.94 249 ASN B CA 1
ATOM 4225 C C . ASN B 1 249 ? 0.834 -26.06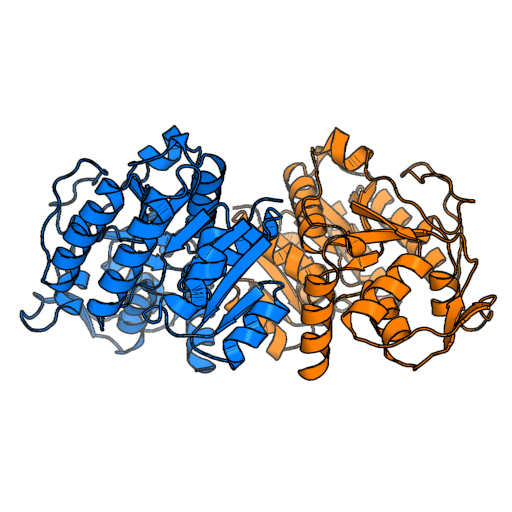2 -23.875 1 92.94 249 ASN B C 1
ATOM 4227 O O . ASN B 1 249 ? 0.062 -26.516 -23.016 1 92.94 249 ASN B O 1
ATOM 4231 N N . PRO B 1 250 ? 2.014 -25.516 -23.609 1 90.94 250 PRO B N 1
ATOM 4232 C CA . PRO B 1 250 ? 2.539 -25.562 -22.25 1 90.94 250 PRO B CA 1
ATOM 4233 C C . PRO B 1 250 ? 1.6 -24.922 -21.234 1 90.94 250 PRO B C 1
ATOM 4235 O O . PRO B 1 250 ? 1.478 -25.406 -20.109 1 90.94 250 PRO B O 1
ATOM 4238 N N . MET B 1 251 ? 0.979 -23.891 -21.625 1 91.5 251 MET B N 1
ATOM 4239 C CA . MET B 1 251 ? 0.06 -23.219 -20.703 1 91.5 251 MET B CA 1
ATOM 4240 C C . MET B 1 251 ? -1.134 -24.125 -20.391 1 91.5 251 MET B C 1
ATOM 4242 O O . MET B 1 251 ? -1.579 -24.188 -19.25 1 91.5 251 MET B O 1
ATOM 4246 N N . ALA B 1 252 ? -1.624 -24.797 -21.406 1 94.5 252 ALA B N 1
ATOM 4247 C CA . ALA B 1 252 ? -2.725 -25.734 -21.188 1 94.5 252 ALA B CA 1
ATOM 4248 C C . ALA B 1 252 ? -2.316 -26.844 -20.219 1 94.5 252 ALA B C 1
ATOM 4250 O O . ALA B 1 252 ? -3.117 -27.281 -19.391 1 94.5 252 ALA B O 1
ATOM 4251 N N . GLN B 1 253 ? -1.096 -27.25 -20.359 1 95 253 GLN B N 1
ATOM 4252 C CA . GLN B 1 253 ? -0.584 -28.297 -19.469 1 95 253 GLN B CA 1
ATOM 4253 C C . GLN B 1 253 ? -0.531 -27.812 -18.016 1 95 253 GLN B C 1
ATOM 4255 O O . GLN B 1 253 ? -0.871 -28.547 -17.094 1 95 253 GLN B O 1
ATOM 4260 N N . ILE B 1 254 ? -0.136 -26.578 -17.859 1 94.19 254 ILE B N 1
ATOM 4261 C CA . ILE B 1 254 ? -0.078 -25.969 -16.547 1 94.19 254 ILE B CA 1
ATOM 4262 C C . ILE B 1 254 ? -1.488 -25.844 -15.969 1 94.19 254 ILE B C 1
ATOM 4264 O O . ILE B 1 254 ? -1.732 -26.188 -14.812 1 94.19 254 ILE B O 1
ATOM 4268 N N . LEU B 1 255 ? -2.438 -25.438 -16.797 1 95 255 LEU B N 1
ATOM 4269 C CA . LEU B 1 255 ? -3.803 -25.172 -16.344 1 95 255 LEU B CA 1
ATOM 4270 C C . LEU B 1 255 ? -4.52 -26.484 -16 1 95 255 LEU B C 1
ATOM 4272 O O . LEU B 1 255 ? -5.504 -26.469 -15.258 1 95 255 LEU B O 1
ATOM 4276 N N . ALA B 1 256 ? -4.004 -27.578 -16.469 1 95.62 256 ALA B N 1
ATOM 4277 C CA . ALA B 1 256 ? -4.66 -28.875 -16.281 1 95.62 256 ALA B CA 1
ATOM 4278 C C . ALA B 1 256 ? -4.23 -29.516 -14.961 1 95.62 256 ALA B C 1
ATOM 4280 O O . ALA B 1 256 ? -4.828 -30.484 -14.508 1 95.62 256 ALA B O 1
ATOM 4281 N N . VAL B 1 257 ? -3.246 -28.938 -14.312 1 94.88 257 VAL B N 1
ATOM 4282 C CA . VAL B 1 257 ? -2.666 -29.531 -13.109 1 94.88 257 VAL B CA 1
ATOM 4283 C C . VAL B 1 257 ? -3.545 -29.219 -11.906 1 94.88 257 VAL B C 1
ATOM 4285 O O . VAL B 1 257 ? -3.949 -28.062 -11.711 1 94.88 257 VAL B O 1
ATOM 4288 N N . SER B 1 258 ? -3.922 -30.25 -11.133 1 95.75 258 SER B N 1
ATOM 4289 C CA . SER B 1 258 ? -4.559 -30.062 -9.828 1 95.75 258 SER B CA 1
ATOM 4290 C C . SER B 1 258 ? -3.52 -29.953 -8.719 1 95.75 258 SER B C 1
ATOM 4292 O O . SER B 1 258 ? -2.715 -30.859 -8.516 1 95.75 258 SER B O 1
ATOM 4294 N N . LEU B 1 259 ? -3.574 -28.875 -8.055 1 96.31 259 LEU B N 1
ATOM 4295 C CA . LEU B 1 259 ? -2.5 -28.625 -7.094 1 96.31 259 LEU B CA 1
ATOM 4296 C C . LEU B 1 259 ? -3.021 -27.859 -5.879 1 96.31 259 LEU B C 1
ATOM 4298 O O . LEU B 1 259 ? -3.561 -26.766 -6.012 1 96.31 259 LEU B O 1
ATOM 4302 N N . LYS B 1 260 ? -2.938 -28.469 -4.676 1 97.88 260 LYS B N 1
ATOM 4303 C CA . LYS B 1 260 ? -3.197 -27.859 -3.375 1 97.88 260 LYS B CA 1
ATOM 4304 C C . LYS B 1 260 ? -1.9 -27.641 -2.604 1 97.88 260 LYS B C 1
ATOM 4306 O O . LYS B 1 260 ? -1.232 -28.594 -2.209 1 97.88 260 LYS B O 1
ATOM 4311 N N . LEU B 1 261 ? -1.605 -26.375 -2.404 1 98.25 261 LEU B N 1
ATOM 4312 C CA . LEU B 1 261 ? -0.342 -26.031 -1.767 1 98.25 261 LEU B CA 1
ATOM 4313 C C . LEU B 1 261 ? -0.562 -25.609 -0.315 1 98.25 261 LEU B C 1
ATOM 4315 O O . LEU B 1 261 ? -1.537 -24.922 -0.002 1 98.25 261 LEU B O 1
ATOM 4319 N N . SER B 1 262 ? 0.33 -26.016 0.546 1 98.38 262 SER B N 1
ATOM 4320 C CA . SER B 1 262 ? 0.261 -25.656 1.959 1 98.38 262 SER B CA 1
ATOM 4321 C C . SER B 1 262 ? 1.271 -24.562 2.305 1 98.38 262 SER B C 1
ATOM 4323 O O . SER B 1 262 ? 2.439 -24.656 1.923 1 98.38 262 SER B O 1
ATOM 4325 N N . SER B 1 263 ? 0.847 -23.578 3.027 1 98.44 263 SER B N 1
ATOM 4326 C CA . SER B 1 263 ? 1.749 -22.531 3.494 1 98.44 263 SER B CA 1
ATOM 4327 C C . SER B 1 263 ? 2.105 -22.719 4.965 1 98.44 263 SER B C 1
ATOM 4329 O O . SER B 1 263 ? 2.523 -21.781 5.637 1 98.44 263 SER B O 1
ATOM 4331 N N . LYS B 1 264 ? 1.912 -23.875 5.484 1 98.31 264 LYS B N 1
ATOM 4332 C CA . LYS B 1 264 ? 2.111 -24.172 6.898 1 98.31 264 LYS B CA 1
ATOM 4333 C C . LYS B 1 264 ? 3.502 -23.75 7.359 1 98.31 264 LYS B C 1
ATOM 4335 O O . LYS B 1 264 ? 3.656 -23.203 8.453 1 98.31 264 LYS B O 1
ATOM 4340 N N . LYS B 1 265 ? 4.523 -24 6.586 1 98.62 265 LYS B N 1
ATOM 4341 C CA . LYS B 1 265 ? 5.887 -23.641 6.969 1 98.62 265 LYS B CA 1
ATOM 4342 C C . LYS B 1 265 ? 6.016 -22.125 7.195 1 98.62 265 LYS B C 1
ATOM 4344 O O . LYS B 1 265 ? 6.547 -21.688 8.219 1 98.62 265 LYS B O 1
ATOM 4349 N N . ALA B 1 266 ? 5.523 -21.312 6.238 1 98.62 266 ALA B N 1
ATOM 4350 C CA . ALA B 1 266 ? 5.574 -19.859 6.367 1 98.62 266 ALA B CA 1
ATOM 4351 C C . ALA B 1 266 ? 4.793 -19.375 7.586 1 98.62 266 ALA B C 1
ATOM 4353 O O . ALA B 1 266 ? 5.223 -18.469 8.289 1 98.6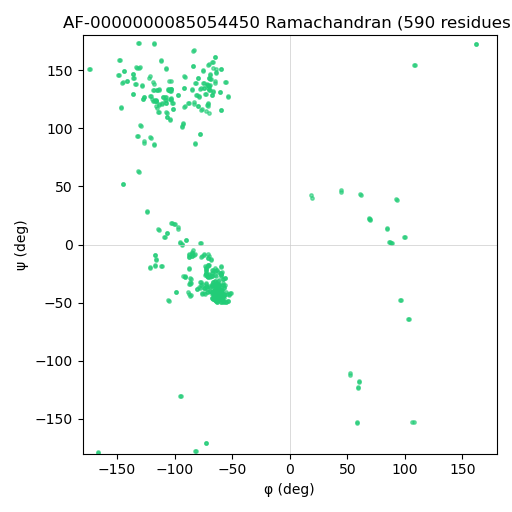2 266 ALA B O 1
ATOM 4354 N N . GLN B 1 267 ? 3.645 -20.016 7.844 1 98.38 267 GLN B N 1
ATOM 4355 C CA . GLN B 1 267 ? 2.82 -19.672 9 1 98.38 267 GLN B CA 1
ATOM 4356 C C . GLN B 1 267 ? 3.559 -19.953 10.305 1 98.38 267 GLN B C 1
ATOM 4358 O O . GLN B 1 267 ? 3.594 -19.109 11.203 1 98.38 267 GLN B O 1
ATOM 4363 N N . THR B 1 268 ? 4.172 -21.078 10.344 1 98 268 THR B N 1
ATOM 4364 C CA . THR B 1 268 ? 4.797 -21.531 11.578 1 98 268 THR B CA 1
ATOM 4365 C C . THR B 1 268 ? 6.102 -20.797 11.836 1 98 268 THR B C 1
ATOM 4367 O O . THR B 1 268 ? 6.352 -20.328 12.953 1 98 268 THR B O 1
ATOM 4370 N N . ILE B 1 269 ? 6.918 -20.578 10.836 1 97.69 269 ILE B N 1
ATOM 4371 C CA . ILE B 1 269 ? 8.273 -20.062 11 1 97.69 269 ILE B CA 1
ATOM 4372 C C . ILE B 1 269 ? 8.242 -18.531 11.023 1 97.69 269 ILE B C 1
ATOM 4374 O O . ILE B 1 269 ? 9.008 -17.906 11.75 1 97.69 269 ILE B O 1
ATOM 4378 N N . LEU B 1 270 ? 7.316 -17.969 10.258 1 98.38 270 LEU B N 1
ATOM 4379 C CA . LEU B 1 270 ? 7.395 -16.516 10.047 1 98.38 270 LEU B CA 1
ATOM 4380 C C . LEU B 1 270 ? 6.168 -15.82 10.625 1 98.38 270 LEU B C 1
ATOM 4382 O O . LEU B 1 270 ? 6.113 -14.586 10.656 1 98.38 270 LEU B O 1
ATOM 4386 N N . GLY B 1 271 ? 5.168 -16.609 11.039 1 98.12 271 GLY B N 1
ATOM 4387 C CA . GLY B 1 271 ? 3.912 -16.016 11.453 1 98.12 271 GLY B CA 1
ATOM 4388 C C . GLY B 1 271 ? 3.145 -15.391 10.297 1 98.12 271 GLY B C 1
ATOM 4389 O O . GLY B 1 271 ? 2.391 -14.43 10.492 1 98.12 271 GLY B O 1
ATOM 4390 N N . TRP B 1 272 ? 3.412 -15.812 9.117 1 98.31 272 TRP B N 1
ATOM 4391 C CA . TRP B 1 272 ? 2.719 -15.297 7.941 1 98.31 272 TRP B CA 1
ATOM 4392 C C . TRP B 1 272 ? 1.277 -15.789 7.898 1 98.31 272 TRP B C 1
ATOM 4394 O O . TRP B 1 272 ? 1.029 -17 7.902 1 98.31 272 TRP B O 1
ATOM 4404 N N . ASN B 1 273 ? 0.344 -14.898 7.922 1 96.31 273 ASN B N 1
ATOM 4405 C CA . ASN B 1 273 ? -1.081 -15.211 7.883 1 96.31 273 ASN B CA 1
ATOM 4406 C C . ASN B 1 273 ? -1.804 -14.398 6.812 1 96.31 273 ASN B C 1
ATOM 4408 O O . ASN B 1 273 ? -2.119 -13.227 7.023 1 96.31 273 ASN B O 1
ATOM 4412 N N . PRO B 1 274 ? -2.086 -15.062 5.668 1 96.81 274 PRO B N 1
ATOM 4413 C CA . PRO B 1 274 ? -2.84 -14.359 4.629 1 96.81 274 PRO B CA 1
ATOM 4414 C C . PRO B 1 274 ? -4.172 -13.812 5.141 1 96.81 274 PRO B C 1
ATOM 4416 O O . PRO B 1 274 ? -4.855 -14.469 5.93 1 96.81 274 PRO B O 1
ATOM 4419 N N . THR B 1 275 ? -4.496 -12.625 4.707 1 96.25 275 THR B N 1
ATOM 4420 C CA . THR B 1 275 ? -5.66 -11.953 5.27 1 96.25 275 THR B CA 1
ATOM 4421 C C . THR B 1 275 ? -6.727 -11.727 4.199 1 96.25 275 THR B C 1
ATOM 4423 O O . THR B 1 275 ? -7.887 -11.461 4.516 1 96.25 275 THR B O 1
ATOM 4426 N N . GLN B 1 276 ? -6.398 -11.789 2.963 1 97.19 276 GLN B N 1
ATOM 4427 C CA . GLN B 1 276 ? -7.332 -11.445 1.895 1 97.19 276 GLN B CA 1
ATOM 4428 C C . GLN B 1 276 ? -8.375 -12.539 1.702 1 97.19 276 GLN B C 1
ATOM 4430 O O . GLN B 1 276 ? -8.055 -13.734 1.774 1 97.19 276 GLN B O 1
ATOM 4435 N N . PRO B 1 277 ? -9.641 -12.141 1.492 1 96.31 277 PRO B N 1
ATOM 4436 C CA . PRO B 1 277 ? -10.641 -13.164 1.188 1 96.31 277 PRO B CA 1
ATOM 4437 C C . PRO B 1 277 ? -10.312 -13.953 -0.078 1 96.31 277 PRO B C 1
ATOM 4439 O O . PRO B 1 277 ? -9.672 -13.422 -0.989 1 96.31 277 PRO B O 1
ATOM 4442 N N . SER B 1 278 ? -10.773 -15.18 -0.087 1 96.38 278 SER B N 1
ATOM 4443 C CA . SER B 1 278 ? -10.555 -16.016 -1.269 1 96.38 278 SER B CA 1
ATOM 4444 C C . SER B 1 278 ? -11.289 -15.445 -2.48 1 96.38 278 SER B C 1
ATOM 4446 O O . SER B 1 278 ? -12.188 -14.609 -2.338 1 96.38 278 SER B O 1
ATOM 4448 N N . LEU B 1 279 ? -10.867 -15.867 -3.664 1 96 279 LEU B N 1
ATOM 4449 C CA . LEU B 1 279 ? -11.555 -15.484 -4.895 1 96 279 LEU B CA 1
ATOM 4450 C C . LEU B 1 279 ? -13.047 -15.766 -4.797 1 96 279 LEU B C 1
ATOM 4452 O O . LEU B 1 279 ? -13.867 -14.914 -5.152 1 96 279 LEU B O 1
ATOM 4456 N N . SER B 1 280 ? -13.406 -16.859 -4.25 1 94.31 280 SER B N 1
ATOM 4457 C CA . SER B 1 280 ? -14.805 -17.25 -4.164 1 94.31 280 SER B CA 1
ATOM 4458 C C . SER B 1 280 ? -15.555 -16.391 -3.143 1 94.31 280 SER B C 1
ATOM 4460 O O . SER B 1 280 ? -16.719 -16.062 -3.34 1 94.31 280 SER B O 1
ATOM 4462 N N . ASP B 1 281 ? -14.883 -16.047 -2.072 1 94.69 281 ASP B N 1
ATOM 4463 C CA . ASP B 1 281 ? -15.539 -15.344 -0.978 1 94.69 281 ASP B CA 1
ATOM 4464 C C . ASP B 1 281 ? -15.836 -13.891 -1.363 1 94.69 281 ASP B C 1
ATOM 4466 O O . ASP B 1 281 ? -16.719 -13.266 -0.79 1 94.69 281 ASP B O 1
ATOM 4470 N N . ASP B 1 282 ? -15.102 -13.32 -2.285 1 95.88 282 ASP B N 1
ATOM 4471 C CA . ASP B 1 282 ? -15.289 -11.93 -2.693 1 95.88 282 ASP B CA 1
ATOM 4472 C C . ASP B 1 282 ? -15.031 -11.758 -4.188 1 95.88 282 ASP B C 1
ATOM 4474 O O . ASP B 1 282 ? -14.305 -10.844 -4.598 1 95.88 282 ASP B O 1
ATOM 4478 N N . ILE B 1 283 ? -15.68 -12.57 -4.953 1 96.38 283 ILE B N 1
ATOM 4479 C CA . ILE B 1 283 ? -15.414 -12.68 -6.383 1 96.38 283 ILE B CA 1
ATOM 4480 C C . ILE B 1 283 ? -15.766 -11.367 -7.074 1 96.38 283 ILE B C 1
ATOM 4482 O O . ILE B 1 283 ? -15.086 -10.961 -8.023 1 96.38 283 ILE B O 1
ATOM 4486 N N . GLU B 1 284 ? -16.75 -10.68 -6.656 1 95.88 284 GLU B N 1
ATOM 4487 C CA . GLU B 1 284 ? -17.156 -9.43 -7.285 1 95.88 284 GLU B CA 1
ATOM 4488 C C . GLU B 1 284 ? -16.047 -8.383 -7.219 1 95.88 284 GLU B C 1
ATOM 4490 O O . GLU B 1 284 ? -15.766 -7.703 -8.203 1 95.88 284 GLU B O 1
ATOM 4495 N N . ARG B 1 285 ? -15.438 -8.289 -6.027 1 95.19 285 ARG B N 1
ATOM 4496 C CA . ARG B 1 285 ? -14.32 -7.379 -5.805 1 95.19 285 ARG B CA 1
ATOM 4497 C C . ARG B 1 285 ? -13.203 -7.629 -6.812 1 95.19 285 ARG B C 1
ATOM 4499 O O . ARG B 1 285 ? -12.75 -6.703 -7.488 1 95.19 285 ARG B O 1
ATOM 4506 N N . TYR B 1 286 ? -12.852 -8.828 -6.938 1 96.81 286 TYR B N 1
ATOM 4507 C CA . TYR B 1 286 ? -11.703 -9.188 -7.758 1 96.81 286 TYR B CA 1
ATOM 4508 C C . TYR B 1 286 ? -12.047 -9.133 -9.242 1 96.81 286 TYR B C 1
ATOM 4510 O O . TYR B 1 286 ? -11.227 -8.719 -10.062 1 96.81 286 TYR B O 1
ATOM 4518 N N . TYR B 1 287 ? -13.297 -9.484 -9.578 1 96.56 287 TYR B N 1
ATOM 4519 C CA . TYR B 1 287 ? -13.742 -9.438 -10.969 1 96.56 287 TYR B CA 1
ATOM 4520 C C . TYR B 1 287 ? -13.773 -8 -11.477 1 96.56 287 TYR B C 1
ATOM 4522 O O . TYR B 1 287 ? -13.289 -7.715 -12.578 1 96.56 287 TYR B O 1
ATOM 4530 N N . GLN B 1 288 ? -14.289 -7.102 -10.703 1 95.56 288 GLN B N 1
ATOM 4531 C CA . GLN B 1 288 ? -14.391 -5.707 -11.117 1 95.56 288 GLN B CA 1
ATOM 4532 C C . GLN B 1 288 ? -13.008 -5.086 -11.312 1 95.56 288 GLN B C 1
ATOM 4534 O O . GLN B 1 288 ? -12.789 -4.336 -12.266 1 95.56 288 GLN B O 1
ATOM 4539 N N . ALA B 1 289 ? -12.102 -5.379 -10.375 1 96.06 289 ALA B N 1
ATOM 4540 C CA . ALA B 1 289 ? -10.734 -4.875 -10.5 1 96.06 289 ALA B CA 1
ATOM 4541 C C . ALA B 1 289 ? -10.086 -5.367 -11.789 1 96.06 289 ALA B C 1
ATOM 4543 O O . ALA B 1 289 ? -9.508 -4.582 -12.539 1 96.06 289 ALA B O 1
ATOM 4544 N N . TRP B 1 290 ? -10.25 -6.645 -12.039 1 95.94 290 TRP B N 1
ATOM 4545 C CA . TRP B 1 290 ? -9.688 -7.254 -13.234 1 95.94 290 TRP B CA 1
ATOM 4546 C C . TRP B 1 290 ? -10.305 -6.66 -14.492 1 95.94 290 TRP B C 1
ATOM 4548 O O . TRP B 1 290 ? -9.586 -6.258 -15.414 1 95.94 290 TRP B O 1
ATOM 4558 N N . LYS B 1 291 ? -11.617 -6.555 -14.539 1 94.69 291 LYS B N 1
ATOM 4559 C CA . LYS B 1 291 ? -12.352 -6.059 -15.703 1 94.69 291 LYS B CA 1
ATOM 4560 C C . LYS B 1 291 ? -11.906 -4.645 -16.062 1 94.69 291 LYS B C 1
ATOM 4562 O O . LYS B 1 291 ? -11.625 -4.355 -17.234 1 94.69 291 LYS B O 1
ATOM 4567 N N . LEU B 1 292 ? -11.734 -3.824 -15.094 1 93.31 292 LEU B N 1
ATOM 4568 C CA . LEU B 1 292 ? -11.367 -2.43 -15.312 1 93.31 292 LEU B CA 1
ATOM 4569 C C . LEU B 1 292 ? -9.914 -2.314 -15.75 1 93.31 292 LEU B C 1
ATOM 4571 O O . LEU B 1 292 ? -9.555 -1.407 -16.5 1 93.31 292 LEU B O 1
ATOM 4575 N N . SER B 1 293 ? -9.141 -3.221 -15.211 1 90.56 293 SER B N 1
ATOM 4576 C CA . SER B 1 293 ? -7.73 -3.193 -15.594 1 90.56 293 SER B CA 1
ATOM 4577 C C . SER B 1 293 ? -7.543 -3.568 -17.062 1 90.56 293 SER B C 1
ATOM 4579 O O . SER B 1 293 ? -6.566 -3.164 -17.688 1 90.56 293 SER B O 1
ATOM 4581 N N . LYS B 1 294 ? -8.406 -4.324 -17.625 1 87.38 294 LYS B N 1
ATOM 4582 C CA . LYS B 1 294 ? -8.344 -4.727 -19.016 1 87.38 294 LYS B CA 1
ATOM 4583 C C . LYS B 1 294 ? -8.812 -3.598 -19.938 1 87.38 294 LYS B C 1
ATOM 4585 O O . LYS B 1 294 ? -8.383 -3.51 -21.094 1 87.38 294 LYS B O 1
ATOM 4590 N N . GLU B 1 295 ? -9.75 -2.793 -19.484 1 79.38 295 GLU B N 1
ATOM 4591 C CA . GLU B 1 295 ? -10.281 -1.695 -20.297 1 79.38 295 GLU B CA 1
ATOM 4592 C C . GLU B 1 295 ? -9.219 -0.627 -20.531 1 79.38 295 GLU B C 1
ATOM 4594 O O . GLU B 1 295 ? -9.258 0.077 -21.547 1 79.38 295 GLU B O 1
ATOM 4599 N N . GLN B 1 296 ? -8.312 -0.36 -19.609 1 63.84 296 GLN B N 1
ATOM 4600 C CA . GLN B 1 296 ? -7.312 0.689 -19.766 1 63.84 296 GLN B CA 1
ATOM 4601 C C . GLN B 1 296 ? -6.102 0.182 -20.547 1 63.84 296 GLN B C 1
ATOM 4603 O O . GLN B 1 296 ? -5.176 0.947 -20.828 1 63.84 296 GLN B O 1
ATOM 4608 N N . GLN B 1 297 ? -5.996 -1.09 -20.875 1 50.66 297 GLN B N 1
ATOM 4609 C CA . GLN B 1 297 ? -4.922 -1.563 -21.75 1 50.66 297 GLN B CA 1
ATOM 4610 C C . GLN B 1 297 ? -5.297 -1.419 -23.219 1 50.66 297 GLN B C 1
ATOM 4612 O O . GLN B 1 297 ? -6.477 -1.494 -23.578 1 50.66 297 GLN B O 1
#